Protein AF-A0A9E3ST13-F1 (afdb_monomer_lite)

Foldseek 3Di:
DWFWWFWPDFDQGTFIADEDPVCPPQDDAQFWFWFDDPPDITIIGGHDDDPDDPDPDHHYTPDGQASDRQFDNLQLLVLVVCCLVVVTHSRNSSCVQFDPCQPPDKKKKKFFDDLDDPDADPLLVVVSVCCVVPPIDIPVRVCVVPPPDPNVVSSVVCVVVVGMDITMHGDDDPDDFDKFKWKAFQDALVCLLVVLLVDAADFLLLLLLVLQLVDDPVFDQPVVSCVRSVHDVVSVVVCVVVVQKDWCVPVDDPPDGIGMHGPDDSVCSSVVSNVSRVSPLLSQLLVVNNVVNDIGGVVVSCVRRVDDPVSRVVCVVVSGMDMDMDGDDDPVCPPPDDDPDDDPDDDPVRVVVVVVVVVCVVVDPPPPDLDDDPDPDDDDDDDDDDDDDDDDDPPPDDPPDDDDPDDPPDPVSCSVSVVVVVVCVVPRRPNRVSD

Structure (mmCIF, N/CA/C/O backbone):
data_AF-A0A9E3ST13-F1
#
_entry.id   AF-A0A9E3ST13-F1
#
loop_
_atom_site.group_PDB
_atom_site.id
_atom_site.type_symbol
_atom_site.label_atom_id
_atom_site.label_alt_id
_atom_site.label_comp_id
_atom_site.label_asym_id
_atom_site.label_entity_id
_atom_site.label_seq_id
_atom_site.pdbx_PDB_ins_code
_atom_site.Cartn_x
_atom_site.Cartn_y
_atom_site.Cartn_z
_atom_site.occupancy
_atom_site.B_iso_or_equiv
_atom_site.auth_seq_id
_atom_site.auth_comp_id
_atom_site.auth_asym_id
_atom_site.auth_atom_id
_atom_site.pdbx_PDB_model_num
ATOM 1 N N . MET A 1 1 ? -21.226 0.743 36.903 1.00 88.69 1 MET A N 1
ATOM 2 C CA . MET A 1 1 ? -20.351 -0.283 36.299 1.00 88.69 1 MET A CA 1
ATOM 3 C C . MET A 1 1 ? -19.136 0.422 35.723 1.00 88.69 1 MET A C 1
ATOM 5 O O . MET A 1 1 ? -19.294 1.507 35.165 1.00 88.69 1 MET A O 1
ATOM 9 N N . TYR A 1 2 ? -17.947 -0.142 35.901 1.00 94.31 2 TYR A N 1
ATOM 10 C CA . TYR A 1 2 ? -16.696 0.456 35.441 1.00 94.31 2 TYR A CA 1
ATOM 11 C C . TYR A 1 2 ? -16.001 -0.461 34.438 1.00 94.31 2 TYR A C 1
ATOM 13 O O . TYR A 1 2 ? -16.272 -1.657 34.390 1.00 94.31 2 TYR A O 1
ATOM 21 N N . ALA A 1 3 ? -15.103 0.115 33.648 1.00 96.38 3 ALA A N 1
ATOM 22 C CA . ALA A 1 3 ? -14.198 -0.607 32.771 1.00 96.38 3 ALA A CA 1
ATOM 23 C C . ALA A 1 3 ? -12.756 -0.298 33.174 1.00 96.38 3 ALA A C 1
ATOM 25 O O . ALA A 1 3 ? -12.367 0.873 33.245 1.00 96.38 3 ALA A O 1
ATOM 26 N N . GLU A 1 4 ? -11.968 -1.342 33.414 1.00 96.94 4 GLU A N 1
ATOM 27 C CA . GLU A 1 4 ? -10.513 -1.243 33.457 1.00 96.94 4 GLU A CA 1
ATOM 28 C C . GLU A 1 4 ? -9.996 -1.317 32.016 1.00 96.94 4 GLU A C 1
ATOM 30 O O . GLU A 1 4 ? -10.342 -2.231 31.263 1.00 96.94 4 GLU A O 1
ATOM 35 N N . ILE A 1 5 ? -9.197 -0.332 31.602 1.00 97.50 5 ILE A N 1
ATOM 36 C CA . ILE A 1 5 ? -8.797 -0.155 30.203 1.00 97.50 5 ILE A CA 1
ATOM 37 C C . ILE A 1 5 ? -7.279 -0.027 30.089 1.00 97.50 5 ILE A C 1
ATOM 39 O O . ILE A 1 5 ? -6.653 0.826 30.726 1.00 97.50 5 ILE A O 1
ATOM 43 N N . ALA A 1 6 ? -6.691 -0.839 29.208 1.00 97.19 6 ALA A N 1
ATOM 44 C CA . ALA A 1 6 ? -5.308 -0.703 28.764 1.00 97.19 6 ALA A CA 1
ATOM 45 C C . ALA A 1 6 ? -5.241 0.181 27.509 1.00 97.19 6 ALA A C 1
ATOM 47 O O . ALA A 1 6 ? -5.847 -0.129 26.484 1.00 97.19 6 ALA A O 1
ATOM 48 N N . LEU A 1 7 ? -4.495 1.284 27.578 1.00 94.81 7 LEU A N 1
ATOM 49 C CA . LEU A 1 7 ? -4.362 2.252 26.482 1.00 94.81 7 LEU A CA 1
ATOM 50 C C . LEU A 1 7 ? -3.139 1.956 25.615 1.00 94.81 7 LEU A C 1
ATOM 52 O O . LEU A 1 7 ? -2.087 1.601 26.144 1.00 94.81 7 LEU A O 1
ATOM 56 N N . ASN A 1 8 ? -3.224 2.211 24.306 1.00 89.94 8 ASN A N 1
ATOM 57 C CA . ASN A 1 8 ? -2.059 2.140 23.412 1.00 89.94 8 ASN A CA 1
ATOM 58 C C . ASN A 1 8 ? -1.155 3.380 23.519 1.00 89.94 8 ASN A C 1
ATOM 60 O O . ASN A 1 8 ? -0.940 4.122 22.562 1.00 89.94 8 ASN A O 1
ATOM 64 N N . VAL A 1 9 ? -0.657 3.638 24.721 1.00 88.94 9 VAL A N 1
ATOM 65 C CA . VAL A 1 9 ? 0.307 4.697 25.025 1.00 88.94 9 VAL A CA 1
ATOM 66 C C . VAL A 1 9 ? 1.411 4.095 25.901 1.00 88.94 9 VAL A C 1
ATOM 68 O O . VAL A 1 9 ? 1.165 3.080 26.555 1.00 88.94 9 VAL A O 1
ATOM 71 N N . PRO A 1 10 ? 2.628 4.668 25.938 1.00 84.62 10 PRO A N 1
ATOM 72 C CA . PRO A 1 10 ? 3.767 4.078 26.648 1.00 84.62 10 PRO A CA 1
ATOM 73 C C . PRO A 1 10 ? 3.660 4.265 28.175 1.00 84.62 10 PRO A C 1
ATOM 75 O O . PRO A 1 10 ? 4.483 4.927 28.804 1.00 84.62 10 PRO A O 1
ATOM 78 N N . VAL A 1 11 ? 2.617 3.699 28.783 1.00 87.94 11 VAL A N 1
ATOM 79 C CA . VAL A 1 11 ? 2.353 3.685 30.226 1.00 87.94 11 VAL A CA 1
ATOM 80 C C . VAL A 1 11 ? 2.110 2.247 30.674 1.00 87.94 11 VAL A C 1
ATOM 82 O O . VAL A 1 11 ? 1.408 1.490 30.012 1.00 87.94 11 VAL A O 1
ATOM 85 N N . ARG A 1 12 ? 2.714 1.846 31.796 1.00 81.38 12 ARG A N 1
ATOM 86 C CA . ARG A 1 12 ? 2.618 0.460 32.287 1.00 81.38 12 ARG A CA 1
ATOM 87 C C . ARG A 1 12 ? 1.272 0.126 32.929 1.00 81.38 12 ARG A C 1
ATOM 89 O O . ARG A 1 12 ? 0.879 -1.033 32.913 1.00 81.38 12 ARG A O 1
ATOM 96 N N . GLY A 1 13 ? 0.611 1.127 33.503 1.00 86.75 13 GLY A N 1
ATOM 97 C CA . GLY A 1 13 ? -0.653 0.957 34.210 1.00 86.75 13 GLY A CA 1
ATOM 98 C C . GLY A 1 13 ? -1.874 0.929 33.295 1.00 86.75 13 GLY A C 1
ATOM 99 O O . GLY A 1 13 ? -1.811 1.231 32.102 1.00 86.75 13 GLY A O 1
ATOM 100 N N . THR A 1 14 ? -2.992 0.595 33.915 1.00 93.81 14 THR A N 1
ATOM 101 C CA . THR A 1 14 ? -4.339 0.564 33.350 1.00 93.81 14 THR A CA 1
ATOM 102 C C . THR A 1 14 ? -5.165 1.669 34.006 1.00 93.81 14 THR A C 1
ATOM 104 O O . THR A 1 14 ? -4.726 2.304 34.969 1.00 93.81 14 THR A O 1
ATOM 107 N N . PHE A 1 15 ? -6.333 1.975 33.448 1.00 95.12 15 PHE A N 1
ATOM 108 C CA . PHE A 1 15 ? -7.135 3.115 33.892 1.00 95.12 15 PHE A CA 1
ATOM 109 C C . PHE A 1 15 ? -8.602 2.732 34.024 1.00 95.12 15 PHE A C 1
ATOM 111 O O . PHE A 1 15 ? -9.138 2.035 33.166 1.00 95.12 15 PHE A O 1
ATOM 118 N N . HIS A 1 16 ? -9.253 3.237 35.072 1.00 95.81 16 HIS A N 1
ATOM 119 C CA . HIS A 1 16 ? -10.675 3.018 35.311 1.00 95.81 16 HIS A CA 1
ATOM 120 C C . HIS A 1 16 ? -11.509 4.134 34.681 1.00 95.81 16 HIS A C 1
ATOM 122 O O . HIS A 1 16 ? -11.264 5.326 34.898 1.00 95.81 16 HIS A O 1
ATOM 128 N N . TYR A 1 17 ? -12.528 3.730 33.935 1.00 96.56 17 TYR A N 1
ATOM 129 C CA . TYR A 1 17 ? -13.528 4.600 33.326 1.00 96.56 17 TYR A CA 1
ATOM 130 C C . TYR A 1 17 ? -14.921 4.127 33.737 1.00 96.56 17 TYR A C 1
ATOM 132 O O . TYR A 1 17 ? -15.124 2.935 33.963 1.00 96.56 17 TYR A O 1
ATOM 140 N N . HIS A 1 18 ? -15.889 5.035 33.849 1.00 96.06 18 HIS A N 1
ATOM 141 C CA . HIS A 1 18 ? -17.285 4.621 34.003 1.00 96.06 18 HIS A CA 1
ATOM 142 C C . HIS A 1 18 ? -17.910 4.368 32.632 1.00 96.06 18 HIS A C 1
ATOM 144 O O . HIS A 1 18 ? -17.610 5.067 31.661 1.00 96.06 18 HIS A O 1
ATOM 150 N N . ILE A 1 19 ? -18.783 3.367 32.567 1.00 96.12 19 ILE A N 1
ATOM 151 C CA . ILE A 1 19 ? -19.576 3.069 31.375 1.00 96.12 19 ILE A CA 1
ATOM 152 C C . ILE A 1 19 ? -20.861 3.898 31.481 1.00 96.12 19 ILE A C 1
ATOM 154 O O . ILE A 1 19 ? -21.599 3.694 32.448 1.00 96.12 19 ILE A O 1
ATOM 158 N N . PRO A 1 20 ? -21.114 4.855 30.571 1.00 94.44 20 PRO A N 1
ATOM 159 C CA . PRO A 1 20 ? -22.357 5.615 30.592 1.00 94.44 20 PRO A CA 1
ATOM 160 C C . PRO A 1 20 ? -23.549 4.743 30.158 1.00 94.44 20 PRO A C 1
ATOM 162 O O . PRO A 1 20 ? -23.368 3.702 29.524 1.00 94.44 20 PRO A O 1
ATOM 165 N N . ASP A 1 21 ? -24.766 5.158 30.519 1.00 90.00 21 ASP A N 1
ATOM 166 C CA . ASP A 1 21 ? -25.984 4.343 30.369 1.00 90.00 21 ASP A CA 1
ATOM 167 C C . ASP A 1 21 ? -26.288 3.947 28.914 1.00 90.00 21 ASP A C 1
ATOM 169 O O . ASP A 1 21 ? -26.834 2.876 28.664 1.00 90.00 21 ASP A O 1
ATOM 173 N N . ASP A 1 22 ? -25.902 4.777 27.944 1.00 85.06 22 ASP A N 1
ATOM 174 C CA . ASP A 1 22 ? -26.070 4.517 26.511 1.00 85.06 22 ASP A CA 1
ATOM 175 C C . ASP A 1 22 ? -25.138 3.420 25.973 1.00 85.06 22 ASP A C 1
ATOM 177 O O . ASP A 1 22 ? -25.428 2.829 24.932 1.00 85.06 22 ASP A O 1
ATOM 181 N N . LEU A 1 23 ? -24.050 3.121 26.688 1.00 89.19 23 LEU A N 1
ATOM 182 C CA . LEU A 1 23 ? -23.122 2.024 26.396 1.00 89.19 23 LEU A CA 1
ATOM 183 C C . LEU A 1 23 ? -23.297 0.834 27.351 1.00 89.19 23 LEU A C 1
ATOM 185 O O . LEU A 1 23 ? -22.589 -0.171 27.229 1.00 89.19 23 LEU A O 1
ATOM 189 N N . ALA A 1 24 ? -24.224 0.916 28.308 1.00 86.81 24 ALA A N 1
ATOM 190 C CA . ALA A 1 24 ? -24.482 -0.170 29.240 1.00 86.81 24 ALA A CA 1
ATOM 191 C C . ALA A 1 24 ? -24.937 -1.433 28.485 1.00 86.81 24 ALA A C 1
ATOM 193 O O . ALA A 1 24 ? -25.820 -1.388 27.631 1.00 86.81 24 ALA A O 1
ATOM 194 N N . GLY A 1 25 ? -24.303 -2.570 28.785 1.00 86.12 25 GLY A N 1
ATOM 195 C CA . GLY A 1 25 ? -24.576 -3.850 28.119 1.00 86.12 25 GLY A CA 1
ATOM 196 C C . GLY A 1 25 ? -23.947 -4.021 26.729 1.00 86.12 25 GLY A C 1
ATOM 197 O O . GLY A 1 25 ? -24.085 -5.092 26.156 1.00 86.12 25 GLY A O 1
ATOM 198 N N . GLN A 1 26 ? -23.242 -3.013 26.199 1.00 88.38 26 GLN A N 1
ATOM 199 C CA . GLN A 1 26 ? -22.500 -3.106 24.927 1.00 88.38 26 GLN A CA 1
ATOM 200 C C . GLN A 1 26 ? -20.989 -3.282 25.124 1.00 88.38 26 GLN A C 1
ATOM 202 O O . GLN A 1 26 ? -20.253 -3.497 24.167 1.00 88.38 26 GLN A O 1
ATOM 207 N N . VAL A 1 27 ? -20.504 -3.122 26.356 1.00 94.19 27 VAL A N 1
ATOM 208 C CA . V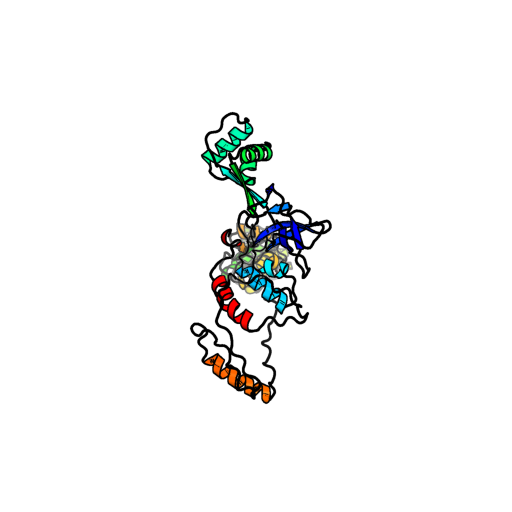AL A 1 27 ? -19.081 -3.206 26.687 1.00 94.19 27 VAL A CA 1
ATOM 209 C C . VAL A 1 27 ? -18.801 -4.549 27.347 1.00 94.19 27 VAL A C 1
ATOM 211 O O . VAL A 1 27 ? -19.301 -4.824 28.434 1.00 94.19 27 VAL A O 1
ATOM 214 N N . GLU A 1 28 ? -17.940 -5.343 26.721 1.00 95.25 28 GLU A N 1
ATOM 215 C CA . GLU A 1 28 ? -17.417 -6.597 27.274 1.00 95.25 28 GLU A CA 1
ATOM 216 C C . GLU A 1 28 ? -15.885 -6.566 27.341 1.00 95.25 28 GLU A C 1
ATOM 218 O O . GLU A 1 28 ? -15.232 -5.747 26.682 1.00 95.25 28 GLU A O 1
ATOM 223 N N . ILE A 1 29 ? -15.295 -7.494 28.095 1.00 96.69 29 ILE A N 1
ATOM 224 C CA . ILE A 1 29 ? -13.842 -7.704 28.102 1.00 96.69 29 ILE A CA 1
ATOM 225 C C . ILE A 1 29 ? -13.364 -7.989 26.670 1.00 96.69 29 ILE A C 1
ATOM 227 O O . ILE A 1 29 ? -13.968 -8.769 25.941 1.00 96.69 29 ILE A O 1
ATOM 231 N N . GLY A 1 30 ? -12.279 -7.330 26.270 1.00 95.94 30 GLY A N 1
ATOM 232 C CA . GLY A 1 30 ? -11.694 -7.417 24.936 1.00 95.94 30 GLY A CA 1
ATOM 233 C C . GLY A 1 30 ? -12.213 -6.390 23.930 1.00 95.94 30 GLY A C 1
ATOM 234 O O . GLY A 1 30 ? -11.662 -6.292 22.833 1.00 95.94 30 GLY A O 1
ATOM 235 N N . HIS A 1 31 ? -13.221 -5.582 24.274 1.00 95.50 31 HIS A N 1
ATOM 236 C CA . HIS A 1 31 ? -13.705 -4.526 23.383 1.00 95.50 31 HIS A CA 1
ATOM 237 C C . HIS A 1 31 ? -12.679 -3.417 23.172 1.00 95.50 31 HIS A C 1
ATOM 239 O O . HIS A 1 31 ? -12.046 -2.933 24.116 1.00 95.50 31 HIS A O 1
ATOM 245 N N . LEU A 1 32 ? -12.586 -2.961 21.921 1.00 94.12 32 LEU A N 1
ATOM 246 C CA . LEU A 1 32 ? -11.871 -1.745 21.564 1.00 94.12 32 LEU A CA 1
ATOM 247 C C . LEU A 1 32 ? -12.772 -0.537 21.808 1.00 94.12 32 LEU A C 1
ATOM 249 O O . LEU A 1 32 ? -13.841 -0.411 21.209 1.00 94.12 32 LEU A O 1
ATOM 253 N N . VAL A 1 33 ? -12.315 0.387 22.642 1.00 94.94 33 VAL A N 1
ATOM 254 C CA . VAL A 1 33 ? -13.061 1.590 23.003 1.00 94.94 33 VAL A CA 1
ATOM 255 C C . VAL A 1 33 ? -12.241 2.855 22.774 1.00 94.94 33 VAL A C 1
ATOM 257 O O . VAL A 1 33 ? -11.012 2.830 22.666 1.00 94.94 33 VAL A O 1
ATOM 260 N N . GLN A 1 34 ? -12.931 3.991 22.712 1.00 94.19 34 GLN A N 1
ATOM 261 C CA . GLN A 1 34 ? -12.327 5.316 22.761 1.00 94.19 34 GLN A CA 1
ATOM 262 C C . GLN A 1 34 ? -12.592 5.977 24.105 1.00 94.19 34 GLN A C 1
ATOM 264 O O . GLN A 1 34 ? -13.718 5.990 24.604 1.00 94.19 34 GLN A O 1
ATOM 269 N N . VAL A 1 35 ? -11.549 6.589 24.654 1.00 95.94 35 VAL A N 1
ATOM 270 C CA . VAL A 1 35 ? -11.591 7.295 25.931 1.00 95.94 35 VAL A CA 1
ATOM 271 C C . VAL A 1 35 ? -10.752 8.564 25.890 1.00 95.94 35 VAL A C 1
ATOM 273 O O . VAL A 1 35 ? -9.767 8.660 25.156 1.00 95.94 35 VAL A O 1
ATOM 276 N N . ALA A 1 36 ? -11.091 9.526 26.744 1.00 95.00 36 ALA A N 1
ATOM 277 C CA . ALA A 1 36 ? -10.251 10.696 26.949 1.00 95.00 36 ALA A CA 1
ATOM 278 C C . ALA A 1 36 ? -9.064 10.350 27.862 1.00 95.00 36 ALA A C 1
ATOM 280 O O . ALA A 1 36 ? -9.239 9.910 29.002 1.00 95.00 36 ALA A O 1
ATOM 281 N N . PHE A 1 37 ? -7.847 10.636 27.406 1.00 94.00 37 PHE A N 1
ATOM 282 C CA . PHE A 1 37 ? -6.626 10.510 28.195 1.00 94.00 37 PHE A CA 1
ATOM 283 C C . PHE A 1 37 ? -5.826 11.811 28.125 1.00 94.00 37 PHE A C 1
ATOM 285 O O . PHE A 1 37 ? -5.348 12.229 27.069 1.00 94.00 37 PHE A O 1
ATOM 292 N N . ARG A 1 38 ? -5.693 12.480 29.278 1.00 89.81 38 ARG A N 1
ATOM 293 C CA . ARG A 1 38 ? -5.221 13.874 29.368 1.00 89.81 38 ARG A CA 1
ATOM 294 C C . ARG A 1 38 ? -6.041 14.788 28.442 1.00 89.81 38 ARG A C 1
ATOM 296 O O . ARG A 1 38 ? -7.252 14.876 28.639 1.00 89.81 38 ARG A O 1
ATOM 303 N N . THR A 1 39 ? -5.391 15.454 27.487 1.00 86.75 39 THR A N 1
ATOM 304 C CA . THR A 1 39 ? -5.978 16.378 26.503 1.00 86.75 39 THR A CA 1
ATOM 305 C C . THR A 1 39 ? -6.344 15.705 25.179 1.00 86.75 39 THR A C 1
ATOM 307 O O . THR A 1 39 ? -6.947 16.347 24.325 1.00 86.75 39 THR A O 1
ATOM 310 N N . ALA A 1 40 ? -5.982 14.433 24.991 1.00 88.94 40 ALA A N 1
ATOM 311 C CA . ALA A 1 40 ? -6.186 13.705 23.746 1.00 88.94 40 ALA A CA 1
ATOM 312 C C . ALA A 1 40 ? -7.234 12.601 23.907 1.00 88.94 40 ALA A C 1
ATOM 314 O O . ALA A 1 40 ? -7.496 12.110 25.006 1.00 88.94 40 ALA A O 1
ATOM 315 N N . GLN A 1 41 ? -7.801 12.180 22.782 1.00 92.31 41 GLN A N 1
ATOM 316 C CA . GLN A 1 41 ? -8.585 10.956 22.709 1.00 92.31 41 GLN A CA 1
ATOM 317 C C . GLN A 1 41 ? -7.670 9.784 22.382 1.00 92.31 41 GLN A C 1
ATOM 319 O O . GLN A 1 41 ? -6.825 9.897 21.498 1.00 92.31 41 GLN A O 1
ATOM 324 N N . GLN A 1 42 ? -7.832 8.680 23.100 1.00 92.94 42 GLN A N 1
ATOM 325 C CA . GLN A 1 42 ? -7.021 7.480 22.947 1.00 92.94 42 GLN A CA 1
ATOM 326 C C . GLN A 1 42 ? -7.899 6.259 22.724 1.00 92.94 42 GLN A C 1
ATOM 328 O O . GLN A 1 42 ? -9.050 6.206 23.162 1.00 92.94 42 GLN A O 1
ATOM 333 N N . HIS A 1 43 ? -7.329 5.278 22.034 1.00 93.19 43 HIS A N 1
ATOM 334 C CA . HIS A 1 43 ? -7.914 3.953 21.927 1.00 93.19 43 HIS A CA 1
ATOM 335 C C . HIS A 1 43 ? -7.389 3.071 23.055 1.00 93.19 43 HIS A C 1
ATOM 337 O O . HIS A 1 43 ? -6.212 3.145 23.426 1.00 93.19 43 HIS A O 1
ATOM 343 N N . GLY A 1 44 ? -8.269 2.232 23.581 1.00 95.06 44 GLY A N 1
ATOM 344 C CA . GLY A 1 44 ? -7.934 1.279 24.622 1.00 95.06 44 GLY A CA 1
ATOM 345 C C . GLY A 1 44 ? -8.751 0.010 24.504 1.00 95.06 44 GLY A C 1
ATOM 346 O O . GLY A 1 44 ? -9.787 -0.008 23.846 1.00 95.06 44 GLY A O 1
ATOM 347 N N . ILE A 1 45 ? -8.260 -1.043 25.138 1.00 97.12 45 ILE A N 1
ATOM 348 C CA . ILE A 1 45 ? -8.933 -2.335 25.212 1.00 97.12 45 ILE A CA 1
ATOM 349 C C . ILE A 1 45 ? -9.428 -2.527 26.638 1.00 97.12 45 ILE A C 1
ATOM 351 O O . ILE A 1 45 ? -8.671 -2.314 27.590 1.00 97.12 45 ILE A O 1
ATOM 355 N N . VAL A 1 46 ? -10.691 -2.919 26.774 1.00 97.69 46 VAL A N 1
ATOM 356 C CA . VAL A 1 46 ? -11.285 -3.292 28.060 1.00 97.69 46 VAL A CA 1
ATOM 357 C C . VAL A 1 46 ? -10.672 -4.611 28.510 1.00 97.69 46 VAL A C 1
ATOM 359 O O . VAL A 1 46 ? -10.736 -5.601 27.789 1.00 97.69 46 VAL A O 1
ATOM 362 N N . ILE A 1 47 ? -10.056 -4.631 29.686 1.00 96.69 47 ILE A N 1
ATOM 363 C CA . ILE A 1 47 ? -9.371 -5.818 30.221 1.00 96.69 47 ILE A CA 1
ATOM 364 C C . ILE A 1 47 ? -10.062 -6.399 31.452 1.00 96.69 47 ILE A C 1
ATOM 366 O O . ILE A 1 47 ? -9.768 -7.540 31.802 1.00 96.69 47 ILE A O 1
ATOM 370 N N . ASP A 1 48 ? -10.939 -5.621 32.089 1.00 95.44 48 ASP A N 1
ATOM 371 C CA . ASP A 1 48 ? -11.789 -6.048 33.197 1.00 95.44 48 ASP A CA 1
ATOM 372 C C . ASP A 1 48 ? -13.013 -5.120 33.342 1.00 95.44 48 ASP A C 1
ATOM 374 O O . ASP A 1 48 ? -13.011 -3.984 32.850 1.00 95.44 48 ASP A O 1
ATOM 378 N N . LEU A 1 49 ? -14.058 -5.601 34.018 1.00 94.75 49 LEU A N 1
ATOM 379 C CA . LEU A 1 49 ? -15.330 -4.906 34.246 1.00 94.75 49 LEU A CA 1
ATOM 380 C C . LEU A 1 49 ? -15.720 -4.908 35.734 1.00 94.75 49 LEU A C 1
ATOM 382 O O . LEU A 1 49 ? -16.668 -5.592 36.136 1.00 94.75 49 LEU A O 1
ATOM 386 N N . PRO A 1 50 ? -15.010 -4.150 36.583 1.00 92.69 50 PRO A N 1
ATOM 387 C CA . PRO A 1 50 ? -15.285 -4.156 38.008 1.00 92.69 50 PRO A CA 1
ATOM 388 C C . PRO A 1 50 ? -16.604 -3.436 38.342 1.00 92.69 50 PRO A C 1
ATOM 390 O O . PRO A 1 50 ? -16.972 -2.403 37.764 1.00 92.69 50 PRO A O 1
ATOM 393 N N . THR A 1 51 ? -17.333 -3.979 39.321 1.00 86.19 51 THR A N 1
ATOM 394 C CA . THR A 1 51 ? -18.591 -3.388 39.810 1.00 86.19 51 THR A CA 1
ATOM 395 C C . THR A 1 51 ? -18.344 -2.086 40.576 1.00 86.19 51 THR A C 1
ATOM 397 O O . THR A 1 51 ? -19.146 -1.155 40.487 1.00 86.19 51 THR A O 1
ATOM 400 N N . GLU A 1 52 ? -17.209 -2.002 41.270 1.00 86.06 52 GLU A N 1
ATOM 401 C CA . GLU A 1 52 ? -16.774 -0.865 42.083 1.00 86.06 52 GLU A CA 1
ATOM 402 C C . GLU A 1 52 ? -15.405 -0.360 41.611 1.00 86.06 52 GLU A C 1
ATOM 404 O O . GLU A 1 52 ? -14.659 -1.069 40.941 1.00 86.06 52 GLU A O 1
ATOM 409 N N . SER A 1 53 ? -15.078 0.892 41.924 1.00 83.56 53 SER A N 1
ATOM 410 C CA . SER A 1 53 ? -13.802 1.506 41.559 1.00 83.56 53 SER A CA 1
ATOM 411 C C . SER A 1 53 ? -13.295 2.332 42.728 1.00 83.56 53 SER A C 1
ATOM 413 O O . SER A 1 53 ? -13.982 3.248 43.175 1.00 83.56 53 SER A O 1
ATOM 415 N N . ASP A 1 54 ? -12.058 2.069 43.147 1.00 82.62 54 ASP A N 1
ATOM 416 C CA . A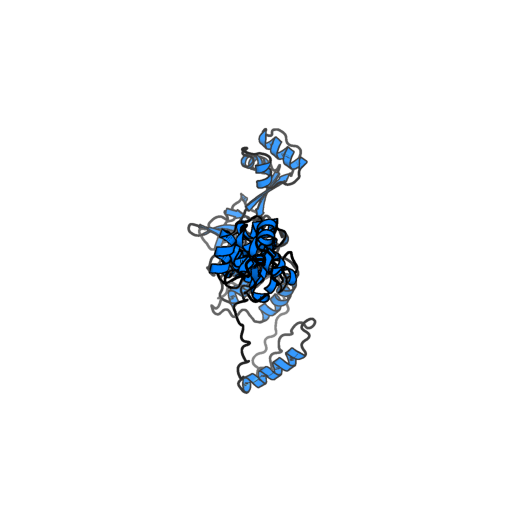SP A 1 54 ? -11.368 2.834 44.194 1.00 82.62 54 ASP A CA 1
ATOM 417 C C . ASP A 1 54 ? -10.970 4.252 43.716 1.00 82.62 54 ASP A C 1
ATOM 419 O O . ASP A 1 54 ? -10.470 5.069 44.490 1.00 82.62 54 ASP A O 1
ATOM 423 N N . ILE A 1 55 ? -11.196 4.576 42.432 1.00 85.88 55 ILE A N 1
ATOM 424 C CA . ILE A 1 55 ? -10.947 5.903 41.853 1.00 85.88 55 ILE A CA 1
ATOM 425 C C . ILE A 1 55 ? -12.154 6.834 42.078 1.00 85.88 55 ILE A C 1
ATOM 427 O O . ILE A 1 55 ? -13.210 6.589 41.488 1.00 85.88 55 ILE A O 1
ATOM 431 N N . PRO A 1 56 ? -12.001 7.951 42.827 1.00 79.88 56 PRO A N 1
ATOM 432 C CA . PRO A 1 56 ? -13.117 8.834 43.191 1.00 79.88 56 PRO A CA 1
ATOM 433 C C . PRO A 1 56 ? -13.771 9.547 42.005 1.00 79.88 56 PRO A C 1
ATOM 435 O O . PRO A 1 56 ? -14.966 9.827 42.023 1.00 79.88 56 PRO A O 1
ATOM 438 N N . GLN A 1 57 ? -12.981 9.883 40.981 1.00 88.38 57 GLN A N 1
ATOM 439 C CA . GLN A 1 57 ? -13.449 10.606 39.804 1.00 88.38 57 GLN A CA 1
ATOM 440 C C . GLN A 1 57 ? -12.930 9.929 38.538 1.00 88.38 57 GLN A C 1
ATOM 442 O O . GLN A 1 57 ? -11.744 9.997 38.212 1.00 88.38 57 GLN A O 1
ATOM 447 N N . THR A 1 58 ? -13.838 9.292 37.807 1.00 93.38 58 THR A N 1
ATOM 448 C CA . THR A 1 58 ? -13.546 8.620 36.539 1.00 93.38 58 THR A CA 1
ATOM 449 C C . THR A 1 58 ? -14.049 9.450 35.362 1.00 93.38 58 THR A C 1
ATOM 451 O O . THR A 1 58 ? -14.985 10.244 35.479 1.00 93.38 58 THR A O 1
ATOM 454 N N . LYS A 1 59 ? -13.421 9.273 34.199 1.00 95.31 59 LYS A N 1
ATOM 455 C CA . LYS A 1 59 ? -13.932 9.798 32.926 1.00 95.31 59 LYS A CA 1
ATOM 456 C C . LYS A 1 59 ? -14.862 8.760 32.274 1.00 95.31 59 LYS A C 1
ATOM 458 O O . LYS A 1 59 ? -14.725 7.577 32.588 1.00 95.31 59 LYS A O 1
ATOM 463 N N . PRO A 1 60 ? -15.775 9.172 31.378 1.00 96.69 60 PRO A N 1
ATOM 464 C CA . PRO A 1 60 ? -16.627 8.235 30.654 1.00 96.69 60 PRO A CA 1
ATOM 465 C C . PRO A 1 60 ? -15.848 7.469 29.581 1.00 96.69 60 PRO A C 1
ATOM 467 O O . PRO A 1 60 ? -14.910 8.005 28.976 1.00 96.69 60 PRO A O 1
ATOM 470 N N . VAL A 1 61 ? -16.297 6.248 29.291 1.00 97.06 61 VAL A N 1
ATOM 471 C CA . VAL A 1 61 ? -16.065 5.625 27.982 1.00 97.06 61 VAL A CA 1
ATOM 472 C C . VAL A 1 61 ? -16.845 6.414 26.933 1.00 97.06 61 VAL A C 1
ATOM 474 O O . VAL A 1 61 ? -18.025 6.681 27.121 1.00 97.06 61 VAL A O 1
ATOM 477 N N . LEU A 1 62 ? -16.187 6.835 25.850 1.00 93.88 62 LEU A N 1
ATOM 478 C CA . LEU A 1 62 ? -16.805 7.726 24.860 1.00 93.88 62 LEU A CA 1
ATOM 479 C C . LEU A 1 62 ? -17.476 6.978 23.716 1.00 93.88 62 LEU A C 1
ATOM 481 O O . LEU A 1 62 ? -18.436 7.479 23.144 1.00 93.88 62 LEU A O 1
ATOM 485 N N . ALA A 1 63 ? -16.924 5.829 23.330 1.00 91.56 63 ALA A N 1
ATOM 486 C CA . ALA A 1 63 ? -17.486 4.992 22.280 1.00 91.56 63 ALA A CA 1
ATOM 487 C C . ALA A 1 63 ? -16.904 3.579 22.340 1.00 91.56 63 ALA A C 1
ATOM 489 O O . ALA A 1 63 ? -15.704 3.415 22.569 1.00 91.56 63 ALA A O 1
ATOM 490 N N . VAL A 1 64 ? -17.734 2.589 22.023 1.00 92.69 64 VAL A N 1
ATOM 491 C CA . VAL A 1 64 ? -17.296 1.256 21.593 1.00 92.69 64 VAL A CA 1
ATOM 492 C C . VAL A 1 64 ? -17.057 1.298 20.083 1.00 92.69 64 VAL A C 1
ATOM 494 O O . VAL A 1 64 ? -17.864 1.871 19.345 1.00 92.69 64 VAL A O 1
ATOM 497 N N . LEU A 1 65 ? -15.905 0.800 19.628 1.00 89.81 65 LEU A N 1
ATOM 498 C CA . LEU A 1 65 ? -15.446 1.001 18.246 1.00 89.81 65 LEU A CA 1
ATOM 499 C C . LEU A 1 65 ? -15.812 -0.131 17.295 1.00 89.81 65 LEU A C 1
ATOM 501 O O . LEU A 1 65 ? -15.785 0.084 16.086 1.00 89.81 65 LEU A O 1
ATOM 505 N N . ASP A 1 66 ? -16.142 -1.289 17.849 1.00 87.94 66 ASP A N 1
ATOM 506 C CA . ASP A 1 66 ? -16.540 -2.492 17.134 1.00 87.94 66 ASP A CA 1
ATOM 507 C C . ASP A 1 66 ? -17.646 -3.192 17.935 1.00 87.94 66 ASP A C 1
ATOM 509 O O . ASP A 1 66 ? -17.566 -3.169 19.165 1.00 87.94 66 ASP A O 1
ATOM 513 N N . PRO A 1 67 ? -18.670 -3.801 17.308 1.00 86.44 67 PRO A N 1
ATOM 514 C CA . PRO A 1 67 ? -19.732 -4.483 18.047 1.00 86.44 67 PRO A CA 1
ATOM 515 C C . PRO A 1 67 ? -19.259 -5.764 18.744 1.00 86.44 67 PRO A C 1
ATOM 517 O O . PRO A 1 67 ? -20.026 -6.340 19.510 1.00 86.44 67 PRO A O 1
ATOM 520 N N . ARG A 1 68 ? -18.054 -6.257 18.431 1.00 89.94 68 ARG A N 1
ATOM 521 C CA . ARG A 1 68 ? -17.481 -7.468 19.018 1.00 89.94 68 ARG A CA 1
ATOM 522 C C . ARG A 1 68 ? -16.175 -7.144 19.753 1.00 89.94 68 ARG A C 1
ATOM 524 O O . ARG A 1 68 ? -15.462 -6.210 19.367 1.00 89.94 68 ARG A O 1
ATOM 531 N N . PRO A 1 69 ? -15.791 -7.943 20.767 1.00 92.75 69 PRO A N 1
ATOM 532 C CA . PRO A 1 69 ? -14.445 -7.893 21.322 1.00 92.75 69 PRO A CA 1
ATOM 533 C C . PRO A 1 69 ? -13.401 -8.084 20.218 1.00 92.75 69 PRO A C 1
ATOM 535 O O . PRO A 1 69 ? -13.517 -9.006 19.416 1.00 92.75 69 PRO A O 1
ATOM 538 N N . VAL A 1 70 ? -12.375 -7.230 20.180 1.00 91.62 70 VAL A N 1
ATOM 539 C CA . VAL A 1 70 ? -11.293 -7.317 19.179 1.00 91.62 70 VAL A CA 1
ATOM 540 C C . VAL A 1 70 ? -10.175 -8.257 19.616 1.00 91.62 70 VAL A C 1
ATOM 542 O O . VAL A 1 70 ? -9.393 -8.716 18.787 1.00 91.62 70 VAL A O 1
ATOM 545 N N . VAL A 1 71 ? -10.100 -8.533 20.919 1.00 92.81 71 VAL A N 1
ATOM 546 C CA . VAL A 1 71 ? -9.191 -9.514 21.505 1.00 92.81 71 VAL A CA 1
ATOM 547 C C . VAL A 1 71 ? -9.937 -10.430 22.464 1.00 92.81 71 VAL A C 1
ATOM 549 O O . VAL A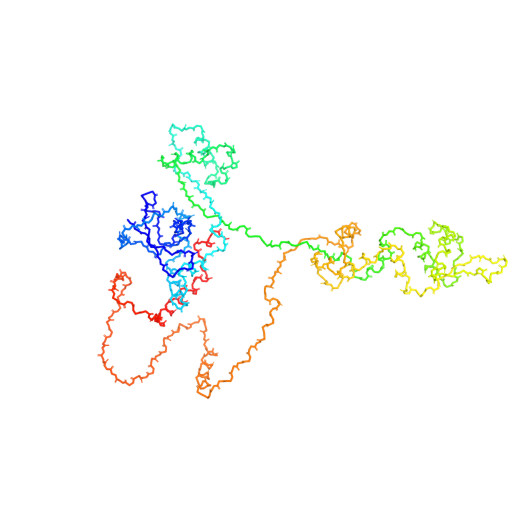 1 71 ? -10.916 -10.024 23.085 1.00 92.81 71 VAL A O 1
ATOM 552 N N . THR A 1 72 ? -9.461 -11.660 22.611 1.00 91.44 72 THR A N 1
ATOM 553 C CA . THR A 1 72 ? -10.047 -12.640 23.528 1.00 91.44 72 THR A CA 1
ATOM 554 C C . THR A 1 72 ? -9.430 -12.554 24.934 1.00 91.44 72 THR A C 1
ATOM 556 O O . THR A 1 72 ? -8.330 -12.011 25.105 1.00 91.44 72 THR A O 1
ATOM 559 N N . PRO A 1 73 ? -10.078 -13.120 25.968 1.00 90.06 73 PRO A N 1
ATOM 560 C CA . PRO A 1 73 ? -9.490 -13.237 27.306 1.00 90.06 73 PRO A CA 1
ATOM 561 C C . PRO A 1 73 ? -8.123 -13.946 27.322 1.00 90.06 73 PRO A C 1
ATOM 563 O O . PRO A 1 73 ? -7.221 -13.555 28.064 1.00 90.06 73 PRO A O 1
ATOM 566 N N . GLU A 1 74 ? -7.932 -14.944 26.460 1.00 86.00 74 GLU A N 1
ATOM 567 C CA . GLU A 1 74 ? -6.676 -15.682 26.279 1.00 86.00 74 GLU A CA 1
ATOM 568 C C . GLU A 1 74 ? -5.552 -14.766 25.784 1.00 86.00 74 GLU A C 1
ATOM 570 O O . GLU A 1 74 ? -4.442 -14.775 26.323 1.00 86.00 74 GLU A O 1
ATOM 575 N N . GLN A 1 75 ? -5.853 -13.925 24.791 1.00 90.31 75 GLN A N 1
ATOM 576 C CA . GLN A 1 75 ? -4.929 -12.915 24.271 1.00 90.31 75 GLN A CA 1
ATOM 577 C C . GLN A 1 75 ? -4.559 -11.896 25.342 1.00 90.31 75 GLN A C 1
ATOM 579 O O . GLN A 1 75 ? -3.389 -11.532 25.469 1.00 90.31 75 GLN A O 1
ATOM 584 N N . ILE A 1 76 ? -5.528 -11.482 26.163 1.00 93.00 76 ILE A N 1
ATOM 585 C CA . ILE A 1 76 ? -5.283 -10.583 27.294 1.00 93.00 76 ILE A CA 1
ATOM 586 C C . ILE A 1 76 ? -4.349 -11.240 28.316 1.00 93.00 76 ILE A C 1
ATOM 588 O O . ILE A 1 76 ? -3.404 -10.595 28.776 1.00 93.00 76 ILE A O 1
ATOM 592 N N . ALA A 1 77 ? -4.550 -12.519 28.644 1.00 89.12 77 ALA A N 1
ATOM 593 C CA . ALA A 1 77 ? -3.682 -13.251 29.564 1.00 89.12 77 ALA A CA 1
ATOM 594 C C . ALA A 1 77 ? -2.237 -13.346 29.043 1.00 89.12 77 ALA A C 1
ATOM 596 O O . ALA A 1 77 ? -1.288 -13.072 29.785 1.00 89.12 77 ALA A O 1
ATOM 597 N N . ILE A 1 78 ? -2.057 -13.655 27.753 1.00 88.00 78 ILE A N 1
ATOM 598 C CA . ILE A 1 78 ? -0.732 -13.680 27.117 1.00 88.00 78 ILE A CA 1
ATOM 599 C C . ILE A 1 78 ? -0.113 -12.278 27.106 1.00 88.00 78 ILE A C 1
ATOM 601 O O . ILE A 1 78 ? 1.053 -12.126 27.465 1.00 88.00 78 ILE A O 1
ATOM 605 N N . ALA A 1 79 ? -0.874 -11.237 26.761 1.00 91.81 79 ALA A N 1
ATOM 606 C CA . ALA A 1 79 ? -0.388 -9.859 26.771 1.00 91.81 79 ALA A CA 1
ATOM 607 C C . ALA A 1 79 ? 0.063 -9.411 28.171 1.00 91.81 79 ALA A C 1
ATOM 609 O O . ALA A 1 79 ? 1.102 -8.761 28.297 1.00 91.81 79 ALA A O 1
ATOM 610 N N . ARG A 1 80 ? -0.669 -9.796 29.230 1.00 92.19 80 ARG A N 1
ATOM 611 C CA . ARG A 1 80 ? -0.269 -9.561 30.628 1.00 92.19 80 ARG A CA 1
ATOM 612 C C . ARG A 1 80 ? 1.044 -10.268 30.956 1.00 92.19 80 ARG A C 1
ATOM 614 O O . ARG A 1 80 ? 1.925 -9.632 31.530 1.00 92.19 80 ARG A O 1
ATOM 621 N N . TRP A 1 81 ? 1.222 -11.520 30.533 1.00 89.00 81 TRP A N 1
ATOM 622 C CA . TRP A 1 81 ? 2.491 -12.232 30.711 1.00 89.00 81 TRP A CA 1
ATOM 623 C C . TRP A 1 81 ? 3.653 -11.560 29.961 1.00 89.00 81 TRP A C 1
ATOM 625 O O . TRP A 1 81 ? 4.693 -11.308 30.567 1.00 89.00 81 TRP A O 1
ATOM 635 N N . ILE A 1 82 ? 3.473 -11.188 28.683 1.00 87.75 82 ILE A N 1
ATOM 636 C CA . ILE A 1 82 ? 4.495 -10.473 27.891 1.00 87.75 82 ILE A CA 1
ATOM 637 C C . ILE A 1 82 ? 4.879 -9.162 28.586 1.00 87.75 82 ILE A C 1
ATOM 639 O O . ILE A 1 82 ? 6.067 -8.866 28.730 1.00 87.75 82 ILE A O 1
ATOM 643 N N . SER A 1 83 ? 3.879 -8.393 29.023 1.00 90.06 83 SER A N 1
ATOM 644 C CA . SER A 1 83 ? 4.049 -7.111 29.707 1.00 90.06 83 SER A CA 1
ATOM 645 C C . SER A 1 83 ? 4.839 -7.257 31.006 1.00 90.06 83 SER A C 1
ATOM 647 O O . SER A 1 83 ? 5.795 -6.510 31.212 1.00 90.06 83 SER A O 1
ATOM 649 N N . GLN A 1 84 ? 4.497 -8.238 31.846 1.00 87.00 84 GLN A N 1
ATOM 650 C CA . GLN A 1 84 ? 5.188 -8.506 33.110 1.00 87.00 84 GLN A CA 1
ATOM 651 C C . GLN A 1 84 ? 6.624 -8.984 32.884 1.00 87.00 84 GLN A C 1
ATOM 653 O O . GLN A 1 84 ? 7.549 -8.442 33.483 1.00 87.00 84 GLN A O 1
ATOM 658 N N . HIS A 1 85 ? 6.821 -9.953 31.987 1.00 84.06 85 HIS A N 1
ATOM 659 C CA . HIS A 1 85 ? 8.123 -10.573 31.753 1.00 84.06 85 HIS A CA 1
ATOM 660 C C . HIS A 1 85 ? 9.124 -9.620 31.086 1.00 84.06 85 HIS A C 1
ATOM 662 O O . HIS A 1 85 ? 10.305 -9.624 31.416 1.00 84.06 85 HIS A O 1
ATOM 668 N N . ASN A 1 86 ? 8.65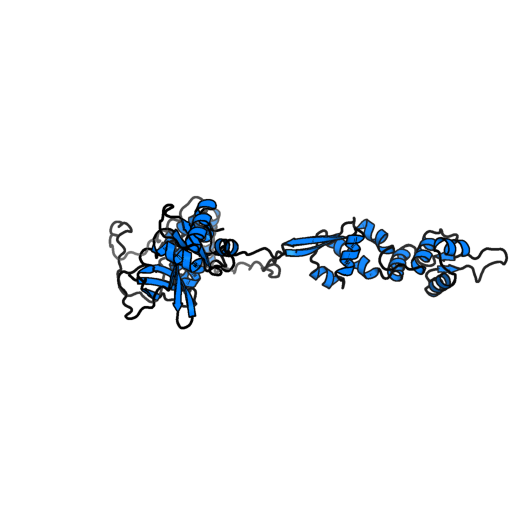0 -8.771 30.170 1.00 84.75 86 ASN A N 1
ATOM 669 C CA . ASN A 1 86 ? 9.496 -7.842 29.412 1.00 84.75 86 ASN A CA 1
ATOM 670 C C . ASN A 1 86 ? 9.416 -6.399 29.928 1.00 84.75 86 ASN A C 1
ATOM 672 O O . ASN A 1 86 ? 9.964 -5.487 29.310 1.00 84.75 86 ASN A O 1
ATOM 676 N N . LEU A 1 87 ? 8.703 -6.167 31.036 1.00 86.81 87 LEU A N 1
ATOM 677 C CA . LEU A 1 87 ? 8.480 -4.847 31.632 1.00 86.81 87 LEU A CA 1
ATOM 678 C C . LEU A 1 87 ? 7.925 -3.804 30.633 1.00 86.81 87 LEU A C 1
ATOM 680 O O . LEU A 1 87 ? 8.225 -2.605 30.727 1.00 86.81 87 LEU A O 1
ATOM 684 N N . MET A 1 88 ? 7.112 -4.257 29.675 1.00 87.06 88 MET A N 1
ATOM 685 C CA . MET A 1 88 ? 6.488 -3.433 28.635 1.00 87.06 88 MET A CA 1
ATOM 686 C C . MET A 1 88 ? 5.094 -2.953 29.053 1.00 87.06 88 MET A C 1
ATOM 688 O O . MET A 1 88 ? 4.455 -3.542 29.921 1.00 87.06 88 MET A O 1
ATOM 692 N N . ALA A 1 89 ? 4.597 -1.883 28.427 1.00 92.94 89 ALA A N 1
ATOM 693 C CA . ALA A 1 89 ? 3.223 -1.423 28.623 1.00 92.94 89 ALA A CA 1
ATOM 694 C C . ALA A 1 89 ? 2.211 -2.485 28.157 1.00 92.94 89 ALA A C 1
ATOM 696 O O . ALA A 1 89 ? 2.322 -2.993 27.038 1.00 92.94 89 ALA A O 1
ATOM 697 N N . LEU A 1 90 ? 1.208 -2.797 28.989 1.00 94.69 90 LEU A N 1
ATOM 698 C CA . LEU A 1 90 ? 0.195 -3.810 28.666 1.00 94.69 90 LEU A CA 1
ATOM 699 C C . LEU A 1 90 ? -0.555 -3.474 27.373 1.00 94.69 90 LEU A C 1
ATOM 701 O O . LEU A 1 90 ? -0.714 -4.337 26.514 1.00 94.69 90 LEU A O 1
ATOM 705 N N . GLY A 1 91 ? -0.953 -2.212 27.196 1.00 93.69 91 GLY A N 1
ATOM 706 C CA . GLY A 1 91 ? -1.643 -1.775 25.983 1.00 93.69 91 GLY A CA 1
ATOM 707 C C . GLY A 1 91 ? -0.811 -1.957 24.711 1.00 93.69 91 GLY A C 1
ATOM 708 O O . GLY A 1 91 ? -1.355 -2.370 23.692 1.00 93.69 91 GLY A O 1
ATOM 709 N N . SER A 1 92 ? 0.511 -1.754 24.776 1.00 92.31 92 SER A N 1
ATOM 710 C CA . SER A 1 92 ? 1.406 -2.035 23.644 1.00 92.31 92 SER A CA 1
ATOM 711 C C . SER A 1 92 ? 1.483 -3.527 23.327 1.00 92.31 92 SER A C 1
ATOM 713 O O . SER A 1 92 ? 1.523 -3.888 22.158 1.00 92.31 92 SER A O 1
ATOM 715 N N . CYS A 1 93 ? 1.462 -4.391 24.346 1.00 93.44 93 CYS A N 1
ATOM 716 C CA . CYS A 1 93 ? 1.449 -5.844 24.154 1.00 93.44 93 CYS A CA 1
ATOM 717 C C . CYS A 1 93 ? 0.130 -6.316 23.530 1.00 93.44 93 CYS A C 1
ATOM 719 O O . CYS A 1 93 ? 0.145 -7.147 22.631 1.00 93.44 93 CYS A O 1
ATOM 721 N N . LEU A 1 94 ? -1.003 -5.757 23.968 1.00 94.19 94 LEU A N 1
ATOM 722 C CA . LEU A 1 94 ? -2.318 -6.056 23.394 1.00 94.19 94 LEU A CA 1
ATOM 723 C C . LEU A 1 94 ? -2.416 -5.631 21.924 1.00 94.19 94 LEU A C 1
ATOM 725 O O . LEU A 1 94 ? -3.005 -6.341 21.117 1.00 94.19 94 LEU A O 1
ATOM 729 N N . TRP A 1 95 ? -1.800 -4.505 21.554 1.00 92.25 95 TRP A N 1
ATOM 730 C CA . TRP A 1 95 ? -1.809 -4.027 20.170 1.00 92.25 95 TRP A CA 1
ATOM 731 C C . TRP A 1 95 ? -1.068 -4.937 19.188 1.00 92.25 95 TRP A C 1
ATOM 733 O O . TRP A 1 95 ? -1.327 -4.851 17.992 1.00 92.25 95 TRP A O 1
ATOM 743 N N . LEU A 1 96 ? -0.179 -5.813 19.669 1.00 89.88 96 LEU A N 1
ATOM 744 C CA . LEU A 1 96 ? 0.502 -6.803 18.826 1.00 89.88 96 LEU A CA 1
ATOM 745 C C . LEU A 1 96 ? -0.451 -7.878 18.288 1.00 89.88 96 LEU A C 1
ATOM 747 O O . LEU A 1 96 ? -0.116 -8.532 17.307 1.00 89.88 96 LEU A O 1
ATOM 751 N N . PHE A 1 97 ? -1.617 -8.053 18.913 1.00 89.75 97 PHE A N 1
ATOM 752 C CA . PHE A 1 97 ? -2.654 -8.986 18.469 1.00 89.75 97 PHE A CA 1
ATOM 753 C C . PHE A 1 97 ? -3.621 -8.370 17.451 1.00 89.75 97 PHE A C 1
ATOM 755 O O . PHE A 1 97 ? -4.513 -9.060 16.976 1.00 89.75 97 PHE A O 1
ATOM 762 N N . LEU A 1 98 ? -3.490 -7.077 17.135 1.00 87.38 98 LEU A N 1
ATOM 763 C CA . LEU A 1 98 ? -4.405 -6.383 16.233 1.00 87.38 98 LEU A CA 1
ATOM 764 C C . LEU A 1 98 ? -3.763 -6.145 14.858 1.00 87.38 98 LEU A C 1
ATOM 766 O O . LEU A 1 98 ? -2.613 -5.698 14.796 1.00 87.38 98 LEU A O 1
ATOM 770 N N . PRO A 1 99 ? -4.514 -6.319 13.753 1.00 80.56 99 PRO A N 1
ATOM 771 C CA . PRO A 1 99 ? -4.045 -5.951 12.423 1.00 80.56 99 PRO A CA 1
ATOM 772 C C . PRO A 1 99 ? -3.618 -4.477 12.335 1.00 80.56 99 PRO A C 1
ATOM 774 O O . PRO A 1 99 ? -4.288 -3.582 12.877 1.00 80.56 99 PRO A O 1
ATOM 777 N N . PRO A 1 100 ? -2.525 -4.167 11.615 1.00 76.31 100 PRO A N 1
ATOM 778 C CA . PRO A 1 100 ? -2.051 -2.798 11.482 1.00 76.31 100 PRO A CA 1
ATOM 779 C C . PRO A 1 100 ? -3.085 -1.934 10.753 1.00 76.31 100 PRO A C 1
ATOM 781 O O . PRO A 1 100 ? -3.506 -2.248 9.647 1.00 76.31 100 PRO A O 1
ATOM 784 N N . GLY A 1 101 ? -3.460 -0.798 11.347 1.00 75.94 101 GLY A N 1
ATOM 785 C CA . GLY A 1 101 ? -4.402 0.156 10.748 1.00 75.94 101 GLY A CA 1
ATOM 786 C C . GLY A 1 101 ? -5.877 -0.068 11.098 1.00 75.94 101 GLY A C 1
ATOM 787 O O . GLY A 1 101 ? -6.705 0.741 10.679 1.00 75.94 101 GLY A O 1
ATOM 788 N N . LEU A 1 102 ? -6.197 -1.079 11.916 1.00 78.94 102 LEU A N 1
ATOM 789 C CA . LEU A 1 102 ? -7.555 -1.365 12.399 1.00 78.94 102 LEU A CA 1
ATOM 790 C C . LEU A 1 102 ? -8.241 -0.131 13.022 1.00 78.94 102 LEU A C 1
ATOM 792 O O . LEU A 1 102 ? -9.421 0.125 12.816 1.00 78.94 102 LEU A O 1
ATOM 796 N N . THR A 1 103 ? -7.481 0.698 13.740 1.00 72.94 103 THR A N 1
ATOM 797 C CA . THR A 1 103 ? -8.002 1.874 14.453 1.00 72.94 103 THR A CA 1
ATOM 798 C C . THR A 1 103 ? -8.141 3.140 13.595 1.00 72.94 103 THR A C 1
ATOM 800 O O . THR A 1 103 ? -8.519 4.193 14.114 1.00 72.94 103 THR A O 1
ATOM 803 N N . GLY A 1 104 ? -7.814 3.072 12.298 1.00 66.88 104 GLY A N 1
ATOM 804 C CA . GLY A 1 104 ? -7.676 4.243 11.428 1.00 66.88 104 GLY A CA 1
ATOM 805 C C . GLY A 1 104 ? -8.971 4.766 10.798 1.00 66.88 104 GLY A C 1
ATOM 806 O O . GLY A 1 104 ? -9.052 5.958 10.495 1.00 66.88 104 GLY A O 1
ATOM 807 N N . ARG A 1 105 ? -9.988 3.920 10.578 1.00 67.50 105 ARG A N 1
ATOM 808 C CA . ARG A 1 105 ? -11.277 4.339 9.997 1.00 67.50 105 ARG A CA 1
ATOM 809 C C . ARG A 1 105 ? -12.446 3.637 10.668 1.00 67.50 105 ARG A C 1
ATOM 811 O O . ARG A 1 105 ? -12.501 2.413 10.712 1.00 67.50 105 ARG A O 1
ATOM 818 N N . ARG A 1 106 ? -13.392 4.450 11.128 1.00 75.44 106 ARG A N 1
ATOM 819 C CA . ARG A 1 106 ? -14.681 4.002 11.646 1.00 75.44 106 ARG A CA 1
ATOM 820 C C . ARG A 1 106 ? -15.742 4.272 10.602 1.00 75.44 106 ARG A C 1
ATOM 822 O O . ARG A 1 106 ? -15.759 5.355 10.014 1.00 75.44 106 ARG A O 1
ATOM 829 N N . ASP A 1 107 ? -16.615 3.304 10.410 1.00 83.69 107 ASP A N 1
ATOM 830 C CA . ASP A 1 107 ? -17.886 3.503 9.733 1.00 83.69 107 ASP A CA 1
ATOM 831 C C . ASP A 1 107 ? -19.003 3.084 10.696 1.00 83.69 107 ASP A C 1
ATOM 833 O O . ASP A 1 107 ? -18.758 2.637 11.817 1.00 83.69 107 ASP A O 1
ATOM 837 N N . VAL A 1 108 ? -20.241 3.270 10.276 1.00 89.50 108 VAL A N 1
ATOM 838 C CA . VAL A 1 108 ? -21.414 2.769 10.986 1.00 89.50 108 VAL A CA 1
ATOM 839 C C . VAL A 1 108 ? -22.073 1.732 10.100 1.00 89.50 108 VAL A C 1
ATOM 841 O O . VAL A 1 108 ? -22.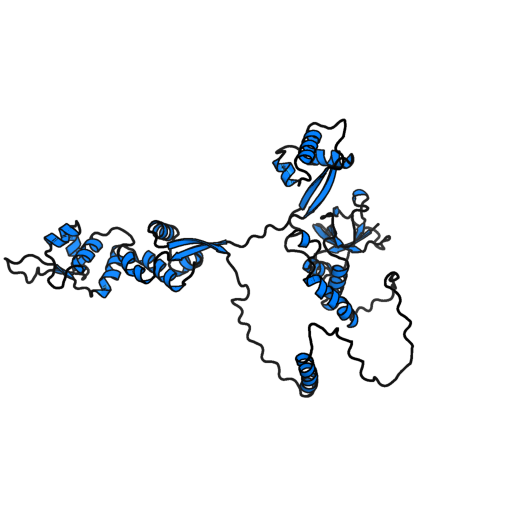191 1.960 8.902 1.00 89.50 108 VAL A O 1
ATOM 844 N N . GLN A 1 109 ? -22.522 0.623 10.668 1.00 91.56 109 GLN A N 1
ATOM 845 C CA . GLN A 1 109 ? -23.426 -0.303 10.006 1.00 91.56 109 GLN A CA 1
ATOM 846 C C . GLN A 1 109 ? -24.840 -0.077 10.528 1.00 91.56 109 GLN A C 1
ATOM 848 O O . GLN A 1 109 ? -25.063 0.026 11.736 1.00 91.56 109 GLN A O 1
ATOM 853 N N . VAL A 1 110 ? -25.786 0.030 9.603 1.00 93.69 110 VAL A N 1
ATOM 854 C CA . VAL A 1 110 ? -27.205 0.184 9.901 1.00 93.69 110 VAL A CA 1
ATOM 855 C C . VAL A 1 110 ? -27.924 -1.059 9.407 1.00 93.69 110 VAL A C 1
ATOM 857 O O . VAL A 1 110 ? -27.856 -1.391 8.222 1.00 93.69 110 VAL A O 1
ATOM 860 N N . THR A 1 111 ? -28.612 -1.731 10.321 1.00 93.56 111 THR A N 1
ATOM 861 C CA . THR A 1 111 ? -29.364 -2.960 10.065 1.00 93.56 111 THR A CA 1
ATOM 862 C C . THR A 1 111 ? -30.828 -2.727 10.398 1.00 93.56 111 THR A C 1
ATOM 864 O O . THR A 1 111 ? -31.147 -2.125 11.419 1.00 93.56 111 THR A O 1
ATOM 867 N N . LEU A 1 112 ? -31.725 -3.192 9.536 1.00 93.19 112 LEU A N 1
ATOM 868 C CA . LEU A 1 112 ? -33.161 -3.101 9.766 1.00 93.19 112 LEU A CA 1
ATOM 869 C C . LEU A 1 112 ? -33.597 -4.103 10.846 1.00 93.19 112 LEU A C 1
ATOM 871 O O . LEU A 1 112 ? -33.192 -5.262 10.783 1.00 93.19 112 LEU A O 1
ATOM 875 N N . LEU A 1 113 ? -34.398 -3.662 11.822 1.00 90.44 113 LEU A N 1
ATOM 876 C CA . LEU A 1 113 ? -34.964 -4.522 12.872 1.00 90.44 113 LEU A CA 1
ATOM 877 C C . LEU A 1 113 ? -36.447 -4.826 12.637 1.00 90.44 113 LEU A C 1
ATOM 879 O O . LEU A 1 113 ? -36.868 -5.963 12.822 1.00 90.44 113 LEU A O 1
ATOM 883 N N . THR A 1 114 ? -37.230 -3.821 12.239 1.00 84.50 114 THR A N 1
ATOM 884 C CA . THR A 1 114 ? -38.667 -3.960 11.951 1.00 84.50 114 THR A CA 1
ATOM 885 C C . THR A 1 114 ? -39.036 -3.249 10.655 1.00 84.50 114 THR A C 1
ATOM 887 O O . THR A 1 114 ? -38.460 -2.214 10.317 1.00 84.50 114 THR A O 1
ATOM 890 N N . GLU A 1 115 ? -39.983 -3.829 9.920 1.00 75.06 115 GLU A N 1
ATOM 891 C CA . GLU A 1 115 ? -40.377 -3.390 8.578 1.00 75.06 115 GLU A CA 1
ATOM 892 C C . GLU A 1 115 ? -41.628 -2.498 8.574 1.00 75.06 115 GLU A C 1
ATOM 894 O O . GLU A 1 115 ? -41.743 -1.649 7.691 1.00 75.06 115 GLU A O 1
ATOM 899 N N . ASP A 1 116 ? -42.510 -2.635 9.572 1.00 68.81 116 ASP A N 1
ATOM 900 C CA . ASP A 1 116 ? -43.791 -1.924 9.645 1.00 68.81 116 ASP A CA 1
ATOM 901 C C . ASP A 1 116 ? -43.745 -0.800 10.680 1.00 68.81 116 ASP A C 1
ATOM 903 O O . ASP A 1 116 ? -43.720 -1.038 11.892 1.00 68.81 116 ASP A O 1
ATOM 907 N N . VAL A 1 117 ? -43.722 0.441 10.190 1.00 73.69 117 VAL A N 1
ATOM 908 C CA . VAL A 1 117 ? -43.694 1.639 11.030 1.00 73.69 117 VAL A CA 1
ATOM 909 C C . VAL A 1 117 ? -44.539 2.743 10.407 1.00 73.69 117 VAL A C 1
ATOM 911 O O . VAL A 1 117 ? -44.298 3.164 9.275 1.00 73.69 117 VAL A O 1
ATOM 914 N N . ASP A 1 118 ? -45.478 3.263 11.191 1.00 75.94 118 ASP A N 1
ATOM 915 C CA . ASP A 1 118 ? -46.267 4.440 10.842 1.00 75.94 118 ASP A CA 1
ATOM 916 C C . ASP A 1 118 ? -45.573 5.740 11.295 1.00 75.94 118 ASP A C 1
ATOM 918 O O . ASP A 1 118 ? -44.847 5.770 12.287 1.00 75.94 118 ASP A O 1
ATOM 922 N N . HIS A 1 119 ? -45.841 6.844 10.589 1.00 80.50 119 HIS A N 1
ATOM 923 C CA . HIS A 1 119 ? -45.374 8.205 10.917 1.00 80.50 119 HIS A CA 1
ATOM 924 C C . HIS A 1 119 ? -43.862 8.472 10.787 1.00 80.50 119 HIS A C 1
ATOM 926 O O . HIS A 1 119 ? -43.262 9.129 11.637 1.00 80.50 119 HIS A O 1
ATOM 932 N N . LEU A 1 120 ? -43.262 8.049 9.674 1.00 85.06 120 LEU A N 1
ATOM 933 C CA . LEU A 1 120 ? -41.882 8.395 9.325 1.00 85.06 120 LEU A CA 1
ATOM 934 C C . LEU A 1 120 ? -41.781 9.716 8.556 1.00 85.06 120 LEU A C 1
ATOM 936 O O . LEU A 1 120 ? -42.652 10.077 7.761 1.00 85.06 120 LEU A O 1
ATOM 940 N N . THR A 1 121 ? -40.669 10.422 8.739 1.00 91.50 121 THR A N 1
ATOM 941 C CA . THR A 1 121 ? -40.294 11.534 7.861 1.00 91.50 121 THR A CA 1
ATOM 942 C C . THR A 1 121 ? -39.946 11.032 6.455 1.00 91.50 121 THR A C 1
ATOM 944 O O . THR A 1 121 ? -39.677 9.849 6.224 1.00 91.50 121 THR A O 1
ATOM 947 N N . GLU A 1 122 ? -39.899 11.946 5.481 1.00 91.44 122 GLU A N 1
ATOM 948 C CA . GLU A 1 122 ? -39.546 11.598 4.098 1.00 91.44 122 GLU A CA 1
ATOM 949 C C . GLU A 1 122 ? -38.145 10.964 4.003 1.00 91.44 122 GLU A C 1
ATOM 951 O O . GLU A 1 122 ? -37.934 10.009 3.253 1.00 91.44 122 GLU A O 1
ATOM 956 N N . LEU A 1 123 ? -37.183 11.461 4.790 1.00 91.69 123 LEU A N 1
ATOM 957 C CA . LEU A 1 123 ? -35.815 10.946 4.788 1.00 91.69 123 LEU A CA 1
ATOM 958 C C . LEU A 1 123 ? -35.706 9.584 5.480 1.00 91.69 123 LEU A C 1
ATOM 960 O O . LEU A 1 123 ? -35.019 8.703 4.969 1.00 91.69 123 LEU A O 1
ATOM 964 N N . GLU A 1 124 ? -36.403 9.388 6.599 1.00 93.44 124 GLU A N 1
ATOM 965 C CA . GLU A 1 124 ? -36.472 8.092 7.286 1.00 93.44 124 GLU A CA 1
ATOM 966 C C . GLU A 1 124 ? -37.102 7.023 6.391 1.00 93.44 124 GLU A C 1
ATOM 968 O O . GLU A 1 124 ? -36.563 5.925 6.280 1.00 93.44 124 GLU A O 1
ATOM 973 N N . THR A 1 125 ? -38.161 7.377 5.657 1.00 92.88 125 THR A N 1
ATOM 974 C CA . THR A 1 125 ? -38.797 6.496 4.664 1.00 92.88 125 THR A CA 1
ATOM 975 C C . THR A 1 125 ? -37.811 6.092 3.562 1.00 92.88 125 THR A C 1
ATOM 977 O O . THR A 1 125 ? -37.753 4.930 3.162 1.00 92.88 125 THR A O 1
ATOM 980 N N . GLN A 1 126 ? -36.981 7.027 3.082 1.00 93.44 126 GLN A N 1
ATOM 981 C CA . GLN A 1 126 ? -35.950 6.735 2.080 1.00 93.44 126 GLN A CA 1
ATOM 982 C C . GLN A 1 126 ? -34.841 5.825 2.622 1.00 93.44 126 GLN A C 1
ATOM 984 O O . GLN A 1 126 ? -34.392 4.927 1.909 1.00 93.44 126 GLN A O 1
ATOM 989 N N . VAL A 1 127 ? -34.399 6.037 3.866 1.00 93.56 127 VAL A N 1
ATOM 990 C CA . VAL A 1 127 ? -33.418 5.162 4.529 1.00 93.56 127 VAL A CA 1
ATOM 991 C C . VAL A 1 127 ? -33.995 3.757 4.709 1.00 93.56 127 VAL A C 1
ATOM 993 O O . VAL A 1 127 ? -33.334 2.785 4.342 1.00 93.56 127 VAL A O 1
ATOM 996 N N . LEU A 1 128 ? -35.236 3.645 5.189 1.00 93.00 128 LEU A N 1
ATOM 997 C CA . LEU A 1 128 ? -35.933 2.373 5.379 1.00 93.00 128 LEU A CA 1
ATOM 998 C C . LEU A 1 128 ? -36.047 1.596 4.061 1.00 93.00 128 LEU A C 1
ATOM 1000 O O . LEU A 1 128 ? -35.619 0.447 3.984 1.00 93.00 128 LEU A O 1
ATOM 1004 N N . ALA A 1 129 ? -36.515 2.250 2.995 1.00 92.31 129 ALA A N 1
ATOM 1005 C CA . ALA A 1 129 ? -36.643 1.641 1.673 1.00 92.31 129 ALA A CA 1
ATOM 1006 C C . ALA A 1 129 ? -35.290 1.170 1.103 1.00 92.31 129 ALA A C 1
ATOM 1008 O O . ALA A 1 129 ? -35.213 0.159 0.398 1.00 92.31 129 ALA A O 1
ATOM 1009 N N . LEU A 1 130 ? -34.199 1.890 1.395 1.00 94.69 130 LEU A N 1
ATOM 1010 C CA . LEU A 1 130 ? -32.853 1.465 1.008 1.00 94.69 130 LEU A CA 1
ATOM 1011 C C . LEU A 1 130 ? -32.413 0.205 1.756 1.00 94.69 130 LEU A C 1
ATOM 1013 O O . LEU A 1 130 ? -31.888 -0.701 1.106 1.00 94.69 130 LEU A O 1
ATOM 1017 N N . LEU A 1 131 ? -32.638 0.149 3.071 1.00 94.56 131 LEU A N 1
ATOM 1018 C CA . LEU A 1 131 ? -32.300 -1.006 3.906 1.00 94.56 131 LEU A CA 1
ATOM 1019 C C . LEU A 1 131 ? -33.144 -2.235 3.541 1.00 94.56 131 LEU A C 1
ATOM 1021 O O . LEU A 1 131 ? -32.591 -3.315 3.377 1.00 94.56 131 LEU A O 1
ATOM 1025 N N . GLN A 1 132 ? -34.449 -2.072 3.303 1.00 92.81 132 GLN A N 1
ATOM 1026 C CA . GLN A 1 132 ? -35.333 -3.156 2.850 1.00 92.81 132 GLN A CA 1
ATOM 1027 C C . GLN A 1 132 ? -34.872 -3.749 1.511 1.00 92.81 132 GLN A C 1
ATOM 1029 O O . GLN A 1 132 ? -34.853 -4.961 1.322 1.00 92.81 132 GLN A O 1
ATOM 1034 N N . ARG A 1 133 ? -34.454 -2.898 0.565 1.00 93.25 133 ARG A N 1
ATOM 1035 C CA . ARG A 1 133 ? -34.048 -3.353 -0.772 1.00 93.25 133 ARG A CA 1
ATOM 1036 C C . ARG A 1 133 ? -32.645 -3.960 -0.816 1.00 93.25 133 ARG A C 1
ATOM 1038 O O . ARG A 1 133 ? -32.383 -4.800 -1.672 1.00 93.25 133 ARG A O 1
ATOM 1045 N N . ARG A 1 134 ? -31.709 -3.456 -0.007 1.00 94.38 134 ARG A N 1
ATOM 1046 C CA . ARG A 1 134 ? -30.274 -3.790 -0.114 1.00 94.38 134 ARG A CA 1
ATOM 1047 C C . ARG A 1 134 ? -29.720 -4.556 1.088 1.00 94.38 134 ARG A C 1
ATOM 1049 O O . ARG A 1 134 ? -28.568 -4.974 1.026 1.00 94.38 134 ARG A O 1
ATOM 1056 N N . GLY A 1 135 ? -30.513 -4.748 2.138 1.00 93.44 135 GLY A N 1
ATOM 1057 C CA . GLY A 1 135 ? -30.055 -5.293 3.410 1.00 93.44 135 GLY A CA 1
ATOM 1058 C C . GLY A 1 135 ? -29.264 -4.267 4.236 1.00 93.44 135 GLY A C 1
ATOM 1059 O O . GLY A 1 135 ? -29.418 -3.059 4.029 1.00 93.44 135 GLY A O 1
ATOM 1060 N N . PRO A 1 136 ? -28.418 -4.728 5.177 1.00 94.25 136 PRO A N 1
ATOM 1061 C CA . PRO A 1 136 ? -27.580 -3.860 6.000 1.00 94.25 136 PRO A CA 1
ATOM 1062 C C . PRO A 1 136 ? -26.667 -2.967 5.157 1.00 94.25 136 PRO A C 1
ATOM 1064 O O . PRO A 1 136 ? -26.005 -3.439 4.231 1.00 94.25 136 PRO A O 1
ATOM 1067 N N . LEU A 1 137 ? -26.593 -1.680 5.498 1.00 95.19 137 LEU A N 1
ATOM 1068 C CA . LEU A 1 137 ? -25.785 -0.698 4.772 1.00 95.19 137 LEU A CA 1
ATOM 1069 C C . LEU A 1 137 ? -24.792 -0.005 5.696 1.00 95.19 137 LEU A C 1
ATOM 1071 O O . LEU A 1 137 ? -25.098 0.285 6.852 1.00 95.19 137 LEU A O 1
ATOM 1075 N N . THR A 1 138 ? -23.613 0.317 5.165 1.00 92.69 138 THR A N 1
ATOM 1076 C CA . THR A 1 138 ? -22.649 1.154 5.881 1.00 92.69 138 THR A CA 1
ATOM 1077 C C . THR A 1 138 ? -22.962 2.641 5.719 1.00 92.69 138 THR A C 1
ATOM 1079 O O . THR A 1 138 ? -23.600 3.067 4.750 1.00 92.69 138 THR A O 1
ATOM 1082 N N . GLY A 1 139 ? -22.467 3.470 6.635 1.00 91.88 139 GLY A N 1
ATOM 1083 C CA . GLY A 1 139 ? -22.598 4.919 6.575 1.00 91.88 139 GLY A CA 1
ATOM 1084 C C . GLY A 1 139 ? -22.009 5.497 5.291 1.00 91.88 139 GLY A C 1
ATOM 1085 O O . GLY A 1 139 ? -22.596 6.399 4.691 1.00 91.88 139 GLY A O 1
ATOM 1086 N N . HIS A 1 140 ? -20.899 4.941 4.796 1.00 90.12 140 HIS A N 1
ATOM 1087 C CA . HIS A 1 140 ? -20.367 5.302 3.482 1.00 90.12 140 HIS A CA 1
ATOM 1088 C C . HIS A 1 140 ? -21.351 5.002 2.337 1.00 90.12 140 HIS A C 1
ATOM 1090 O O . HIS A 1 140 ? -21.555 5.850 1.465 1.00 90.12 140 HIS A O 1
ATOM 1096 N N . GLN A 1 141 ? -21.994 3.831 2.345 1.00 93.38 141 GLN A N 1
ATOM 1097 C CA . GLN A 1 141 ? -22.978 3.449 1.327 1.00 93.38 141 GLN A CA 1
ATOM 1098 C C . GLN A 1 141 ? -24.243 4.315 1.393 1.00 93.38 141 GLN A C 1
ATOM 1100 O O . GLN A 1 141 ? -24.757 4.720 0.349 1.00 93.38 141 GLN A O 1
ATOM 1105 N N . LEU A 1 142 ? -24.711 4.655 2.599 1.00 94.75 142 LEU A N 1
ATOM 1106 C CA . LEU A 1 142 ? -25.823 5.588 2.804 1.00 94.75 142 LEU A CA 1
ATOM 1107 C C . LEU A 1 142 ? -25.482 6.985 2.278 1.00 94.75 142 LEU A C 1
ATOM 1109 O O . LEU A 1 142 ? -26.292 7.594 1.584 1.00 94.75 142 LEU A O 1
ATOM 1113 N N . ASN A 1 143 ? -24.255 7.457 2.508 1.00 94.25 143 ASN A N 1
ATOM 1114 C CA . ASN A 1 143 ? -23.799 8.753 2.011 1.00 94.25 143 ASN A CA 1
ATOM 1115 C C . ASN A 1 143 ? -23.727 8.819 0.474 1.00 94.25 143 ASN A C 1
ATOM 1117 O O . ASN A 1 143 ? -23.981 9.870 -0.107 1.00 94.25 143 ASN A O 1
ATOM 1121 N N . LEU A 1 144 ? -23.390 7.705 -0.187 1.00 94.25 144 LEU A N 1
ATOM 1122 C CA . LEU A 1 144 ? -23.406 7.595 -1.652 1.00 94.25 144 LEU A CA 1
ATOM 1123 C C . LEU A 1 144 ? -24.829 7.498 -2.217 1.00 94.25 144 LEU A C 1
ATOM 1125 O O . LEU A 1 144 ? -25.098 8.028 -3.291 1.00 94.25 144 LEU A O 1
ATOM 1129 N N . ALA A 1 145 ? -25.731 6.808 -1.517 1.00 93.38 145 ALA A N 1
ATOM 1130 C CA . ALA A 1 145 ? -27.113 6.627 -1.953 1.00 93.38 145 ALA A CA 1
ATOM 1131 C C . ALA A 1 145 ? -27.989 7.870 -1.713 1.00 93.38 145 ALA A C 1
ATOM 1133 O O . ALA A 1 145 ? -28.934 8.102 -2.465 1.00 93.38 145 ALA A O 1
ATOM 1134 N N . LEU A 1 146 ? -27.674 8.663 -0.685 1.00 94.00 146 LEU A N 1
ATOM 1135 C CA . LEU A 1 146 ? -28.406 9.864 -0.274 1.00 94.00 146 LEU A CA 1
ATOM 1136 C C . LEU A 1 146 ? -27.462 11.082 -0.198 1.00 94.00 146 LEU A C 1
ATOM 1138 O O . LEU A 1 146 ? -27.257 11.646 0.881 1.00 94.00 146 LEU A O 1
ATOM 1142 N N . PRO A 1 147 ? -26.860 11.505 -1.326 1.00 92.56 147 PRO A N 1
ATOM 1143 C CA . PRO A 1 147 ? -25.884 12.588 -1.328 1.00 92.56 147 PRO A CA 1
ATOM 1144 C C . PRO A 1 147 ? -26.520 13.907 -0.870 1.00 92.56 147 PRO A C 1
ATOM 1146 O O . PRO A 1 147 ? -27.584 14.299 -1.346 1.00 92.56 147 PRO A O 1
ATOM 1149 N N . GLY A 1 148 ? -25.858 14.598 0.062 1.00 90.31 148 GLY A N 1
ATOM 1150 C CA . GLY A 1 148 ? -26.291 15.906 0.573 1.00 90.31 148 GLY A CA 1
ATOM 1151 C C . GLY A 1 148 ? -27.467 15.877 1.558 1.00 90.31 148 GLY A C 1
ATOM 1152 O O . GLY A 1 148 ? -27.892 16.939 2.005 1.00 90.31 148 GLY A O 1
ATOM 1153 N N . LYS A 1 149 ? -27.985 14.697 1.920 1.00 92.94 149 LYS A N 1
ATOM 1154 C CA . LYS A 1 149 ? -29.053 14.539 2.919 1.00 92.94 149 LYS A CA 1
ATOM 1155 C C . LYS A 1 149 ? -28.464 14.159 4.276 1.00 92.94 149 LYS A C 1
ATOM 1157 O O . LYS A 1 149 ? -27.517 13.373 4.340 1.00 92.94 149 LYS A O 1
ATOM 1162 N N . ASP A 1 150 ? -29.047 14.666 5.361 1.00 93.44 150 ASP A N 1
ATOM 1163 C CA . ASP A 1 150 ? -28.631 14.314 6.725 1.00 93.44 150 ASP A CA 1
ATOM 1164 C C . ASP A 1 150 ? -29.219 12.966 7.169 1.00 93.44 150 ASP A C 1
ATOM 1166 O O . ASP A 1 150 ? -30.065 12.861 8.057 1.00 93.44 150 ASP A O 1
ATOM 1170 N N . TRP A 1 151 ? -28.776 11.900 6.502 1.00 94.44 151 TRP A N 1
ATOM 1171 C CA . TRP A 1 151 ? -29.206 10.541 6.816 1.00 94.44 151 TRP A CA 1
ATOM 1172 C C . TRP A 1 151 ? -28.807 10.118 8.238 1.00 94.44 151 TRP A C 1
ATOM 1174 O O . TRP A 1 151 ? -29.419 9.203 8.776 1.00 94.44 151 TRP A O 1
ATOM 1184 N N . ARG A 1 152 ? -27.806 10.763 8.862 1.00 93.12 152 ARG A N 1
ATOM 1185 C CA . ARG A 1 152 ? -27.353 10.418 10.218 1.00 93.12 152 ARG A CA 1
ATOM 1186 C C . ARG A 1 152 ? -28.429 10.722 11.248 1.00 93.12 152 ARG A C 1
ATOM 1188 O O . ARG A 1 152 ? -28.762 9.837 12.024 1.00 93.12 152 ARG A O 1
ATOM 1195 N N . SER A 1 153 ? -29.004 11.922 11.194 1.00 93.81 153 SER A N 1
ATOM 1196 C CA . SER A 1 153 ? -30.110 12.310 12.074 1.00 93.81 153 SER A CA 1
ATOM 1197 C C . SER A 1 153 ? -31.336 11.408 11.879 1.00 93.81 153 SER A C 1
ATOM 1199 O O . SER A 1 153 ? -31.928 10.951 12.855 1.00 93.81 153 SER A O 1
ATOM 1201 N N . ALA A 1 154 ? -31.657 11.052 10.628 1.00 93.44 154 ALA A N 1
ATOM 1202 C CA . ALA A 1 154 ? -32.735 10.106 10.326 1.00 93.44 154 ALA A CA 1
ATOM 1203 C C . ALA A 1 154 ? -32.466 8.705 10.908 1.00 93.44 154 ALA A C 1
ATOM 1205 O O . ALA A 1 154 ? -33.335 8.121 11.547 1.00 93.44 154 ALA A O 1
ATOM 1206 N N . VAL A 1 155 ? -31.252 8.169 10.746 1.00 93.62 155 VAL A N 1
ATOM 1207 C CA . VAL A 1 155 ? -30.860 6.887 11.355 1.00 93.62 155 VAL A CA 1
ATOM 1208 C C . VAL A 1 155 ? -30.903 6.961 12.882 1.00 93.62 155 VAL A C 1
ATOM 1210 O O . VAL A 1 155 ? -31.328 5.999 13.510 1.00 93.62 155 VAL A O 1
ATOM 1213 N N . ASP A 1 156 ? -30.506 8.081 13.488 1.00 91.94 156 ASP A N 1
ATOM 1214 C CA . ASP A 1 156 ? -30.566 8.265 14.942 1.00 91.94 156 ASP A CA 1
ATOM 1215 C C . ASP A 1 156 ? -32.015 8.297 15.457 1.00 91.94 156 ASP A C 1
ATOM 1217 O O . ASP A 1 156 ? -32.302 7.727 16.511 1.00 91.94 156 ASP A O 1
ATOM 1221 N N . GLY A 1 157 ? -32.939 8.920 14.715 1.00 91.25 157 GLY A N 1
ATOM 1222 C CA . GLY A 1 157 ? -34.380 8.880 14.989 1.00 91.25 157 GLY A CA 1
ATOM 1223 C C . GLY A 1 157 ? -34.941 7.459 14.909 1.00 91.25 157 GLY A C 1
ATOM 1224 O O . GLY A 1 157 ? -35.541 6.971 15.870 1.00 91.25 157 GLY A O 1
ATOM 1225 N N . LEU A 1 158 ? -34.644 6.755 13.814 1.00 92.06 158 LEU A N 1
ATOM 1226 C CA . LEU A 1 158 ? -35.042 5.359 13.613 1.00 92.06 158 LEU A CA 1
ATOM 1227 C C . LEU A 1 158 ? -34.452 4.419 14.675 1.00 92.06 158 LEU A C 1
ATOM 1229 O O . LEU A 1 158 ? -35.128 3.492 15.120 1.00 92.06 158 LEU A O 1
ATOM 1233 N N . ALA A 1 159 ? -33.211 4.650 15.107 1.00 90.38 159 ALA A N 1
ATOM 1234 C CA . ALA A 1 159 ? -32.564 3.848 16.141 1.00 90.38 159 ALA A CA 1
ATOM 1235 C C . ALA A 1 159 ? -33.216 4.063 17.513 1.00 90.38 159 ALA A C 1
ATOM 1237 O O . ALA A 1 159 ? -33.454 3.099 18.238 1.00 90.38 159 ALA A O 1
ATOM 1238 N N . LYS A 1 160 ? -33.582 5.309 17.853 1.00 89.25 160 LYS A N 1
ATOM 1239 C CA . LYS A 1 160 ? -34.335 5.623 19.083 1.00 89.25 160 LYS A CA 1
ATOM 1240 C C . LYS A 1 160 ? -35.716 4.974 19.111 1.00 89.25 160 LYS A C 1
ATOM 1242 O O . LYS A 1 160 ? -36.173 4.578 20.177 1.00 89.25 160 LYS A O 1
ATOM 1247 N N . ALA A 1 161 ? -36.361 4.855 17.955 1.00 88.75 161 ALA A N 1
ATOM 1248 C CA . ALA A 1 161 ? -37.633 4.156 17.805 1.00 88.75 161 ALA A CA 1
ATOM 1249 C C . ALA A 1 161 ? -37.485 2.620 17.720 1.00 88.75 161 ALA A C 1
ATOM 1251 O O . ALA A 1 161 ? -38.478 1.932 17.508 1.00 88.75 161 ALA A O 1
ATOM 1252 N N . ALA A 1 162 ? -36.266 2.081 17.876 1.00 88.31 162 ALA A N 1
ATOM 1253 C CA . ALA A 1 162 ? -35.942 0.656 17.752 1.00 88.31 162 ALA A CA 1
ATOM 1254 C C . ALA A 1 162 ? -36.291 0.037 16.379 1.00 88.31 162 ALA A C 1
ATOM 1256 O O . ALA A 1 162 ? -36.503 -1.169 16.266 1.00 88.31 162 ALA A O 1
ATOM 1257 N N . ILE A 1 163 ? -36.316 0.856 15.321 1.00 91.62 163 ILE A N 1
ATOM 1258 C CA . ILE A 1 163 ? -36.627 0.434 13.944 1.00 91.62 163 ILE A CA 1
ATOM 1259 C C . ILE A 1 163 ? -35.389 -0.104 13.236 1.00 91.62 163 ILE A C 1
ATOM 1261 O O . ILE A 1 163 ? -35.451 -1.065 12.468 1.00 91.62 163 ILE A O 1
ATOM 1265 N N . VAL A 1 164 ? -34.246 0.522 13.504 1.00 93.25 164 VAL A N 1
ATOM 1266 C CA . VAL A 1 164 ? -32.943 0.108 12.988 1.00 93.25 164 VAL A CA 1
ATOM 1267 C C . VAL A 1 164 ? -31.975 -0.092 14.142 1.00 93.25 164 VAL A C 1
ATOM 1269 O O . VAL A 1 164 ? -32.026 0.607 15.151 1.00 93.25 164 VAL A O 1
ATOM 1272 N N . HIS A 1 165 ? -31.049 -1.023 13.969 1.00 91.19 165 HIS A N 1
ATOM 1273 C CA . HIS A 1 165 ? -29.880 -1.153 14.815 1.00 91.19 165 HIS A CA 1
ATOM 1274 C C . HIS A 1 165 ? -28.710 -0.417 14.164 1.00 91.19 165 HIS A C 1
ATOM 1276 O O . HIS A 1 165 ? -28.388 -0.653 12.998 1.00 91.19 165 HIS A O 1
ATOM 1282 N N . LYS A 1 166 ? -28.079 0.481 14.921 1.00 90.62 166 LYS A N 1
ATOM 1283 C CA . LYS A 1 166 ? -26.912 1.257 14.500 1.00 90.62 166 LYS A CA 1
ATOM 1284 C C . LYS A 1 166 ? -25.700 0.785 15.299 1.00 90.62 166 LYS A C 1
ATOM 1286 O O . LYS A 1 166 ? -25.659 1.003 16.505 1.00 90.62 166 LYS A O 1
ATOM 1291 N N . ALA A 1 167 ? -24.710 0.204 14.629 1.00 86.94 167 ALA A N 1
ATOM 1292 C CA . ALA A 1 167 ? -23.472 -0.263 15.251 1.00 86.94 167 ALA A CA 1
ATOM 1293 C C . ALA A 1 167 ? -22.251 0.450 14.653 1.00 86.94 167 ALA A C 1
ATOM 1295 O O . ALA A 1 167 ? -22.186 0.671 13.443 1.00 86.94 167 ALA A O 1
ATOM 1296 N N . ASN A 1 168 ? -21.269 0.807 15.482 1.00 86.81 168 ASN A N 1
ATOM 1297 C CA . ASN A 1 168 ? -19.970 1.278 14.990 1.00 86.81 168 ASN A CA 1
ATOM 1298 C C . ASN A 1 168 ? -19.170 0.084 14.488 1.00 86.81 168 ASN A C 1
ATOM 1300 O O . ASN A 1 168 ? -19.038 -0.877 15.227 1.00 86.81 168 ASN A O 1
ATOM 1304 N N . ILE A 1 169 ? -18.607 0.159 13.287 1.00 85.69 169 ILE A N 1
ATOM 1305 C CA . ILE A 1 169 ? -17.759 -0.901 12.736 1.00 85.69 169 ILE A CA 1
ATOM 1306 C C . ILE A 1 169 ? -16.372 -0.365 12.391 1.00 85.69 169 ILE A C 1
ATOM 1308 O O . ILE A 1 169 ? -16.208 0.777 11.934 1.00 85.69 169 ILE A O 1
ATOM 1312 N N . LEU A 1 170 ? -15.361 -1.213 12.560 1.00 82.56 170 LEU A N 1
ATOM 1313 C CA . LEU A 1 170 ? -14.016 -0.940 12.075 1.00 82.56 170 LEU A CA 1
ATOM 1314 C C . LEU A 1 170 ? -13.944 -1.259 10.581 1.00 82.56 170 LEU A C 1
ATOM 1316 O O . LEU A 1 170 ? -14.455 -2.269 10.105 1.00 82.56 170 LEU A O 1
ATOM 1320 N N . THR A 1 171 ? -13.332 -0.366 9.805 1.00 73.38 171 THR A N 1
ATOM 1321 C CA . THR A 1 171 ? -13.095 -0.630 8.382 1.00 73.38 171 THR A CA 1
ATOM 1322 C C . THR A 1 171 ? -11.729 -1.271 8.205 1.00 73.38 171 THR A C 1
ATOM 1324 O O . THR A 1 171 ? -10.730 -0.724 8.673 1.00 73.38 171 THR A O 1
ATOM 1327 N N . ALA A 1 172 ? -11.674 -2.360 7.441 1.00 65.12 172 ALA A N 1
ATOM 1328 C CA . ALA A 1 172 ? -10.425 -2.991 7.042 1.00 65.12 172 ALA A CA 1
ATOM 1329 C C . ALA A 1 172 ? -9.424 -1.965 6.437 1.00 65.12 172 ALA A C 1
ATOM 1331 O O . ALA A 1 172 ? -9.773 -1.249 5.484 1.00 65.12 172 ALA A O 1
ATOM 1332 N N . PRO A 1 173 ? -8.181 -1.846 6.948 1.00 65.75 173 PRO A N 1
ATOM 1333 C CA . PRO A 1 173 ? -7.055 -1.200 6.294 1.00 65.75 173 PRO A CA 1
ATOM 1334 C C . PRO A 1 173 ? -6.962 -1.560 4.812 1.00 65.75 173 PRO A C 1
ATOM 1336 O O . PRO A 1 173 ? -6.845 -2.714 4.422 1.00 65.75 173 PRO A O 1
ATOM 1339 N N . ARG A 1 174 ? -6.957 -0.527 3.963 1.00 66.69 174 ARG A N 1
ATOM 1340 C CA . ARG A 1 174 ? -6.765 -0.645 2.509 1.00 66.69 174 ARG A CA 1
ATOM 1341 C C . ARG A 1 174 ? -5.283 -0.621 2.139 1.00 66.69 174 ARG A C 1
ATOM 1343 O O . ARG A 1 174 ? -4.896 0.108 1.224 1.00 66.69 174 ARG A O 1
ATOM 1350 N N . ALA A 1 175 ? -4.445 -1.335 2.887 1.00 66.75 175 ALA A N 1
ATOM 1351 C CA . ALA A 1 175 ? -3.051 -1.479 2.497 1.00 66.75 175 ALA A CA 1
ATOM 1352 C C . ALA A 1 175 ? -3.017 -2.187 1.136 1.00 66.75 175 ALA A C 1
ATOM 1354 O O . ALA A 1 175 ? -3.632 -3.233 0.954 1.00 66.75 175 ALA A O 1
ATOM 1355 N N . ARG A 1 176 ? -2.361 -1.569 0.155 1.00 65.00 176 ARG A N 1
ATOM 1356 C CA . ARG A 1 176 ? -2.118 -2.162 -1.160 1.00 65.00 176 ARG A CA 1
ATOM 1357 C C . ARG A 1 176 ? -0.613 -2.287 -1.343 1.00 65.00 176 ARG A C 1
ATOM 1359 O O . ARG A 1 176 ? 0.101 -1.394 -0.869 1.00 65.00 176 ARG A O 1
ATOM 1366 N N . PRO A 1 177 ? -0.129 -3.345 -2.013 1.00 70.50 177 PRO A N 1
ATOM 1367 C CA . PRO A 1 177 ? 1.276 -3.429 -2.364 1.00 70.50 177 PRO A CA 1
ATOM 1368 C C . PRO A 1 177 ? 1.668 -2.185 -3.160 1.00 70.50 177 PRO A C 1
ATOM 1370 O O . PRO A 1 177 ? 0.877 -1.621 -3.927 1.00 70.50 177 PRO A O 1
ATOM 1373 N N . LYS A 1 178 ? 2.891 -1.710 -2.935 1.00 79.56 178 LYS A N 1
ATOM 1374 C CA . LYS A 1 178 ? 3.411 -0.577 -3.688 1.00 79.56 178 LYS A CA 1
ATOM 1375 C C . LYS A 1 178 ? 3.756 -1.069 -5.090 1.00 79.56 178 LYS A C 1
ATOM 1377 O O . LYS A 1 178 ? 4.726 -1.800 -5.248 1.00 79.56 178 LYS A O 1
ATOM 1382 N N . LEU A 1 179 ? 2.994 -0.641 -6.088 1.00 85.81 179 LEU A N 1
ATOM 1383 C CA . LEU A 1 179 ? 3.323 -0.895 -7.488 1.00 85.81 179 LEU A CA 1
ATOM 1384 C C . LEU A 1 179 ? 4.406 0.081 -7.962 1.00 85.81 179 LEU A C 1
ATOM 1386 O O . LEU A 1 179 ? 4.381 1.269 -7.617 1.00 85.81 179 LEU A O 1
ATOM 1390 N N . VAL A 1 180 ? 5.361 -0.422 -8.737 1.00 89.31 180 VAL A N 1
ATOM 1391 C CA . VAL A 1 180 ? 6.376 0.367 -9.441 1.00 89.31 180 VAL A CA 1
ATOM 1392 C C . VAL A 1 180 ? 6.261 0.126 -10.934 1.00 89.31 180 VAL A C 1
ATOM 1394 O O . VAL A 1 180 ? 5.874 -0.951 -11.377 1.00 89.31 180 VAL A O 1
ATOM 1397 N N . LYS A 1 181 ? 6.582 1.154 -11.718 1.00 92.94 181 LYS A N 1
ATOM 1398 C CA . LYS A 1 181 ? 6.632 1.025 -13.172 1.00 92.94 181 LYS A CA 1
ATOM 1399 C C . LYS A 1 181 ? 7.902 0.290 -13.560 1.00 92.94 181 LYS A C 1
ATOM 1401 O O . LYS A 1 181 ? 8.971 0.605 -13.033 1.00 92.94 181 LYS A O 1
ATOM 1406 N N . THR A 1 182 ? 7.788 -0.612 -14.521 1.00 93.94 182 THR A N 1
ATOM 1407 C CA . THR A 1 182 ? 8.903 -1.414 -15.016 1.00 93.94 182 THR A CA 1
ATOM 1408 C C . THR A 1 182 ? 9.038 -1.327 -16.528 1.00 93.94 182 THR A C 1
ATOM 1410 O O . THR A 1 182 ? 8.065 -1.045 -17.228 1.00 93.94 182 THR A O 1
ATOM 1413 N N . ALA A 1 183 ? 10.238 -1.602 -17.029 1.00 94.31 183 ALA A N 1
ATOM 1414 C CA . ALA A 1 183 ? 10.516 -1.828 -18.440 1.00 94.31 183 ALA A CA 1
ATOM 1415 C C . ALA A 1 183 ? 11.208 -3.182 -18.621 1.00 94.31 183 ALA A C 1
ATOM 1417 O O . ALA A 1 183 ? 12.098 -3.521 -17.847 1.00 94.31 183 ALA A O 1
ATOM 1418 N N . ALA A 1 184 ? 10.820 -3.940 -19.641 1.00 93.56 184 ALA A N 1
ATOM 1419 C CA . ALA A 1 184 ? 11.461 -5.195 -20.025 1.00 93.56 184 ALA A CA 1
ATOM 1420 C C . ALA A 1 184 ? 11.841 -5.165 -21.506 1.00 93.56 184 ALA A C 1
ATOM 1422 O O . ALA A 1 184 ? 11.188 -4.492 -22.303 1.00 93.56 184 ALA A O 1
ATOM 1423 N N . LEU A 1 185 ? 12.879 -5.904 -21.889 1.00 95.25 185 LEU A N 1
ATOM 1424 C CA . LEU A 1 185 ? 13.242 -6.050 -23.295 1.00 95.25 185 LEU A CA 1
ATOM 1425 C C . LEU A 1 185 ? 12.172 -6.885 -24.024 1.00 95.25 185 LEU A C 1
ATOM 1427 O O . LEU A 1 185 ? 11.842 -7.983 -23.583 1.00 95.25 185 LEU A O 1
ATOM 1431 N N . ALA A 1 186 ? 11.631 -6.369 -25.131 1.00 94.00 186 ALA A N 1
ATOM 1432 C CA . ALA A 1 186 ? 10.621 -7.067 -25.938 1.00 94.00 186 ALA A CA 1
ATOM 1433 C C . ALA A 1 186 ? 11.242 -7.946 -27.038 1.00 94.00 186 ALA A C 1
ATOM 1435 O O . ALA A 1 186 ? 10.616 -8.882 -27.534 1.00 94.00 186 ALA A O 1
ATOM 1436 N N . ILE A 1 187 ? 12.474 -7.623 -27.433 1.00 93.44 187 ILE A N 1
ATOM 1437 C CA . ILE A 1 187 ? 13.238 -8.313 -28.475 1.00 93.44 187 ILE A CA 1
ATOM 1438 C C . ILE A 1 187 ? 14.267 -9.266 -27.871 1.00 93.44 187 ILE A C 1
ATOM 1440 O O . ILE A 1 187 ? 14.681 -9.127 -26.724 1.00 93.44 187 ILE A O 1
ATOM 1444 N N . HIS A 1 188 ? 14.741 -10.225 -28.662 1.00 93.94 188 HIS A N 1
ATOM 1445 C CA . HIS A 1 188 ? 15.841 -11.077 -28.219 1.00 93.94 188 HIS A CA 1
ATOM 1446 C C . HIS A 1 188 ? 17.161 -10.268 -28.159 1.00 93.94 188 HIS A C 1
ATOM 1448 O O . HIS A 1 188 ? 17.441 -9.532 -29.109 1.00 93.94 188 HIS A O 1
ATOM 1454 N N . PRO A 1 189 ? 18.028 -10.429 -27.132 1.00 92.19 189 PRO A N 1
ATOM 1455 C CA . PRO A 1 189 ? 19.271 -9.657 -26.984 1.00 92.19 189 PRO A CA 1
ATOM 1456 C C . PRO A 1 189 ? 20.182 -9.610 -28.221 1.00 92.19 189 PRO A C 1
ATOM 1458 O O . PRO A 1 189 ? 20.753 -8.570 -28.532 1.00 92.19 189 PRO A O 1
ATOM 1461 N N . HIS A 1 190 ? 20.270 -10.705 -28.985 1.00 92.25 190 HIS A N 1
ATOM 1462 C CA . HIS A 1 190 ? 21.035 -10.761 -30.244 1.00 92.25 190 HIS A CA 1
ATOM 1463 C C . HIS A 1 190 ? 20.553 -9.772 -31.329 1.00 92.25 190 HIS A C 1
ATOM 1465 O O . HIS A 1 190 ? 21.237 -9.577 -32.329 1.00 92.25 190 HIS A O 1
ATOM 1471 N N . GLN A 1 191 ? 19.345 -9.211 -31.206 1.00 92.88 191 GLN A N 1
ATOM 1472 C CA . GLN A 1 191 ? 18.766 -8.277 -32.179 1.00 92.88 191 GLN A CA 1
ATOM 1473 C C . GLN A 1 191 ? 19.128 -6.821 -31.871 1.00 92.88 191 GLN A C 1
ATOM 1475 O O . GLN A 1 191 ? 18.923 -5.956 -32.721 1.00 92.88 191 GLN A O 1
ATOM 1480 N N . ILE A 1 192 ? 19.672 -6.540 -30.680 1.00 93.00 192 ILE A N 1
ATOM 1481 C CA . ILE A 1 192 ? 19.869 -5.175 -30.183 1.00 93.00 192 ILE A CA 1
ATOM 1482 C C . ILE A 1 192 ? 20.756 -4.366 -31.121 1.00 93.00 192 ILE A C 1
ATOM 1484 O O . ILE A 1 192 ? 20.340 -3.292 -31.532 1.00 93.00 192 ILE A O 1
ATOM 1488 N N . ASP A 1 193 ? 21.928 -4.871 -31.506 1.00 89.75 193 ASP A N 1
ATOM 1489 C CA . ASP A 1 193 ? 22.866 -4.102 -32.339 1.00 89.75 193 ASP A CA 1
ATOM 1490 C C . ASP A 1 193 ? 22.331 -3.881 -33.763 1.00 89.75 193 ASP A C 1
ATOM 1492 O O . ASP A 1 193 ? 22.517 -2.818 -34.361 1.00 89.75 193 ASP A O 1
ATOM 1496 N N . HIS A 1 194 ? 21.568 -4.849 -34.280 1.00 89.69 194 HIS A N 1
ATOM 1497 C CA . HIS A 1 194 ? 20.919 -4.725 -35.582 1.00 89.69 194 HIS A CA 1
ATOM 1498 C C . HIS A 1 194 ? 19.815 -3.663 -35.590 1.00 89.69 194 HIS A C 1
ATOM 1500 O O . HIS A 1 194 ? 19.680 -2.914 -36.555 1.00 89.69 194 HIS A O 1
ATOM 1506 N N . VAL A 1 195 ? 19.028 -3.567 -34.520 1.00 92.44 195 VAL A N 1
ATOM 1507 C CA . VAL A 1 195 ? 17.994 -2.534 -34.413 1.00 92.44 195 VAL A CA 1
ATOM 1508 C C . VAL A 1 195 ? 18.618 -1.184 -34.047 1.00 92.44 195 VAL A C 1
ATOM 1510 O O . VAL A 1 195 ? 18.244 -0.159 -34.614 1.00 92.44 195 VAL A O 1
ATOM 1513 N N . ALA A 1 196 ? 19.624 -1.175 -33.167 1.00 91.12 196 ALA A N 1
ATOM 1514 C CA . ALA A 1 196 ? 20.256 0.028 -32.629 1.00 91.12 196 ALA A CA 1
ATOM 1515 C C . ALA A 1 196 ? 20.823 0.958 -33.704 1.00 91.12 196 ALA A C 1
ATOM 1517 O O . ALA A 1 196 ? 20.690 2.175 -33.573 1.00 91.12 196 ALA A O 1
ATOM 1518 N N . ARG A 1 197 ? 21.378 0.415 -34.797 1.00 91.25 197 ARG A N 1
ATOM 1519 C CA . ARG A 1 197 ? 21.907 1.214 -35.921 1.00 91.25 197 ARG A CA 1
ATOM 1520 C C . ARG A 1 197 ? 20.854 2.087 -36.625 1.00 91.25 197 ARG A C 1
ATOM 1522 O O . ARG A 1 197 ? 21.216 3.019 -37.344 1.00 91.25 197 ARG A O 1
ATOM 1529 N N . HIS A 1 198 ? 19.567 1.818 -36.401 1.00 91.75 198 HIS A N 1
ATOM 1530 C CA . HIS A 1 198 ? 18.438 2.582 -36.940 1.00 91.75 198 HIS A CA 1
ATOM 1531 C C . HIS A 1 198 ? 17.776 3.501 -35.897 1.00 91.75 198 HIS A C 1
ATOM 1533 O O . HIS A 1 198 ? 16.930 4.323 -36.253 1.00 91.75 198 HIS A O 1
ATOM 1539 N N . LEU A 1 199 ? 18.168 3.405 -34.621 1.00 91.12 199 LEU A N 1
ATOM 1540 C CA . LEU A 1 199 ? 17.577 4.182 -33.531 1.00 91.12 199 LEU A CA 1
ATOM 1541 C C . LEU A 1 199 ? 18.060 5.635 -33.524 1.00 91.12 199 LEU A C 1
ATOM 1543 O O . LEU A 1 199 ? 19.176 5.954 -33.926 1.00 91.12 199 LEU A O 1
ATOM 1547 N N . GLY A 1 200 ? 17.220 6.529 -32.996 1.00 89.50 200 GLY A N 1
ATOM 1548 C CA . GLY A 1 200 ? 17.531 7.951 -32.842 1.00 89.50 200 GLY A CA 1
ATOM 1549 C C . GLY A 1 200 ? 16.927 8.826 -33.944 1.00 89.50 200 GLY A C 1
ATOM 1550 O O . GLY A 1 200 ? 15.769 8.659 -34.332 1.00 89.50 200 GLY A O 1
ATOM 1551 N N . ARG A 1 201 ? 17.659 9.841 -34.402 1.00 91.75 201 ARG A N 1
ATOM 1552 C CA . ARG A 1 201 ? 17.200 10.769 -35.449 1.00 91.75 201 ARG A CA 1
ATOM 1553 C C . ARG A 1 201 ? 17.612 10.289 -36.841 1.00 91.75 201 ARG A C 1
ATOM 1555 O O . ARG A 1 201 ? 18.663 9.676 -37.013 1.00 91.75 201 ARG A O 1
ATOM 1562 N N . SER A 1 202 ? 16.835 10.661 -37.854 1.00 91.25 202 SER A N 1
ATOM 1563 C CA . SER A 1 202 ? 17.230 10.494 -39.256 1.00 91.25 202 SER A CA 1
ATOM 1564 C C . SER A 1 202 ? 18.547 11.227 -39.537 1.00 91.25 202 SER A C 1
ATOM 1566 O O . SER A 1 202 ? 18.688 12.399 -39.175 1.00 91.25 202 SER A O 1
ATOM 1568 N N . SER A 1 203 ? 19.496 10.569 -40.203 1.00 94.94 203 SER A N 1
ATOM 1569 C CA . SER A 1 203 ? 20.788 11.160 -40.551 1.00 94.94 203 SER A CA 1
ATOM 1570 C C . SER A 1 203 ? 21.228 10.696 -41.931 1.00 94.94 203 SER A C 1
ATOM 1572 O O . SER A 1 203 ? 21.591 9.540 -42.110 1.00 94.94 203 SER A O 1
ATOM 1574 N N . LYS A 1 204 ? 21.290 11.631 -42.887 1.00 94.44 204 LYS A N 1
ATOM 1575 C CA . LYS A 1 204 ? 21.772 11.345 -44.247 1.00 94.44 204 LYS A CA 1
ATOM 1576 C C . LYS A 1 204 ? 23.239 10.901 -44.285 1.00 94.44 204 LYS A C 1
ATOM 1578 O O . LYS A 1 204 ? 23.645 10.245 -45.236 1.00 94.44 204 LYS A O 1
ATOM 1583 N N . GLN A 1 205 ? 24.031 11.255 -43.267 1.00 94.56 205 GLN A N 1
ATOM 1584 C CA . GLN A 1 205 ? 25.387 10.724 -43.086 1.00 94.56 205 GLN A CA 1
ATOM 1585 C C . GLN A 1 205 ? 25.358 9.244 -42.700 1.00 94.56 205 GLN A C 1
ATOM 1587 O O . GLN A 1 205 ? 26.130 8.472 -43.254 1.00 94.56 205 GLN A O 1
ATOM 1592 N N . ALA A 1 206 ? 24.458 8.848 -41.793 1.00 94.38 206 ALA A N 1
ATOM 1593 C CA . ALA A 1 206 ? 24.303 7.450 -41.399 1.00 94.38 206 ALA A CA 1
ATOM 1594 C C . ALA A 1 206 ? 23.767 6.610 -42.564 1.00 94.38 206 ALA A C 1
ATOM 1596 O O . ALA A 1 206 ? 24.348 5.580 -42.875 1.00 94.38 206 ALA A O 1
ATOM 1597 N N . ASP A 1 207 ? 22.740 7.100 -43.268 1.00 94.50 207 ASP A N 1
ATOM 1598 C CA . ASP A 1 207 ? 22.167 6.408 -44.430 1.00 94.50 207 ASP A CA 1
ATOM 1599 C C . ASP A 1 207 ? 23.234 6.183 -45.525 1.00 94.50 207 ASP A C 1
ATOM 1601 O O . ASP A 1 207 ? 23.330 5.106 -46.106 1.00 94.50 207 ASP A O 1
ATOM 1605 N N . LEU A 1 208 ? 24.088 7.184 -45.785 1.00 95.06 208 LEU A N 1
ATOM 1606 C CA . LEU A 1 208 ? 25.189 7.056 -46.744 1.00 95.06 208 LEU A CA 1
ATOM 1607 C C . LEU A 1 208 ? 26.278 6.088 -46.265 1.00 95.06 208 LEU A C 1
ATOM 1609 O O . LEU A 1 208 ? 26.758 5.285 -47.064 1.00 95.06 208 LEU A O 1
ATOM 1613 N N . LEU A 1 209 ? 26.660 6.147 -44.987 1.00 94.06 209 LEU A N 1
ATOM 1614 C CA . LEU A 1 209 ? 27.643 5.229 -44.411 1.00 94.06 209 LEU A CA 1
ATOM 1615 C C . LEU A 1 209 ? 27.149 3.777 -44.463 1.00 94.06 209 LEU A C 1
ATOM 1617 O O . LEU A 1 209 ? 27.922 2.888 -44.799 1.00 94.06 209 LEU A O 1
ATOM 1621 N N . GLU A 1 210 ? 25.866 3.544 -44.198 1.00 92.31 210 GLU A N 1
ATOM 1622 C CA . GLU A 1 210 ? 25.229 2.228 -44.260 1.00 92.31 210 GLU A CA 1
ATOM 1623 C C . GLU A 1 210 ? 25.242 1.652 -45.685 1.00 92.31 210 GLU A C 1
ATOM 1625 O O . GLU A 1 210 ? 25.632 0.502 -45.891 1.00 92.31 210 GLU A O 1
ATOM 1630 N N . VAL A 1 211 ? 24.926 2.478 -46.691 1.00 93.56 211 VAL A N 1
ATOM 1631 C CA . VAL A 1 211 ? 25.017 2.099 -48.114 1.00 93.56 211 VAL A CA 1
ATOM 1632 C C . VAL A 1 211 ? 26.450 1.748 -48.518 1.00 93.56 211 VAL A C 1
ATOM 1634 O O . VAL A 1 211 ? 26.661 0.787 -49.260 1.00 93.56 211 VAL A O 1
ATOM 1637 N N . ILE A 1 212 ? 27.439 2.514 -48.050 1.00 92.94 212 ILE A N 1
ATOM 1638 C CA . ILE A 1 212 ? 28.855 2.265 -48.353 1.00 92.94 212 ILE A CA 1
ATOM 1639 C C . ILE A 1 212 ? 29.352 1.013 -47.623 1.00 92.94 212 ILE A C 1
ATOM 1641 O O . ILE A 1 212 ? 30.062 0.213 -48.219 1.00 92.94 212 ILE A O 1
ATOM 1645 N N . ALA A 1 213 ? 28.953 0.792 -46.370 1.00 90.88 213 ALA A N 1
ATOM 1646 C CA . ALA A 1 213 ? 29.336 -0.394 -45.606 1.00 90.88 213 ALA A CA 1
ATOM 1647 C C . ALA A 1 213 ? 28.741 -1.689 -46.184 1.00 90.88 213 ALA A C 1
ATOM 1649 O O . ALA A 1 213 ? 29.369 -2.749 -46.111 1.00 90.88 213 ALA A O 1
ATOM 1650 N N . ALA A 1 214 ? 27.554 -1.605 -46.792 1.00 89.19 214 ALA A N 1
ATOM 1651 C CA . ALA A 1 214 ? 26.956 -2.704 -47.544 1.00 89.19 214 ALA A CA 1
ATOM 1652 C C . ALA A 1 214 ? 27.691 -2.995 -48.867 1.00 89.19 214 ALA A C 1
ATOM 1654 O O . ALA A 1 214 ? 27.526 -4.078 -49.431 1.00 89.19 214 ALA A O 1
ATOM 1655 N N . ALA A 1 215 ? 28.505 -2.059 -49.370 1.00 85.62 215 ALA A N 1
ATOM 1656 C CA . ALA A 1 215 ? 29.360 -2.308 -50.520 1.00 85.62 215 ALA A CA 1
ATOM 1657 C C . ALA A 1 215 ? 30.560 -3.201 -50.135 1.00 85.62 215 ALA A C 1
ATOM 1659 O O . ALA A 1 215 ? 31.051 -3.206 -49.000 1.00 85.62 215 ALA A O 1
ATOM 1660 N N . GLY A 1 216 ? 31.007 -4.010 -51.096 1.00 77.00 216 GLY A N 1
ATOM 1661 C CA . GLY A 1 216 ? 32.211 -4.831 -50.964 1.00 77.00 216 GLY A CA 1
ATOM 1662 C C . GLY A 1 216 ? 33.497 -3.999 -51.008 1.00 77.00 216 GLY A C 1
ATOM 1663 O O . GLY A 1 216 ? 33.463 -2.771 -51.080 1.00 77.00 216 GLY A O 1
ATOM 1664 N N . GLU A 1 217 ? 34.639 -4.683 -50.994 1.00 77.50 217 GLU A N 1
ATOM 1665 C CA . GLU A 1 217 ? 35.971 -4.056 -50.996 1.00 77.50 217 GLU A CA 1
ATOM 1666 C C . GLU A 1 217 ? 36.276 -3.277 -52.288 1.00 77.50 217 GLU A C 1
ATOM 1668 O O . GLU A 1 217 ? 37.055 -2.331 -52.263 1.00 77.50 217 GLU A O 1
ATOM 1673 N N . ASP A 1 218 ? 35.579 -3.581 -53.388 1.00 80.75 218 ASP A N 1
ATOM 1674 C CA . ASP A 1 218 ? 35.766 -2.937 -54.700 1.00 80.75 218 ASP A CA 1
ATOM 1675 C C . ASP A 1 218 ? 35.282 -1.470 -54.771 1.00 80.75 218 ASP A C 1
ATOM 1677 O O . ASP A 1 218 ? 35.388 -0.809 -55.815 1.00 80.75 218 ASP A O 1
ATOM 1681 N N . GLY A 1 219 ? 34.696 -0.960 -53.683 1.00 83.69 219 GLY A N 1
ATOM 1682 C CA . GLY A 1 219 ? 34.137 0.385 -53.595 1.00 83.69 219 GLY A CA 1
ATOM 1683 C C . GLY A 1 219 ? 32.891 0.601 -54.467 1.00 83.69 219 GLY A C 1
ATOM 1684 O O . GLY A 1 219 ? 32.631 -0.081 -55.462 1.00 83.69 219 GLY A O 1
ATOM 1685 N N . LEU A 1 220 ? 32.083 1.592 -54.100 1.00 91.75 220 LEU A N 1
ATOM 1686 C CA . LEU A 1 220 ? 30.844 1.945 -54.793 1.00 91.75 220 LEU A CA 1
ATOM 1687 C C . LEU A 1 220 ? 31.037 3.239 -55.602 1.00 91.75 220 LEU A C 1
ATOM 1689 O O . LEU A 1 220 ? 31.611 4.191 -55.075 1.00 91.75 220 LEU A O 1
ATOM 1693 N N . PRO A 1 221 ? 30.535 3.346 -56.850 1.00 93.25 221 PRO A N 1
ATOM 1694 C CA . PRO A 1 221 ? 30.530 4.622 -57.563 1.00 93.25 221 PRO A CA 1
ATOM 1695 C C . PRO A 1 221 ? 29.786 5.701 -56.766 1.00 93.25 221 PRO A C 1
ATOM 1697 O O . PRO A 1 221 ? 28.655 5.476 -56.319 1.00 93.25 221 PRO A O 1
ATOM 1700 N N . VAL A 1 222 ? 30.391 6.880 -56.608 1.00 93.31 222 VAL A N 1
ATOM 1701 C CA . VAL A 1 222 ? 29.870 7.961 -55.754 1.00 93.31 222 VAL A CA 1
ATOM 1702 C C . VAL A 1 222 ? 28.470 8.392 -56.185 1.00 93.31 222 VAL A C 1
ATOM 1704 O O . VAL A 1 222 ? 27.582 8.540 -55.349 1.00 93.31 222 VAL A O 1
ATOM 1707 N N . GLU A 1 223 ? 28.214 8.521 -57.487 1.00 92.81 223 GLU A N 1
ATOM 1708 C CA . GLU A 1 223 ? 26.894 8.892 -58.010 1.00 92.81 223 GLU A CA 1
ATOM 1709 C C . GLU A 1 223 ? 25.814 7.859 -57.660 1.00 92.81 223 GLU A C 1
ATOM 1711 O O . GLU A 1 223 ? 24.638 8.207 -57.539 1.00 92.81 223 GLU A O 1
ATOM 1716 N N . ARG A 1 224 ? 26.194 6.586 -57.504 1.00 93.44 224 ARG A N 1
ATOM 1717 C CA . ARG A 1 224 ? 25.285 5.516 -57.085 1.00 93.44 224 ARG A CA 1
ATOM 1718 C C . ARG A 1 224 ? 25.048 5.567 -55.578 1.00 93.44 224 ARG A C 1
ATOM 1720 O O . ARG A 1 224 ? 23.891 5.521 -55.170 1.00 93.44 224 ARG A O 1
ATOM 1727 N N . ALA A 1 225 ? 26.104 5.720 -54.778 1.00 93.06 225 ALA A N 1
ATOM 1728 C CA . ALA A 1 225 ? 26.012 5.835 -53.321 1.00 93.06 225 ALA A CA 1
ATOM 1729 C C . ALA A 1 225 ? 25.096 6.999 -52.902 1.00 93.06 225 ALA A C 1
ATOM 1731 O O . ALA A 1 225 ? 24.156 6.819 -52.130 1.00 93.06 225 ALA A O 1
ATOM 1732 N N . LEU A 1 226 ? 25.312 8.178 -53.496 1.00 94.75 226 LEU A N 1
ATOM 1733 C CA . LEU A 1 226 ? 24.528 9.385 -53.227 1.00 94.75 226 LEU A CA 1
ATOM 1734 C C . LEU A 1 226 ? 23.062 9.251 -53.642 1.00 94.75 226 LEU A C 1
ATOM 1736 O O . LEU A 1 226 ? 22.185 9.788 -52.971 1.00 94.75 226 LEU A O 1
ATOM 1740 N N . ARG A 1 227 ? 22.790 8.530 -54.736 1.00 95.44 227 ARG A N 1
ATOM 1741 C CA . ARG A 1 227 ? 21.426 8.284 -55.212 1.00 95.44 227 ARG A CA 1
ATOM 1742 C C . ARG A 1 227 ? 20.660 7.351 -54.282 1.00 95.44 227 ARG A C 1
ATOM 1744 O O . ARG A 1 227 ? 19.506 7.632 -54.000 1.00 95.44 227 ARG A O 1
ATOM 1751 N N . ILE A 1 228 ? 21.295 6.276 -53.809 1.00 93.81 228 ILE A N 1
ATOM 1752 C CA . ILE A 1 228 ? 20.665 5.310 -52.894 1.00 93.81 228 ILE A CA 1
ATOM 1753 C C . ILE A 1 228 ? 20.408 5.955 -51.527 1.00 93.81 228 ILE A C 1
ATOM 1755 O O . ILE A 1 228 ? 19.319 5.818 -50.987 1.00 93.81 228 ILE A O 1
ATOM 1759 N N . ALA A 1 229 ? 21.379 6.698 -50.992 1.00 92.44 229 ALA A N 1
ATOM 1760 C CA . ALA A 1 229 ? 21.229 7.402 -49.717 1.00 92.44 229 ALA A CA 1
ATOM 1761 C C . ALA A 1 229 ? 20.407 8.705 -49.821 1.00 92.44 229 ALA A C 1
ATOM 1763 O O . ALA A 1 229 ? 20.196 9.392 -48.817 1.00 92.44 229 ALA A O 1
ATOM 1764 N N . GLU A 1 230 ? 19.974 9.073 -51.034 1.00 94.56 230 GLU A N 1
ATOM 1765 C CA . GLU A 1 230 ? 19.254 10.312 -51.349 1.00 94.56 230 GLU A CA 1
ATOM 1766 C C . GLU A 1 230 ? 19.916 11.548 -50.716 1.00 94.56 230 GLU A C 1
ATOM 1768 O O . GLU A 1 230 ? 19.319 12.281 -49.920 1.00 94.56 230 GLU A O 1
ATOM 1773 N N . THR A 1 231 ? 21.199 11.743 -51.013 1.00 95.25 231 THR A N 1
ATOM 1774 C CA . THR A 1 231 ? 22.022 12.788 -50.397 1.00 95.25 231 THR A CA 1
ATOM 1775 C C . THR A 1 231 ? 22.982 13.432 -51.395 1.00 95.25 231 THR A C 1
ATOM 1777 O O . THR A 1 231 ? 23.022 13.090 -52.576 1.00 95.25 231 THR A O 1
ATOM 1780 N N . THR A 1 232 ? 23.748 14.418 -50.933 1.00 94.69 232 THR A N 1
ATOM 1781 C CA . THR A 1 232 ? 24.648 15.230 -51.757 1.00 94.69 232 THR A CA 1
ATOM 1782 C C . THR A 1 232 ? 26.119 14.950 -51.446 1.00 94.69 232 THR A C 1
ATOM 1784 O O . THR A 1 232 ? 26.469 14.392 -50.405 1.00 94.69 232 THR A O 1
ATOM 1787 N N . ARG A 1 233 ? 27.012 15.394 -52.342 1.00 92.62 233 ARG A N 1
ATOM 1788 C CA . ARG A 1 233 ? 28.472 15.296 -52.159 1.00 92.62 233 ARG A CA 1
ATOM 1789 C C . ARG A 1 233 ? 28.983 15.996 -50.892 1.00 92.62 233 ARG A C 1
ATOM 1791 O O . ARG A 1 233 ? 30.031 15.615 -50.389 1.00 92.62 233 ARG A O 1
ATOM 1798 N N . ASP A 1 234 ? 28.261 16.982 -50.359 1.00 94.00 234 ASP A N 1
ATOM 1799 C CA . ASP A 1 234 ? 28.618 17.640 -49.092 1.00 94.00 234 ASP A CA 1
ATOM 1800 C C . ASP A 1 234 ? 28.581 16.659 -47.906 1.00 94.00 234 ASP A C 1
ATOM 1802 O O . ASP A 1 234 ? 29.460 16.660 -47.047 1.00 94.00 234 ASP A O 1
ATOM 1806 N N . THR A 1 235 ? 27.603 15.752 -47.901 1.00 93.56 235 THR A N 1
ATOM 1807 C CA . THR A 1 235 ? 27.481 14.694 -46.892 1.00 93.56 235 THR A CA 1
ATOM 1808 C C . THR A 1 235 ? 28.648 13.712 -46.971 1.00 93.56 235 THR A C 1
ATOM 1810 O O . THR A 1 235 ? 29.195 13.342 -45.934 1.00 93.56 235 THR A O 1
ATOM 1813 N N . LEU A 1 236 ? 29.063 13.343 -48.189 1.00 93.25 236 LEU A N 1
ATOM 1814 C CA . LEU A 1 236 ? 30.231 12.491 -48.423 1.00 93.25 236 LEU A CA 1
ATOM 1815 C C . LEU A 1 236 ? 31.514 13.148 -47.901 1.00 93.25 236 LEU A C 1
ATOM 1817 O O . LEU A 1 236 ? 32.237 12.523 -47.136 1.00 93.25 236 LEU A O 1
ATOM 1821 N N . LYS A 1 237 ? 31.743 14.429 -48.219 1.00 93.75 237 LYS A N 1
ATOM 1822 C CA . LYS A 1 237 ? 32.905 15.184 -47.716 1.00 93.75 237 LYS A CA 1
ATOM 1823 C C . LYS A 1 237 ? 32.972 15.217 -46.192 1.00 93.75 237 LYS A C 1
ATOM 1825 O O . LYS A 1 237 ? 34.052 15.164 -45.621 1.00 93.75 237 LYS A O 1
ATOM 1830 N N . LYS A 1 238 ? 31.823 15.304 -45.516 1.00 94.31 238 LYS A N 1
ATOM 1831 C CA . LYS A 1 238 ? 31.770 15.264 -44.047 1.00 94.31 238 LYS A CA 1
ATOM 1832 C C . LYS A 1 238 ? 32.127 13.884 -43.483 1.00 94.31 238 LYS A C 1
ATOM 1834 O O . LYS A 1 238 ? 32.752 13.833 -42.431 1.00 94.31 238 LYS A O 1
ATOM 1839 N N . LEU A 1 239 ? 31.738 12.794 -44.151 1.00 92.75 239 LEU A N 1
ATOM 1840 C CA . LEU A 1 239 ? 32.141 11.434 -43.762 1.00 92.75 239 LEU A CA 1
ATOM 1841 C C . LEU A 1 239 ? 33.634 11.187 -44.020 1.00 92.75 239 LEU A C 1
ATOM 1843 O O . LEU A 1 239 ? 34.299 10.563 -43.199 1.00 92.75 239 LEU A O 1
ATOM 1847 N N . GLU A 1 240 ? 34.157 11.710 -45.128 1.00 92.44 240 GLU A N 1
ATOM 1848 C CA . GLU A 1 240 ? 35.578 11.649 -45.483 1.00 92.44 240 GLU A CA 1
ATOM 1849 C C . GLU A 1 240 ? 36.433 12.454 -44.494 1.00 92.44 240 GLU A C 1
ATOM 1851 O O . GLU A 1 240 ? 37.391 11.932 -43.934 1.00 92.44 240 GLU A O 1
ATOM 1856 N N . ALA A 1 241 ? 36.018 13.680 -44.156 1.00 91.38 241 ALA A N 1
ATOM 1857 C CA . ALA A 1 241 ? 36.656 14.484 -43.111 1.00 91.38 241 ALA A CA 1
ATOM 1858 C C . ALA A 1 241 ? 36.574 13.836 -41.716 1.00 91.38 241 ALA A C 1
ATOM 1860 O O . ALA A 1 241 ? 37.443 14.061 -40.878 1.00 91.38 241 ALA A O 1
ATOM 1861 N N . GLY A 1 242 ? 35.532 13.038 -41.464 1.00 86.81 242 GLY A N 1
ATOM 1862 C CA . GLY A 1 242 ? 35.388 12.223 -40.257 1.00 86.81 242 GLY A CA 1
ATOM 1863 C C . GLY A 1 242 ? 36.229 10.941 -40.260 1.00 86.81 242 GLY A C 1
ATOM 1864 O O . GLY A 1 242 ? 36.237 10.237 -39.254 1.00 86.81 242 GLY A O 1
ATOM 1865 N N . GLY A 1 243 ? 36.922 10.627 -41.361 1.00 89.19 243 GLY A N 1
ATOM 1866 C CA . GLY A 1 243 ? 37.770 9.441 -41.503 1.00 89.19 243 GLY A CA 1
ATOM 1867 C C . GLY A 1 243 ? 37.007 8.126 -41.680 1.00 89.19 243 GLY A C 1
ATOM 1868 O O . GLY A 1 243 ? 37.600 7.056 -41.585 1.00 89.19 243 GLY A O 1
ATOM 1869 N N . SER A 1 244 ? 35.694 8.173 -41.922 1.00 89.69 244 SER A N 1
ATOM 1870 C CA . SER A 1 244 ? 34.873 6.963 -42.043 1.00 89.69 244 SER A CA 1
ATOM 1871 C C . SER A 1 244 ? 35.023 6.276 -43.405 1.00 89.69 244 SER A C 1
ATOM 1873 O O . SER A 1 244 ? 34.892 5.055 -43.511 1.00 89.69 244 SER A O 1
ATOM 1875 N N . VAL A 1 245 ? 35.274 7.063 -44.453 1.00 92.00 245 VAL A N 1
ATOM 1876 C CA . VAL A 1 245 ? 35.287 6.634 -45.860 1.00 92.00 245 VAL A CA 1
ATOM 1877 C C . VAL A 1 245 ? 36.386 7.365 -46.632 1.00 92.00 245 VAL A C 1
ATOM 1879 O O . VAL A 1 245 ? 36.734 8.486 -46.271 1.00 92.00 245 VAL A O 1
ATOM 1882 N N . ALA A 1 246 ? 36.899 6.746 -47.694 1.00 90.75 246 ALA A N 1
ATOM 1883 C CA . ALA A 1 246 ? 37.865 7.340 -48.623 1.00 90.75 246 ALA A CA 1
ATOM 1884 C C . ALA A 1 246 ? 37.303 7.315 -50.037 1.00 90.75 246 ALA A C 1
ATOM 1886 O O . ALA A 1 246 ? 36.490 6.452 -50.384 1.00 90.75 246 ALA A O 1
ATOM 1887 N N . THR A 1 247 ? 37.776 8.249 -50.854 1.00 90.56 247 THR A N 1
ATOM 1888 C CA . THR A 1 247 ? 37.525 8.263 -52.290 1.00 90.56 247 THR A CA 1
ATOM 1889 C C . THR A 1 247 ? 38.821 8.048 -53.069 1.00 90.56 247 THR A C 1
ATOM 1891 O O . THR A 1 247 ? 39.899 8.377 -52.585 1.00 90.56 247 THR A O 1
ATOM 1894 N N . ASN A 1 248 ? 38.738 7.547 -54.307 1.00 89.00 248 ASN A N 1
ATOM 1895 C CA . ASN A 1 248 ? 39.908 7.474 -55.200 1.00 89.00 248 ASN A CA 1
ATOM 1896 C C . ASN A 1 248 ? 40.280 8.835 -55.807 1.00 89.00 248 ASN A C 1
ATOM 1898 O O . ASN A 1 248 ? 40.987 8.873 -56.803 1.00 89.00 248 ASN A O 1
ATOM 1902 N N . GLN A 1 249 ? 39.786 9.954 -55.269 1.00 82.75 249 GLN A N 1
ATOM 1903 C CA . GLN A 1 249 ? 39.883 11.258 -55.922 1.00 82.75 249 GLN A CA 1
ATOM 1904 C C . GLN A 1 249 ? 41.325 11.667 -56.265 1.00 82.75 249 GLN A C 1
ATOM 1906 O O . GLN A 1 249 ? 41.533 12.245 -57.331 1.00 82.75 249 GLN A O 1
ATOM 1911 N N . ASP A 1 250 ? 42.290 11.341 -55.402 1.00 77.69 250 ASP A N 1
ATOM 1912 C CA . ASP A 1 250 ? 43.697 11.730 -55.560 1.00 77.69 250 ASP A CA 1
ATOM 1913 C C . ASP A 1 250 ? 44.508 10.782 -56.468 1.00 77.69 250 ASP A C 1
ATOM 1915 O O . ASP A 1 250 ? 45.569 11.161 -56.959 1.00 77.69 250 ASP A O 1
ATOM 1919 N N . GLU A 1 251 ? 43.997 9.577 -56.742 1.00 75.81 251 GLU A N 1
ATOM 1920 C CA . GLU A 1 251 ? 44.674 8.520 -57.519 1.00 75.81 251 GLU A CA 1
ATOM 1921 C C . GLU A 1 251 ? 43.879 8.103 -58.772 1.00 75.81 251 GLU A C 1
ATOM 1923 O O . GLU A 1 251 ? 44.173 7.095 -59.410 1.00 75.81 251 GLU A O 1
ATOM 1928 N N . ARG A 1 252 ? 42.837 8.863 -59.123 1.00 77.88 252 ARG A N 1
ATOM 1929 C CA . ARG A 1 252 ? 41.891 8.525 -60.190 1.00 77.88 252 ARG A CA 1
ATOM 1930 C C . ARG A 1 252 ? 42.421 8.901 -61.575 1.00 77.88 252 ARG A C 1
ATOM 1932 O O . ARG A 1 252 ? 42.645 10.079 -61.858 1.00 77.88 252 ARG A O 1
ATOM 1939 N N . ASP A 1 253 ? 42.466 7.917 -62.472 1.00 77.19 253 ASP A N 1
ATOM 1940 C CA . ASP A 1 253 ? 42.626 8.142 -63.911 1.00 77.19 253 ASP A CA 1
ATOM 1941 C C . ASP A 1 253 ? 41.403 8.859 -64.514 1.00 77.19 253 ASP A C 1
ATOM 1943 O O . ASP A 1 253 ? 40.264 8.684 -64.070 1.00 77.19 253 ASP A O 1
ATOM 1947 N N . VAL A 1 254 ? 41.625 9.663 -65.562 1.00 73.62 254 VAL A N 1
ATOM 1948 C CA . VAL A 1 254 ? 40.602 10.540 -66.178 1.00 73.62 254 VAL A CA 1
ATOM 1949 C C . VAL A 1 254 ? 39.346 9.771 -66.618 1.00 73.62 254 VAL A C 1
ATOM 1951 O O . VAL A 1 254 ? 38.237 10.304 -66.518 1.00 73.62 254 VAL A O 1
ATOM 1954 N N . ASP A 1 255 ? 39.513 8.515 -67.040 1.00 76.50 255 ASP A N 1
ATOM 1955 C CA . ASP A 1 255 ? 38.443 7.659 -67.563 1.00 76.50 255 ASP A CA 1
ATOM 1956 C C . ASP A 1 255 ? 37.779 6.762 -66.501 1.00 76.50 255 ASP A C 1
ATOM 1958 O O . ASP A 1 255 ? 36.713 6.188 -66.745 1.00 76.50 255 ASP A O 1
ATOM 1962 N N . GLU A 1 256 ? 38.352 6.648 -65.300 1.00 80.69 256 GLU A N 1
ATOM 1963 C CA . GLU A 1 256 ? 37.760 5.846 -64.229 1.00 80.69 256 GLU A CA 1
ATOM 1964 C C . GLU A 1 256 ? 36.634 6.609 -63.527 1.00 80.69 256 GLU A C 1
ATOM 1966 O O . GLU A 1 256 ? 36.683 7.831 -63.459 1.00 80.69 256 GLU A O 1
ATOM 1971 N N . PRO A 1 257 ? 35.590 5.963 -62.984 1.00 84.56 257 PRO A N 1
ATOM 1972 C CA . PRO A 1 257 ? 34.572 6.643 -62.183 1.00 84.56 257 PRO A CA 1
ATOM 1973 C C . PRO A 1 257 ? 35.080 6.977 -60.769 1.00 84.56 257 PRO A C 1
ATOM 1975 O O . PRO A 1 257 ? 35.909 6.263 -60.206 1.00 84.56 257 PRO A O 1
ATOM 1978 N N . LEU A 1 258 ? 34.530 8.034 -60.156 1.00 89.94 258 LEU A N 1
ATOM 1979 C CA . LEU A 1 258 ? 34.804 8.355 -58.752 1.00 89.94 258 LEU A CA 1
ATOM 1980 C C . LEU A 1 258 ? 34.151 7.295 -57.854 1.00 89.94 258 LEU A C 1
ATOM 1982 O O . LEU A 1 258 ? 32.933 7.100 -57.902 1.00 89.94 258 LEU 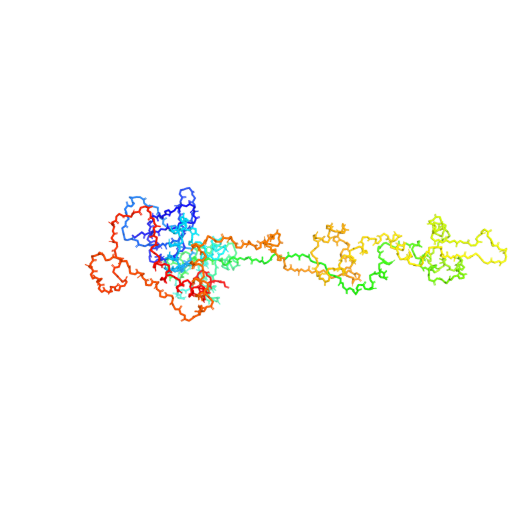A O 1
ATOM 1986 N N . ARG A 1 259 ? 34.949 6.618 -57.034 1.00 91.69 259 ARG A N 1
ATOM 1987 C CA . ARG A 1 259 ? 34.514 5.543 -56.136 1.00 91.69 259 ARG A CA 1
ATOM 1988 C C . ARG A 1 259 ? 34.742 5.924 -54.683 1.00 91.69 259 ARG A C 1
ATOM 1990 O O . ARG A 1 259 ? 35.637 6.705 -54.379 1.00 91.69 259 ARG A O 1
ATOM 1997 N N . VAL A 1 260 ? 33.915 5.360 -53.808 1.00 92.38 260 VAL A N 1
ATOM 1998 C CA . VAL A 1 260 ? 34.016 5.480 -52.353 1.00 92.38 260 VAL A CA 1
ATOM 1999 C C . VAL A 1 260 ? 34.030 4.094 -51.714 1.00 92.38 260 VAL A C 1
ATOM 2001 O O . VAL A 1 260 ? 33.250 3.225 -52.108 1.00 92.38 260 VAL A O 1
ATOM 2004 N N . TRP A 1 261 ? 34.887 3.889 -50.720 1.00 92.44 261 TRP A N 1
ATOM 2005 C CA . TRP A 1 261 ? 34.924 2.676 -49.902 1.00 92.44 261 TRP A CA 1
ATOM 2006 C C . TRP A 1 261 ? 35.014 3.018 -48.418 1.00 92.44 261 TRP A C 1
ATOM 2008 O O . TRP A 1 261 ? 35.294 4.151 -48.015 1.00 92.44 261 TRP A O 1
ATOM 2018 N N . LEU A 1 262 ? 34.734 2.012 -47.600 1.00 93.25 262 LEU A N 1
ATOM 2019 C CA . LEU A 1 262 ? 34.825 2.097 -46.155 1.00 93.25 262 LEU A CA 1
ATOM 2020 C C . LEU A 1 262 ? 36.300 2.029 -45.724 1.00 93.25 262 LEU A C 1
ATOM 2022 O O . LEU A 1 262 ? 37.007 1.108 -46.124 1.00 93.25 262 LEU A O 1
ATOM 2026 N N . ILE A 1 263 ? 36.752 2.987 -44.908 1.00 91.81 263 ILE A N 1
ATOM 2027 C CA . ILE A 1 263 ? 38.063 2.910 -44.227 1.00 91.81 263 ILE A CA 1
ATOM 2028 C C . ILE A 1 263 ? 37.897 2.285 -42.841 1.00 91.81 263 ILE A C 1
ATOM 2030 O O . ILE A 1 263 ? 38.771 1.563 -42.366 1.00 91.81 263 ILE A O 1
ATOM 2034 N N . LEU A 1 264 ? 36.773 2.581 -42.181 1.00 89.19 264 LEU A N 1
ATOM 2035 C CA . LEU A 1 264 ? 36.444 2.027 -40.873 1.00 89.19 264 LEU A CA 1
ATOM 2036 C C . LEU A 1 264 ? 36.447 0.487 -40.908 1.00 89.19 264 LEU A C 1
ATOM 2038 O O . LEU A 1 264 ? 35.888 -0.101 -41.838 1.00 89.19 264 LEU A O 1
ATOM 2042 N N . PRO A 1 265 ? 36.993 -0.182 -39.877 1.00 90.50 265 PRO A N 1
ATOM 2043 C CA . PRO A 1 265 ? 36.785 -1.611 -39.691 1.00 90.50 265 PRO A CA 1
ATOM 2044 C C . PRO A 1 265 ? 35.287 -1.934 -39.648 1.00 90.50 265 PRO A C 1
ATOM 2046 O O . PRO A 1 265 ? 34.496 -1.157 -39.100 1.00 90.50 265 PRO A O 1
ATOM 2049 N N . ARG A 1 266 ? 34.878 -3.069 -40.228 1.00 87.19 266 ARG A N 1
ATOM 2050 C CA . ARG A 1 266 ? 33.451 -3.421 -40.371 1.00 87.19 266 ARG A CA 1
ATOM 2051 C C . ARG A 1 266 ? 32.742 -3.515 -39.017 1.00 87.19 266 ARG A C 1
ATOM 2053 O O . ARG A 1 266 ? 31.579 -3.139 -38.916 1.00 87.19 266 ARG A O 1
ATOM 2060 N N . GLU A 1 267 ? 33.447 -3.944 -37.979 1.00 87.50 267 GLU A N 1
ATOM 2061 C CA . GLU A 1 267 ? 32.973 -4.015 -36.597 1.00 87.50 267 GLU A CA 1
ATOM 2062 C C . GLU A 1 267 ? 32.657 -2.644 -35.976 1.00 87.50 267 GLU A C 1
ATOM 2064 O O . GLU A 1 267 ? 31.809 -2.554 -35.094 1.00 87.50 267 GLU A O 1
ATOM 2069 N N . ALA A 1 268 ? 33.282 -1.566 -36.459 1.00 90.50 268 ALA A N 1
ATOM 2070 C CA . ALA A 1 268 ? 33.092 -0.212 -35.939 1.00 90.50 268 ALA A CA 1
ATOM 2071 C C . ALA A 1 268 ? 31.990 0.572 -36.680 1.00 90.50 268 ALA A C 1
ATOM 2073 O O . ALA A 1 268 ? 31.664 1.703 -36.304 1.00 90.50 268 ALA A O 1
ATOM 2074 N N . VAL A 1 269 ? 31.402 -0.005 -37.735 1.00 91.12 269 VAL A N 1
ATOM 2075 C CA . VAL A 1 269 ? 30.338 0.635 -38.524 1.00 91.12 269 VAL A CA 1
ATOM 2076 C C . VAL A 1 269 ? 29.095 0.875 -37.674 1.00 91.12 269 VAL A C 1
ATOM 2078 O O . VAL A 1 269 ? 28.577 1.990 -37.671 1.00 91.12 269 VAL A O 1
ATOM 2081 N N . ASP A 1 270 ? 28.640 -0.134 -36.927 1.00 91.06 270 ASP A N 1
ATOM 2082 C CA . ASP A 1 270 ? 27.407 -0.044 -36.137 1.00 91.06 270 ASP A CA 1
ATOM 2083 C C . ASP A 1 270 ? 27.503 1.060 -35.070 1.00 91.06 270 ASP A C 1
ATOM 2085 O O . ASP A 1 270 ? 26.592 1.881 -34.948 1.00 91.06 270 ASP A O 1
ATOM 2089 N N . GLU A 1 271 ? 28.637 1.173 -34.369 1.00 91.12 271 GLU A N 1
ATOM 2090 C CA . GLU A 1 271 ? 28.872 2.250 -33.395 1.00 91.12 271 GLU A CA 1
ATOM 2091 C C . GLU A 1 271 ? 28.835 3.643 -34.047 1.00 91.12 271 GLU A C 1
ATOM 2093 O O . GLU A 1 271 ? 28.242 4.577 -33.497 1.00 91.12 271 GLU A O 1
ATOM 2098 N N . ASN A 1 272 ? 29.401 3.786 -35.251 1.00 92.25 272 ASN A N 1
ATOM 2099 C CA . ASN A 1 272 ? 29.368 5.043 -36.000 1.00 92.25 272 ASN A CA 1
ATOM 2100 C C . ASN A 1 272 ? 27.951 5.398 -36.472 1.00 92.25 272 ASN A C 1
ATOM 2102 O O . ASN A 1 272 ? 27.546 6.559 -36.376 1.00 92.25 272 ASN A O 1
ATOM 2106 N N . LEU A 1 273 ? 27.173 4.417 -36.941 1.00 94.00 273 LEU A N 1
ATOM 2107 C CA . LEU A 1 273 ? 25.774 4.622 -37.328 1.00 94.00 273 LEU A CA 1
ATOM 2108 C C . LEU A 1 273 ? 24.943 5.114 -36.137 1.00 94.00 273 LEU A C 1
ATOM 2110 O O . LEU A 1 273 ? 24.240 6.125 -36.251 1.00 94.00 273 LEU A O 1
ATOM 2114 N N . ILE A 1 274 ? 25.090 4.468 -34.977 1.00 93.94 274 ILE A N 1
ATOM 2115 C CA . ILE A 1 274 ? 24.412 4.856 -33.734 1.00 93.94 274 ILE A CA 1
ATOM 2116 C C . ILE A 1 274 ? 24.784 6.297 -33.345 1.00 93.94 274 ILE A C 1
ATOM 2118 O O . ILE A 1 274 ? 23.898 7.109 -33.056 1.00 93.94 274 ILE A O 1
ATOM 2122 N N . ALA A 1 275 ? 26.070 6.654 -33.400 1.00 92.75 275 ALA A N 1
ATOM 2123 C CA . ALA A 1 275 ? 26.549 7.990 -33.042 1.00 92.75 275 ALA A CA 1
ATOM 2124 C C . ALA A 1 275 ? 26.038 9.092 -33.992 1.00 92.75 275 ALA A C 1
ATOM 2126 O O . ALA A 1 275 ? 25.605 10.170 -33.558 1.00 92.75 275 ALA A O 1
ATOM 2127 N N . LEU A 1 276 ? 26.029 8.827 -35.303 1.00 93.94 276 LEU A N 1
ATOM 2128 C CA . LEU A 1 276 ? 25.509 9.753 -36.316 1.00 93.94 276 LEU A CA 1
ATOM 2129 C C . LEU A 1 276 ? 24.005 10.012 -36.134 1.00 93.94 276 LEU A C 1
ATOM 2131 O O . LEU A 1 276 ? 23.537 11.144 -36.334 1.00 93.94 276 LEU A O 1
ATOM 2135 N N . ARG A 1 277 ? 23.253 8.989 -35.711 1.00 94.75 277 ARG A N 1
ATOM 2136 C CA . ARG A 1 277 ? 21.819 9.081 -35.398 1.00 94.75 277 ARG A CA 1
ATOM 2137 C C . ARG A 1 277 ? 21.520 9.546 -33.972 1.00 94.75 277 ARG A C 1
ATOM 2139 O O . ARG A 1 277 ? 20.353 9.747 -33.645 1.00 94.75 277 ARG A O 1
ATOM 2146 N N . LYS A 1 278 ? 22.523 9.804 -33.129 1.00 93.31 278 LYS A N 1
ATOM 2147 C CA . LYS A 1 278 ? 22.316 10.166 -31.713 1.00 93.31 278 LYS A CA 1
ATOM 2148 C C . LYS A 1 278 ? 21.486 9.124 -30.943 1.00 93.31 278 LYS A C 1
ATOM 2150 O O . LYS A 1 278 ? 20.616 9.477 -30.144 1.00 93.31 278 LYS A O 1
ATOM 2155 N N . GLY A 1 279 ? 21.704 7.847 -31.260 1.00 92.31 279 GLY A N 1
ATOM 2156 C CA . GLY A 1 279 ? 20.992 6.696 -30.703 1.00 92.31 279 GLY A CA 1
ATOM 2157 C C . GLY A 1 279 ? 21.671 6.057 -29.488 1.00 92.31 279 GLY A C 1
ATOM 2158 O O . GLY A 1 279 ? 21.164 5.062 -28.977 1.00 92.31 279 GLY A O 1
ATOM 2159 N N . GLU A 1 280 ? 22.789 6.602 -29.001 1.00 93.06 280 GLU A N 1
ATOM 2160 C CA . GLU A 1 280 ? 23.640 5.987 -27.972 1.00 93.06 280 GLU A CA 1
ATOM 2161 C C . GLU A 1 280 ? 22.855 5.709 -26.683 1.00 93.06 280 GLU A C 1
ATOM 2163 O O . GLU A 1 280 ? 22.972 4.636 -26.093 1.00 93.06 280 GLU A O 1
ATOM 2168 N N . ARG A 1 281 ? 21.989 6.651 -26.277 1.00 93.75 281 ARG A N 1
ATOM 2169 C CA . ARG A 1 281 ? 21.143 6.496 -25.084 1.00 93.75 281 ARG A CA 1
ATOM 2170 C C . ARG A 1 281 ? 20.122 5.370 -25.246 1.00 93.75 281 ARG A C 1
ATOM 2172 O O . ARG A 1 281 ? 19.959 4.571 -24.333 1.00 93.75 281 ARG A O 1
ATOM 2179 N N . LEU A 1 282 ? 19.465 5.283 -26.404 1.00 94.38 282 LEU A N 1
ATOM 2180 C CA . LEU A 1 282 ? 18.481 4.232 -26.691 1.00 94.38 282 LEU A CA 1
ATOM 2181 C C . LEU A 1 282 ? 19.147 2.851 -26.744 1.00 94.38 282 LEU A C 1
ATOM 2183 O O . LEU A 1 282 ? 18.636 1.897 -26.164 1.00 94.38 282 LEU A O 1
ATOM 2187 N N . HIS A 1 283 ? 20.327 2.758 -27.361 1.00 94.94 283 HIS A N 1
ATOM 2188 C CA . HIS A 1 283 ? 21.127 1.531 -27.378 1.00 94.94 283 HIS A CA 1
ATOM 2189 C C . HIS A 1 283 ? 21.572 1.103 -25.976 1.00 94.94 283 HIS A C 1
ATOM 2191 O O . HIS A 1 283 ? 21.494 -0.078 -25.641 1.00 94.94 283 HIS A O 1
ATOM 2197 N N . HIS A 1 284 ? 22.001 2.052 -25.138 1.00 94.25 284 HIS A N 1
ATOM 2198 C CA . HIS A 1 284 ? 22.396 1.779 -23.754 1.00 94.25 284 HIS A CA 1
ATOM 2199 C C . HIS A 1 284 ? 21.224 1.257 -22.913 1.00 94.25 284 HIS A C 1
ATOM 2201 O O . HIS A 1 284 ? 21.394 0.274 -22.195 1.00 94.25 284 HIS A O 1
ATOM 2207 N N . ILE A 1 285 ? 20.019 1.822 -23.070 1.00 94.25 285 ILE A N 1
ATOM 2208 C CA . ILE A 1 285 ? 18.797 1.305 -22.425 1.00 94.25 285 ILE A CA 1
ATOM 2209 C C . ILE A 1 285 ? 18.578 -0.171 -22.777 1.00 94.25 285 ILE A C 1
ATOM 2211 O O . ILE A 1 285 ? 18.423 -0.995 -21.876 1.00 94.25 285 ILE A O 1
ATOM 2215 N N . LEU A 1 286 ? 18.606 -0.521 -24.068 1.00 94.69 286 LEU A N 1
ATOM 2216 C CA . LEU A 1 286 ? 18.390 -1.902 -24.513 1.00 94.69 286 LEU A CA 1
ATOM 2217 C C . LEU A 1 286 ? 19.455 -2.855 -23.955 1.00 94.69 286 LEU A C 1
ATOM 2219 O O . LEU A 1 286 ? 19.121 -3.948 -23.503 1.00 94.69 286 LEU A O 1
ATOM 2223 N N . ARG A 1 287 ? 20.728 -2.434 -23.926 1.00 93.56 287 ARG A N 1
ATOM 2224 C CA . ARG A 1 287 ? 21.824 -3.237 -23.359 1.00 93.56 287 ARG A CA 1
ATOM 2225 C C . ARG A 1 287 ? 21.691 -3.452 -21.855 1.00 93.56 287 ARG A C 1
ATOM 2227 O O . ARG A 1 287 ? 22.018 -4.535 -21.377 1.00 93.56 287 ARG A O 1
ATOM 2234 N N . VAL A 1 288 ? 21.224 -2.450 -21.116 1.00 93.50 288 VAL A N 1
ATOM 2235 C CA . VAL A 1 288 ? 20.961 -2.581 -19.679 1.00 93.50 288 VAL A CA 1
ATOM 2236 C C . VAL A 1 288 ? 19.812 -3.559 -19.431 1.00 93.50 288 VAL A C 1
ATOM 2238 O O . VAL A 1 288 ? 19.977 -4.489 -18.648 1.00 93.50 288 VAL A O 1
ATOM 2241 N N . LEU A 1 289 ? 18.697 -3.427 -20.157 1.00 93.00 289 LEU A N 1
ATOM 2242 C CA . LEU A 1 289 ? 17.559 -4.348 -20.035 1.00 93.00 289 LEU A CA 1
ATOM 2243 C C . LEU A 1 289 ? 17.916 -5.791 -20.425 1.00 93.00 289 LEU A C 1
ATOM 2245 O O . LEU A 1 289 ? 17.424 -6.733 -19.815 1.00 93.00 289 LEU A O 1
ATOM 2249 N N . ALA A 1 290 ? 18.809 -5.979 -21.399 1.00 93.06 290 ALA A N 1
ATOM 2250 C CA . ALA A 1 290 ? 19.266 -7.303 -21.816 1.00 93.06 290 ALA A CA 1
ATOM 2251 C C . ALA A 1 290 ? 20.073 -8.056 -20.747 1.00 93.06 290 ALA A C 1
ATOM 2253 O O . ALA A 1 290 ? 20.129 -9.282 -20.785 1.00 93.06 290 ALA A O 1
ATOM 2254 N N . ARG A 1 291 ? 20.732 -7.340 -19.826 1.00 90.38 291 ARG A N 1
ATOM 2255 C CA . ARG A 1 291 ? 21.560 -7.951 -18.773 1.00 90.38 291 ARG A CA 1
ATOM 2256 C C . ARG A 1 291 ? 20.734 -8.514 -17.626 1.00 90.38 291 ARG A C 1
ATOM 2258 O O . ARG A 1 291 ? 21.118 -9.526 -17.056 1.00 90.38 291 ARG A O 1
ATOM 2265 N N . GLU A 1 292 ? 19.635 -7.850 -17.296 1.00 80.31 292 GLU A N 1
ATOM 2266 C CA . GLU A 1 292 ? 18.884 -8.107 -16.064 1.00 80.31 292 GLU A CA 1
ATOM 2267 C C . GLU A 1 292 ? 17.824 -9.209 -16.229 1.00 80.31 292 GLU A C 1
ATOM 2269 O O . GLU A 1 292 ? 17.273 -9.666 -15.238 1.00 80.31 292 GLU A O 1
ATOM 2274 N N . ASN A 1 293 ? 17.574 -9.682 -17.462 1.00 71.00 293 ASN A N 1
ATOM 2275 C CA . ASN A 1 293 ? 16.689 -10.804 -17.841 1.00 71.00 293 ASN A CA 1
ATOM 2276 C C . ASN A 1 293 ? 15.217 -10.721 -17.354 1.00 71.00 293 ASN A C 1
ATOM 2278 O O . ASN A 1 293 ? 14.387 -11.525 -17.773 1.00 71.00 293 ASN A O 1
ATOM 2282 N N . GLU A 1 294 ? 14.874 -9.733 -16.528 1.00 81.38 294 GLU A N 1
ATOM 2283 C CA . GLU A 1 294 ? 13.555 -9.468 -15.958 1.00 81.38 294 GLU A CA 1
ATOM 2284 C C . GLU A 1 294 ? 13.131 -8.003 -16.159 1.00 81.38 294 GLU A C 1
ATOM 2286 O O . GLU A 1 294 ? 13.900 -7.144 -16.600 1.00 81.38 294 GLU A O 1
ATOM 2291 N N . ALA A 1 295 ? 11.865 -7.715 -15.842 1.00 86.94 295 ALA A N 1
ATOM 2292 C CA . ALA A 1 295 ? 11.321 -6.366 -15.897 1.00 86.94 295 ALA A CA 1
ATOM 2293 C C . ALA A 1 295 ? 11.927 -5.493 -14.792 1.00 86.94 295 ALA A C 1
ATOM 2295 O O . ALA A 1 295 ? 11.839 -5.806 -13.606 1.00 86.94 295 ALA A O 1
ATOM 2296 N N . LEU A 1 296 ? 12.500 -4.359 -15.183 1.00 89.19 296 LEU A N 1
ATOM 2297 C CA . LEU A 1 296 ? 13.317 -3.538 -14.308 1.00 89.19 296 LEU A CA 1
ATOM 2298 C C . LEU A 1 296 ? 12.634 -2.214 -13.939 1.00 89.19 296 LEU A C 1
ATOM 2300 O O . LEU A 1 296 ? 12.031 -1.564 -14.792 1.00 89.19 296 LEU A O 1
ATOM 2304 N N . ASP A 1 297 ? 12.748 -1.798 -12.671 1.00 90.38 297 ASP A N 1
ATOM 2305 C CA . ASP A 1 297 ? 12.181 -0.543 -12.153 1.00 90.38 297 ASP A CA 1
ATOM 2306 C C . ASP A 1 297 ? 12.719 0.674 -12.921 1.00 90.38 297 ASP A C 1
ATOM 2308 O O . ASP A 1 297 ? 13.933 0.889 -13.021 1.00 90.38 297 ASP A O 1
ATOM 2312 N N . LEU A 1 298 ? 11.810 1.518 -13.422 1.00 91.62 298 LEU A N 1
ATOM 2313 C CA . LEU A 1 298 ? 12.183 2.697 -14.208 1.00 91.62 298 LEU A CA 1
ATOM 2314 C C . LEU A 1 298 ? 13.134 3.641 -13.464 1.00 91.62 298 LEU A C 1
ATOM 2316 O O . LEU A 1 298 ? 13.989 4.259 -14.086 1.00 91.62 298 LEU A O 1
ATOM 2320 N N . SER A 1 299 ? 13.011 3.754 -12.143 1.00 87.69 299 SER A N 1
ATOM 2321 C CA . SER A 1 299 ? 13.859 4.606 -11.305 1.00 87.69 299 SER A CA 1
ATOM 2322 C C . SER A 1 299 ? 15.319 4.158 -11.347 1.00 87.69 299 SER A C 1
ATOM 2324 O O . SER A 1 299 ? 16.216 4.996 -11.439 1.00 87.69 299 SER A O 1
ATOM 2326 N N . TRP A 1 300 ? 15.564 2.845 -11.308 1.00 88.06 300 TRP A N 1
ATOM 2327 C CA . TRP A 1 300 ? 16.911 2.292 -11.451 1.00 88.06 300 TRP A CA 1
ATOM 2328 C C . TRP A 1 300 ? 17.404 2.435 -12.889 1.00 88.06 300 TRP A C 1
ATOM 2330 O O . TRP A 1 300 ? 18.547 2.834 -13.106 1.00 88.06 300 TRP A O 1
ATOM 2340 N N . LEU A 1 301 ? 16.529 2.206 -13.875 1.00 91.06 301 LEU A N 1
ATOM 2341 C CA . LEU A 1 301 ? 16.877 2.381 -15.285 1.00 91.06 301 LEU A CA 1
ATOM 2342 C C . LEU A 1 301 ? 17.329 3.816 -15.570 1.00 91.06 301 LEU A C 1
ATOM 2344 O O . LEU A 1 301 ? 18.368 4.019 -16.196 1.00 91.06 301 LEU A O 1
ATOM 2348 N N . TYR A 1 302 ? 16.606 4.814 -15.056 1.00 92.31 302 TYR A N 1
ATOM 2349 C CA . TYR A 1 302 ? 16.979 6.224 -15.169 1.00 92.31 302 TYR A CA 1
ATOM 2350 C C . TYR A 1 302 ? 18.321 6.515 -14.498 1.00 92.31 302 TYR A C 1
ATOM 2352 O O . TYR A 1 302 ? 19.154 7.196 -15.091 1.00 92.31 302 TYR A O 1
ATOM 2360 N N . ALA A 1 303 ? 18.569 5.952 -13.312 1.00 87.88 303 ALA A N 1
ATOM 2361 C CA . ALA A 1 303 ? 19.838 6.129 -12.609 1.00 87.88 303 ALA A CA 1
ATOM 2362 C C . ALA A 1 303 ? 21.042 5.551 -13.379 1.00 87.88 303 ALA A C 1
ATOM 2364 O O . ALA A 1 303 ? 22.133 6.108 -13.295 1.00 87.88 303 ALA A O 1
ATOM 2365 N N . GLN A 1 304 ? 20.851 4.465 -14.138 1.00 87.56 304 GLN A N 1
ATOM 2366 C CA . GLN A 1 304 ? 21.922 3.794 -14.889 1.00 87.56 304 GLN A CA 1
ATOM 2367 C C . GLN A 1 304 ? 22.124 4.312 -16.318 1.00 87.56 304 GLN A C 1
ATOM 2369 O O . GLN A 1 304 ? 23.186 4.103 -16.910 1.00 87.56 304 GLN A O 1
ATOM 2374 N N . THR A 1 305 ? 21.103 4.933 -16.915 1.00 88.12 305 THR A N 1
ATOM 2375 C CA . THR A 1 305 ? 21.095 5.239 -18.358 1.00 88.12 305 THR A CA 1
ATOM 2376 C C . THR A 1 305 ? 20.851 6.707 -18.700 1.00 88.12 305 THR A C 1
ATOM 2378 O O . THR A 1 305 ? 20.910 7.061 -19.877 1.00 88.12 305 THR A O 1
ATOM 2381 N N . ASP A 1 306 ? 20.559 7.556 -17.704 1.00 87.12 306 ASP A N 1
ATOM 2382 C CA . ASP A 1 306 ? 20.067 8.936 -17.887 1.00 87.12 306 ASP A CA 1
ATOM 2383 C C . ASP A 1 306 ? 18.845 9.012 -18.832 1.00 87.12 306 ASP A C 1
ATOM 2385 O O . ASP A 1 306 ? 18.580 10.014 -19.506 1.00 87.12 306 ASP A O 1
ATOM 2389 N N . ALA A 1 307 ? 18.100 7.904 -18.932 1.00 89.62 307 ALA A N 1
ATOM 2390 C CA . ALA A 1 307 ? 16.925 7.795 -19.778 1.00 89.62 307 ALA A CA 1
ATOM 2391 C C . ALA A 1 307 ? 15.776 8.659 -19.263 1.00 89.62 307 ALA A C 1
ATOM 2393 O O . ALA A 1 307 ? 15.644 8.950 -18.073 1.00 89.62 307 ALA A O 1
ATOM 2394 N N . LYS A 1 308 ? 14.893 9.039 -20.185 1.00 91.81 308 LYS A N 1
ATOM 2395 C CA . LYS A 1 308 ? 13.646 9.740 -19.887 1.00 91.81 308 LYS A CA 1
ATOM 2396 C C . LYS A 1 308 ? 12.461 8.885 -20.308 1.00 91.81 308 LYS A C 1
ATOM 2398 O O . LYS A 1 308 ? 12.562 8.050 -21.202 1.00 91.81 308 LYS A O 1
ATOM 2403 N N . LEU A 1 309 ? 11.289 9.166 -19.741 1.00 91.19 309 LEU A N 1
ATOM 2404 C CA . LEU A 1 309 ? 10.050 8.475 -20.117 1.00 91.19 309 LEU A CA 1
ATOM 2405 C C . LEU A 1 309 ? 9.761 8.552 -21.630 1.00 91.19 309 LEU A C 1
ATOM 2407 O O . LEU A 1 309 ? 9.210 7.614 -22.191 1.00 91.19 309 LEU A O 1
ATOM 2411 N N . ALA A 1 310 ? 10.143 9.648 -22.295 1.00 92.38 310 ALA A N 1
ATOM 2412 C CA . ALA A 1 310 ? 9.988 9.796 -23.743 1.00 92.38 310 ALA A CA 1
ATOM 2413 C C . ALA A 1 310 ? 10.830 8.785 -24.543 1.00 92.38 310 ALA A C 1
ATOM 2415 O O . ALA A 1 310 ? 10.377 8.313 -25.580 1.00 92.38 310 ALA A O 1
ATOM 2416 N N . ASP A 1 311 ? 12.021 8.432 -24.050 1.00 93.75 311 ASP A N 1
ATOM 2417 C CA . ASP A 1 311 ? 12.881 7.424 -24.676 1.00 93.75 311 ASP A CA 1
ATOM 2418 C C . ASP A 1 311 ? 12.243 6.035 -24.571 1.00 93.75 311 ASP A C 1
ATOM 2420 O O . ASP A 1 311 ? 12.178 5.302 -25.552 1.00 93.75 311 ASP A O 1
ATOM 2424 N N . LEU A 1 312 ? 11.707 5.704 -23.393 1.00 94.38 312 LEU A N 1
ATOM 2425 C CA . LEU A 1 312 ? 11.049 4.423 -23.139 1.00 94.38 312 LEU A CA 1
ATOM 2426 C C . LEU A 1 312 ? 9.753 4.260 -23.928 1.00 94.38 312 LEU A C 1
ATOM 2428 O O . LEU A 1 312 ? 9.538 3.207 -24.513 1.00 94.38 312 LEU A O 1
ATOM 2432 N N . LYS A 1 313 ? 8.927 5.310 -23.996 1.00 94.06 313 LYS A N 1
ATOM 2433 C CA . LYS A 1 313 ? 7.724 5.308 -24.837 1.00 94.06 313 LYS A CA 1
ATOM 2434 C C . LYS A 1 313 ? 8.063 5.105 -26.303 1.00 94.06 313 LYS A C 1
ATOM 2436 O O . LYS A 1 313 ? 7.412 4.325 -26.974 1.00 94.06 313 LYS A O 1
ATOM 2441 N N . ARG A 1 314 ? 9.117 5.763 -26.786 1.00 93.56 314 ARG A N 1
ATOM 2442 C CA . ARG A 1 314 ? 9.571 5.569 -28.159 1.00 93.56 314 ARG A CA 1
ATOM 2443 C C . ARG A 1 314 ? 10.009 4.123 -28.416 1.00 93.56 314 ARG A C 1
ATOM 2445 O O . ARG A 1 314 ? 9.664 3.568 -29.449 1.00 93.56 314 ARG A O 1
ATOM 2452 N N . LEU A 1 315 ? 10.767 3.521 -27.499 1.00 95.25 315 LEU A N 1
ATOM 2453 C CA . LEU A 1 315 ? 11.177 2.118 -27.623 1.00 95.25 315 LEU A CA 1
ATOM 2454 C C . LEU A 1 315 ? 9.986 1.152 -27.538 1.00 95.25 315 LEU A C 1
ATOM 2456 O O . LEU A 1 315 ? 10.017 0.110 -28.181 1.00 95.25 315 LEU A O 1
ATOM 2460 N N . GLU A 1 316 ? 8.949 1.494 -26.776 1.00 95.88 316 GLU A N 1
ATOM 2461 C CA . GLU A 1 316 ? 7.683 0.755 -26.733 1.00 95.88 316 GLU A CA 1
ATOM 2462 C C . GLU A 1 316 ? 6.897 0.884 -28.046 1.00 95.88 316 GLU A C 1
ATOM 2464 O O . GLU A 1 316 ? 6.472 -0.130 -28.596 1.00 95.88 316 GLU A O 1
ATOM 2469 N N . ASP A 1 317 ? 6.784 2.095 -28.603 1.00 94.56 317 ASP A N 1
ATOM 2470 C CA . ASP A 1 317 ? 6.133 2.355 -29.895 1.00 94.56 317 ASP A CA 1
ATOM 2471 C C . ASP A 1 317 ? 6.832 1.608 -31.050 1.00 94.56 317 ASP A C 1
ATOM 2473 O O . ASP A 1 317 ? 6.179 1.135 -31.981 1.00 94.56 317 ASP A O 1
ATOM 2477 N N . GLU A 1 318 ? 8.162 1.475 -30.986 1.00 92.69 318 GLU A N 1
ATOM 2478 C CA . GLU A 1 318 ? 8.971 0.691 -31.931 1.00 92.69 318 GLU A CA 1
ATOM 2479 C C . GLU A 1 318 ? 8.973 -0.826 -31.612 1.00 92.69 318 GLU A C 1
ATOM 2481 O O . GLU A 1 318 ? 9.578 -1.610 -32.343 1.00 92.69 318 GLU A O 1
ATOM 2486 N N . GLY A 1 319 ? 8.286 -1.265 -30.548 1.00 93.50 319 GLY A N 1
ATOM 2487 C CA . GLY A 1 319 ? 8.131 -2.678 -30.178 1.00 93.50 319 GLY A CA 1
ATOM 2488 C C . GLY A 1 319 ? 9.384 -3.333 -29.586 1.00 93.50 319 GLY A C 1
ATOM 2489 O O . GLY A 1 319 ? 9.522 -4.553 -29.630 1.00 93.50 319 GLY A O 1
ATOM 2490 N N . LEU A 1 320 ? 10.315 -2.540 -29.053 1.00 95.75 320 LEU A N 1
ATOM 2491 C CA . LEU A 1 320 ? 11.620 -2.989 -28.548 1.00 95.75 320 LEU A CA 1
ATOM 2492 C C . LEU A 1 320 ? 11.641 -3.191 -27.033 1.00 95.75 320 LEU A C 1
ATOM 2494 O O . LEU A 1 320 ? 12.461 -3.952 -26.514 1.00 95.75 320 LEU A O 1
ATOM 2498 N N . VAL A 1 321 ? 10.738 -2.517 -26.325 1.00 95.06 321 VAL A N 1
ATOM 2499 C CA . VAL A 1 321 ? 10.592 -2.559 -24.867 1.00 95.06 321 VAL A CA 1
ATOM 2500 C C . VAL A 1 321 ? 9.114 -2.702 -24.512 1.00 95.06 321 VAL A C 1
ATOM 2502 O O . VAL A 1 321 ? 8.261 -2.125 -25.175 1.00 95.06 321 VAL A O 1
ATOM 2505 N N . LEU A 1 322 ? 8.809 -3.449 -23.453 1.00 93.44 322 LEU A N 1
ATOM 2506 C CA . LEU A 1 322 ? 7.476 -3.528 -22.854 1.00 93.44 322 LEU A CA 1
ATOM 2507 C C . LEU A 1 322 ? 7.455 -2.719 -21.558 1.00 93.44 322 LEU A C 1
ATOM 2509 O O . LEU A 1 322 ? 8.293 -2.958 -20.683 1.00 93.44 322 LEU A O 1
ATOM 2513 N N . LEU A 1 323 ? 6.503 -1.793 -21.410 1.00 94.19 323 LEU A N 1
ATOM 2514 C CA . LEU A 1 323 ? 6.262 -1.114 -20.138 1.00 94.19 323 LEU A CA 1
ATOM 2515 C C . LEU A 1 323 ? 5.168 -1.829 -19.345 1.00 94.19 323 LEU A C 1
ATOM 2517 O O . LEU A 1 323 ? 4.167 -2.290 -19.889 1.00 94.19 323 LEU A O 1
ATOM 2521 N N . GLY A 1 324 ? 5.361 -1.914 -18.034 1.00 91.12 324 GLY A N 1
ATOM 2522 C CA . GLY A 1 324 ? 4.432 -2.590 -17.137 1.00 91.12 324 GLY A CA 1
ATOM 2523 C C . GLY A 1 324 ? 4.449 -2.018 -15.729 1.00 91.12 324 GLY A C 1
ATOM 2524 O O . GLY A 1 324 ? 5.093 -1.003 -15.448 1.00 91.12 324 GLY A O 1
ATOM 2525 N N . GLU A 1 325 ? 3.725 -2.691 -14.842 1.00 90.56 325 GLU A N 1
ATOM 2526 C CA . GLU A 1 325 ? 3.753 -2.442 -13.406 1.00 90.56 325 GLU A CA 1
ATOM 2527 C C . GLU A 1 325 ? 4.033 -3.758 -12.679 1.00 90.56 325 GLU A C 1
ATOM 2529 O O . GLU A 1 325 ? 3.482 -4.799 -13.041 1.00 90.56 325 GLU A O 1
ATOM 2534 N N . SER A 1 326 ? 4.880 -3.712 -11.654 1.00 83.19 326 SER A N 1
ATOM 2535 C CA . SER A 1 326 ? 5.158 -4.849 -10.777 1.00 83.19 326 SER A CA 1
ATOM 2536 C C . SER A 1 326 ? 5.065 -4.443 -9.309 1.00 83.19 326 SER A C 1
ATOM 2538 O O . SER A 1 326 ? 5.185 -3.267 -8.951 1.00 83.19 326 SER A O 1
ATOM 2540 N N . GLU A 1 327 ? 4.815 -5.417 -8.436 1.00 82.31 327 GLU A N 1
ATOM 2541 C CA . GLU A 1 327 ? 4.858 -5.193 -6.995 1.00 82.31 327 GLU A CA 1
ATOM 2542 C C . GLU A 1 327 ? 6.305 -4.977 -6.542 1.00 82.31 327 GLU A C 1
ATOM 2544 O O . GLU A 1 327 ? 7.180 -5.815 -6.745 1.00 82.31 327 GLU A O 1
ATOM 2549 N N . SER A 1 328 ? 6.566 -3.842 -5.896 1.00 75.06 328 SER A N 1
ATOM 2550 C CA . SER A 1 328 ? 7.865 -3.559 -5.298 1.00 75.06 328 SER A CA 1
ATOM 2551 C C . SER A 1 328 ? 7.954 -4.240 -3.942 1.00 75.06 328 SER A C 1
ATOM 2553 O O . SER A 1 328 ? 7.443 -3.739 -2.934 1.00 75.06 328 SER A O 1
ATOM 2555 N N . TRP A 1 329 ? 8.647 -5.373 -3.918 1.00 64.69 329 TRP A N 1
ATOM 2556 C CA . TRP A 1 329 ? 9.067 -5.999 -2.677 1.00 64.69 329 TRP A CA 1
ATOM 2557 C C . TRP A 1 329 ? 10.327 -5.296 -2.168 1.00 64.69 329 TRP A C 1
ATOM 2559 O O . TRP A 1 329 ? 11.374 -5.307 -2.812 1.00 64.69 329 TRP A O 1
ATOM 2569 N N . ARG A 1 330 ? 10.233 -4.634 -1.012 1.00 60.59 330 ARG A N 1
ATOM 2570 C CA . ARG A 1 330 ? 11.412 -4.135 -0.298 1.00 60.59 330 ARG A CA 1
ATOM 2571 C C . ARG A 1 330 ? 11.752 -5.136 0.785 1.00 60.59 330 ARG A C 1
ATOM 2573 O O . ARG A 1 330 ? 11.188 -5.065 1.877 1.00 60.59 330 ARG A O 1
ATOM 2580 N N . ASP A 1 331 ? 12.684 -6.033 0.493 1.00 62.41 331 ASP A N 1
ATOM 2581 C CA . ASP A 1 331 ? 13.307 -6.798 1.560 1.00 62.41 331 ASP A CA 1
ATOM 2582 C C . ASP A 1 331 ? 14.064 -5.817 2.467 1.00 62.41 331 ASP A C 1
ATOM 2584 O O . ASP A 1 331 ? 15.096 -5.241 2.117 1.00 62.41 331 ASP A O 1
ATOM 2588 N N . SER A 1 332 ? 13.492 -5.588 3.645 1.00 56.97 332 SER A N 1
ATOM 2589 C CA . SER A 1 332 ? 14.015 -4.657 4.647 1.00 56.97 332 SER A CA 1
ATOM 2590 C C . SER A 1 332 ? 15.335 -5.147 5.252 1.00 56.97 332 SER A C 1
ATOM 2592 O O . SER A 1 332 ? 16.008 -4.396 5.958 1.00 56.97 332 SER A O 1
ATOM 2594 N N . LEU A 1 333 ? 15.693 -6.405 4.986 1.00 62.16 333 LEU A N 1
ATOM 2595 C CA . LEU A 1 333 ? 16.879 -7.085 5.471 1.00 62.16 333 LEU A CA 1
ATOM 2596 C C . LEU A 1 333 ? 17.906 -7.359 4.363 1.00 62.16 333 LEU A C 1
ATOM 2598 O O . LEU A 1 333 ? 19.009 -7.773 4.694 1.00 62.16 333 LEU A O 1
ATOM 2602 N N . ALA A 1 334 ? 17.620 -7.055 3.091 1.00 62.59 334 ALA A N 1
ATOM 2603 C CA . ALA A 1 334 ? 18.538 -7.328 1.976 1.00 62.59 334 ALA A CA 1
ATOM 2604 C C . ALA A 1 334 ? 19.903 -6.625 2.092 1.00 62.59 334 ALA A C 1
ATOM 2606 O O . ALA A 1 334 ? 20.886 -7.092 1.530 1.00 62.59 334 ALA A O 1
ATOM 2607 N N . GLN A 1 335 ? 19.986 -5.508 2.825 1.00 58.16 335 GLN A N 1
ATOM 2608 C CA . GLN A 1 335 ? 21.255 -4.815 3.105 1.00 58.16 335 GLN A CA 1
ATOM 2609 C C . GLN A 1 335 ? 21.897 -5.215 4.441 1.00 58.16 335 GLN A C 1
ATOM 2611 O O . GLN A 1 335 ? 22.908 -4.639 4.840 1.00 58.16 335 GLN A O 1
ATOM 2616 N N . ARG A 1 336 ? 21.303 -6.162 5.173 1.00 63.00 336 ARG A N 1
ATOM 2617 C CA . ARG A 1 336 ? 21.869 -6.699 6.408 1.00 63.00 336 ARG A CA 1
ATOM 2618 C C . ARG A 1 336 ? 22.502 -8.048 6.114 1.00 63.00 336 ARG A C 1
ATOM 2620 O O . ARG A 1 336 ? 21.815 -9.057 6.003 1.00 63.00 336 ARG A O 1
ATOM 2627 N N . GLU A 1 337 ? 23.826 -8.070 6.057 1.00 55.94 337 GLU A N 1
ATOM 2628 C CA . GLU A 1 337 ? 24.566 -9.322 6.160 1.00 55.94 337 GLU A CA 1
ATOM 2629 C C . GLU A 1 337 ? 24.475 -9.828 7.601 1.00 55.94 337 GLU A C 1
ATOM 2631 O O . GLU A 1 337 ? 25.060 -9.266 8.530 1.00 55.94 337 GLU A O 1
ATOM 2636 N N . PHE A 1 338 ? 23.708 -10.895 7.803 1.00 64.56 338 PHE A N 1
ATOM 2637 C CA . PHE A 1 338 ? 23.731 -11.634 9.055 1.00 64.56 338 PHE A CA 1
ATOM 2638 C C . PHE A 1 338 ? 24.927 -12.569 9.015 1.00 64.56 338 PHE A C 1
ATOM 2640 O O . PHE A 1 338 ? 24.839 -13.678 8.494 1.00 64.56 338 PHE A O 1
ATOM 2647 N N . VAL A 1 339 ? 26.057 -12.122 9.557 1.00 67.62 339 VAL A N 1
ATOM 2648 C CA . VAL A 1 339 ? 27.164 -13.033 9.847 1.00 67.62 339 VAL A CA 1
ATOM 2649 C C . VAL A 1 339 ? 26.642 -14.027 10.887 1.00 67.62 339 VAL A C 1
ATOM 2651 O O . VAL A 1 339 ? 26.261 -13.587 11.977 1.00 67.62 339 VAL A O 1
ATOM 2654 N N . PRO A 1 340 ? 26.579 -15.341 10.590 1.00 59.16 340 PRO A N 1
ATOM 2655 C CA . PRO A 1 340 ? 26.255 -16.330 11.603 1.00 59.16 340 PRO A CA 1
ATOM 2656 C C . PRO A 1 340 ? 27.259 -16.151 12.736 1.00 59.16 340 PRO A C 1
ATOM 2658 O O . PRO A 1 340 ? 28.466 -16.296 12.532 1.00 59.16 340 PRO A O 1
ATOM 2661 N N . SER A 1 341 ? 26.786 -15.756 13.915 1.00 67.31 341 SER A N 1
ATOM 2662 C CA . SER A 1 341 ? 27.663 -15.636 15.070 1.00 67.31 341 SER A CA 1
ATOM 2663 C C . SER A 1 341 ? 28.257 -17.013 15.343 1.00 67.31 341 SER A C 1
ATOM 2665 O O . SER A 1 341 ? 27.508 -17.976 15.518 1.00 67.31 341 SER A O 1
ATOM 2667 N N . LEU A 1 342 ? 29.588 -17.112 15.378 1.00 70.25 342 LEU A N 1
ATOM 2668 C CA . LEU A 1 342 ? 30.250 -18.307 15.889 1.00 70.25 342 LEU A CA 1
ATOM 2669 C C . LEU A 1 342 ? 29.738 -18.543 17.310 1.00 70.25 342 LEU A C 1
ATOM 2671 O O . LEU A 1 342 ? 29.699 -17.605 18.112 1.00 70.25 342 LEU A O 1
ATOM 2675 N N . ALA A 1 343 ? 29.310 -19.773 17.600 1.00 75.38 343 ALA A N 1
ATOM 2676 C CA . ALA A 1 343 ? 28.878 -20.131 18.942 1.00 75.38 343 ALA A CA 1
ATOM 2677 C C . ALA A 1 343 ? 29.998 -19.750 19.927 1.00 75.38 343 ALA A C 1
ATOM 2679 O O . ALA A 1 343 ? 31.160 -20.092 19.676 1.00 75.38 343 ALA A O 1
ATOM 2680 N N . PRO A 1 344 ? 29.697 -18.996 20.999 1.00 78.69 344 PRO A N 1
ATOM 2681 C CA . PRO A 1 344 ? 30.719 -18.619 21.960 1.00 78.69 344 PRO A CA 1
ATOM 2682 C C . PRO A 1 344 ? 31.333 -19.890 22.563 1.00 78.69 344 PRO A C 1
ATOM 2684 O O . PRO A 1 344 ? 30.601 -20.853 22.806 1.00 78.69 344 PRO A O 1
ATOM 2687 N N . PRO A 1 345 ? 32.654 -19.922 22.812 1.00 83.88 345 PRO A N 1
ATOM 2688 C CA . PRO A 1 345 ? 33.261 -21.045 23.507 1.00 83.88 345 PRO A CA 1
ATOM 2689 C C . PRO A 1 345 ? 32.639 -21.148 24.902 1.00 83.88 345 PRO A C 1
ATOM 2691 O O . PRO A 1 345 ? 32.714 -20.209 25.697 1.00 83.88 345 PRO A O 1
ATOM 2694 N N . LEU A 1 346 ? 31.990 -22.277 25.170 1.00 87.62 346 LEU A N 1
ATOM 2695 C CA . LEU A 1 346 ? 31.387 -22.563 26.463 1.00 87.62 346 LEU A CA 1
ATOM 2696 C C . LEU A 1 346 ? 32.488 -22.856 27.489 1.00 87.62 346 LEU A C 1
ATOM 2698 O O . LEU A 1 346 ? 33.512 -23.462 27.164 1.00 87.62 346 LEU A O 1
ATOM 2702 N N . THR A 1 347 ? 32.285 -22.448 28.743 1.00 90.19 347 THR A N 1
ATOM 2703 C CA . THR A 1 347 ? 33.135 -22.936 29.839 1.00 90.19 347 THR A CA 1
ATOM 2704 C C . THR A 1 347 ? 32.959 -24.452 30.004 1.00 90.19 347 THR A C 1
ATOM 2706 O O . THR A 1 347 ? 31.942 -24.997 29.567 1.00 90.19 347 THR A O 1
ATOM 2709 N N . PRO A 1 348 ? 33.893 -25.166 30.657 1.00 88.69 348 PRO A N 1
ATOM 2710 C CA . PRO A 1 348 ? 33.755 -26.606 30.885 1.00 88.69 348 PRO A CA 1
ATOM 2711 C C . PRO A 1 348 ? 32.426 -26.994 31.555 1.00 88.69 348 PRO A C 1
ATOM 2713 O O . PRO A 1 348 ? 31.800 -27.982 31.179 1.00 88.69 348 PRO A O 1
ATOM 2716 N N . GLU A 1 349 ? 31.948 -26.185 32.501 1.00 84.50 349 GLU A N 1
ATOM 2717 C CA . GLU A 1 349 ? 30.667 -26.393 33.184 1.00 84.50 349 GLU A CA 1
ATOM 2718 C C . GLU A 1 349 ? 29.479 -26.153 32.246 1.00 84.50 349 GLU A C 1
ATOM 2720 O O . GLU A 1 349 ? 28.501 -26.899 32.274 1.00 84.50 349 GLU A O 1
ATOM 2725 N N . GLN A 1 350 ? 29.565 -25.131 31.391 1.00 81.44 350 GLN A N 1
ATOM 2726 C CA . GLN A 1 350 ? 28.542 -24.837 30.390 1.00 81.44 350 GLN A CA 1
ATOM 2727 C C . GLN A 1 350 ? 28.482 -25.919 29.308 1.00 81.44 350 GLN A C 1
ATOM 2729 O O . GLN A 1 350 ? 27.385 -26.271 28.883 1.00 81.44 350 GLN A O 1
ATOM 2734 N N . GLN A 1 351 ? 29.625 -26.479 28.902 1.00 89.81 351 GLN A N 1
ATOM 2735 C CA . GLN A 1 351 ? 29.691 -27.561 27.922 1.00 89.81 351 GLN A CA 1
ATOM 2736 C C . GLN A 1 351 ? 29.021 -28.831 28.455 1.00 89.81 351 GLN A C 1
ATOM 2738 O O . GLN A 1 351 ? 28.220 -29.430 27.750 1.00 89.81 351 GLN A O 1
ATOM 2743 N N . LEU A 1 352 ? 29.244 -29.184 29.727 1.00 87.31 352 LEU A N 1
ATOM 2744 C CA . LEU A 1 352 ? 28.568 -30.324 30.361 1.00 87.31 352 LEU A CA 1
ATOM 2745 C C . LEU A 1 352 ? 27.041 -30.168 30.367 1.00 87.31 352 LEU A C 1
ATOM 2747 O O . LEU A 1 352 ? 26.314 -31.127 30.110 1.00 87.31 352 LEU A O 1
ATOM 2751 N N . VAL A 1 353 ? 26.543 -28.961 30.655 1.00 86.19 353 VAL A N 1
ATOM 2752 C CA . VAL A 1 353 ? 25.103 -28.667 30.595 1.00 86.19 353 VAL A CA 1
ATOM 2753 C C . VAL A 1 353 ? 24.605 -28.713 29.150 1.00 86.19 353 VAL A C 1
ATOM 2755 O O . VAL A 1 353 ? 23.540 -29.273 28.884 1.00 86.19 353 VAL A O 1
ATOM 2758 N N . TRP A 1 354 ? 25.372 -28.152 28.216 1.00 85.75 354 TRP A N 1
ATOM 2759 C CA . TRP A 1 354 ? 25.024 -28.118 26.801 1.00 85.75 354 TRP A CA 1
ATOM 2760 C C . TRP A 1 354 ? 24.951 -29.512 26.181 1.00 85.75 354 TRP A C 1
ATOM 2762 O O . TRP A 1 354 ? 23.967 -29.798 25.511 1.00 85.75 354 TRP A O 1
ATOM 2772 N N . ASP A 1 355 ? 25.898 -30.406 26.464 1.00 87.00 355 ASP A N 1
ATOM 2773 C CA . ASP A 1 355 ? 25.915 -31.772 25.924 1.00 87.00 355 ASP A CA 1
ATOM 2774 C C . ASP A 1 355 ? 24.648 -32.552 26.319 1.00 87.00 355 ASP A C 1
ATOM 2776 O O . ASP A 1 355 ? 24.061 -33.280 25.512 1.00 87.00 355 ASP A O 1
ATOM 2780 N N . VAL A 1 356 ? 24.168 -32.350 27.554 1.00 86.75 356 VAL A N 1
ATOM 2781 C CA . VAL A 1 356 ? 22.910 -32.936 28.044 1.00 86.75 356 VAL A CA 1
ATOM 2782 C C . VAL A 1 356 ? 21.701 -32.356 27.305 1.00 86.75 356 VAL A C 1
ATOM 2784 O O . VAL A 1 356 ? 20.785 -33.098 26.937 1.00 86.75 356 VAL A O 1
ATOM 2787 N N . LEU A 1 357 ? 21.679 -31.038 27.087 1.00 80.69 357 LEU A N 1
ATOM 2788 C CA . LEU A 1 357 ? 20.597 -30.362 26.369 1.00 80.69 357 LEU A CA 1
ATOM 2789 C C . LEU A 1 357 ? 20.582 -30.741 24.887 1.00 80.69 357 LEU A C 1
ATOM 2791 O O . LEU A 1 357 ? 19.520 -31.051 24.358 1.00 80.69 357 LEU A O 1
ATOM 2795 N N . GLU A 1 358 ? 21.737 -30.768 24.228 1.00 85.12 358 GLU A N 1
ATOM 2796 C CA . GLU A 1 358 ? 21.888 -31.093 22.812 1.00 85.12 358 GLU A CA 1
ATOM 2797 C C . GLU A 1 358 ? 21.444 -32.529 22.518 1.00 85.12 358 GLU A C 1
ATOM 2799 O O . GLU A 1 358 ? 20.694 -32.762 21.568 1.00 85.12 358 GLU A O 1
ATOM 2804 N N . ALA A 1 359 ? 21.844 -33.489 23.358 1.00 81.25 359 ALA A N 1
ATOM 2805 C CA . ALA A 1 359 ? 21.412 -34.877 23.230 1.00 81.25 359 ALA A CA 1
ATOM 2806 C C . ALA A 1 359 ? 19.886 -35.014 23.341 1.00 81.25 359 ALA A C 1
ATOM 2808 O O . ALA A 1 359 ? 19.278 -35.766 22.581 1.00 81.25 359 ALA A O 1
ATOM 2809 N N . ARG A 1 360 ? 19.253 -34.253 24.245 1.00 77.50 360 ARG A N 1
ATOM 2810 C CA . ARG A 1 360 ? 17.790 -34.228 24.364 1.00 77.50 360 ARG A CA 1
ATOM 2811 C C . ARG A 1 360 ? 17.132 -33.540 23.177 1.00 77.50 360 ARG A C 1
ATOM 2813 O O . ARG A 1 360 ? 16.199 -34.101 22.625 1.00 77.50 360 ARG A O 1
ATOM 2820 N N . LEU A 1 361 ? 17.628 -32.377 22.757 1.00 75.19 361 LEU A N 1
ATOM 2821 C CA . LEU A 1 361 ? 17.092 -31.614 21.625 1.00 75.19 361 LEU A CA 1
ATOM 2822 C C . LEU A 1 361 ? 17.103 -32.422 20.321 1.00 75.19 361 LEU A C 1
ATOM 2824 O O . LEU A 1 361 ? 16.156 -32.324 19.550 1.00 75.19 361 LEU A O 1
ATOM 2828 N N . LYS A 1 362 ? 18.133 -33.246 20.088 1.00 77.06 362 LYS A N 1
ATOM 2829 C CA . LYS A 1 362 ? 18.240 -34.102 18.890 1.00 77.06 362 LYS A CA 1
ATOM 2830 C C . LYS A 1 362 ? 17.210 -35.230 18.835 1.00 77.06 362 LYS A C 1
ATOM 2832 O O . LYS A 1 362 ? 16.894 -35.699 17.747 1.00 77.06 362 LYS A O 1
ATOM 2837 N N . VAL A 1 363 ? 16.734 -35.686 19.989 1.00 74.38 363 VAL A N 1
ATOM 2838 C CA . VAL A 1 363 ? 15.784 -36.806 20.111 1.00 74.38 363 VAL A CA 1
ATOM 2839 C C . VAL A 1 363 ? 14.369 -36.299 20.423 1.00 74.38 363 VAL A C 1
ATOM 2841 O O . VAL A 1 363 ? 13.420 -37.074 20.435 1.00 74.38 363 VAL A O 1
ATOM 2844 N N . TRP A 1 364 ? 14.211 -34.994 20.659 1.00 59.66 364 TRP A N 1
ATOM 2845 C CA . TRP A 1 364 ? 12.948 -34.400 21.072 1.00 59.66 364 TRP A CA 1
ATOM 2846 C C . TRP A 1 364 ? 11.954 -34.344 19.909 1.00 59.66 364 TRP A C 1
ATOM 2848 O O . TRP A 1 364 ? 12.124 -33.557 18.975 1.00 59.66 364 TRP A O 1
ATOM 2858 N N . ASP A 1 365 ? 10.882 -35.135 19.996 1.00 58.84 365 ASP A N 1
ATOM 2859 C CA . ASP A 1 365 ? 9.745 -35.027 19.084 1.00 58.84 365 ASP A CA 1
ATOM 2860 C C . ASP A 1 365 ? 8.952 -33.755 19.417 1.00 58.84 365 ASP A C 1
ATOM 2862 O O . ASP A 1 365 ? 8.142 -33.693 20.348 1.00 58.84 365 ASP A O 1
ATOM 2866 N N . TRP A 1 366 ? 9.238 -32.697 18.656 1.00 58.94 366 TRP A N 1
ATOM 2867 C CA . TRP A 1 366 ? 8.657 -31.368 18.842 1.00 58.94 366 TRP A CA 1
ATOM 2868 C C . TRP A 1 366 ? 7.138 -31.339 18.620 1.00 58.94 366 TRP A C 1
ATOM 2870 O O . TRP A 1 366 ? 6.474 -30.373 19.016 1.00 58.94 366 TRP A O 1
ATOM 2880 N N . GLU A 1 367 ? 6.583 -32.377 17.988 1.00 44.94 367 GLU A N 1
ATOM 2881 C CA . GLU A 1 367 ? 5.173 -32.445 17.634 1.00 44.94 367 GLU A CA 1
ATOM 2882 C C . GLU A 1 367 ? 4.321 -33.202 18.661 1.00 44.94 367 GLU A C 1
ATOM 2884 O O . GLU A 1 367 ? 3.192 -32.757 18.887 1.00 44.94 367 GLU A O 1
ATOM 2889 N N . ASN A 1 368 ? 4.848 -34.231 19.348 1.00 46.41 368 ASN A N 1
ATOM 2890 C CA . ASN A 1 368 ? 4.016 -35.180 20.114 1.00 46.41 368 ASN A CA 1
ATOM 2891 C C . ASN A 1 368 ? 4.221 -35.261 21.637 1.00 46.41 368 ASN A C 1
ATOM 2893 O O . ASN A 1 368 ? 3.345 -35.806 22.309 1.00 46.41 368 ASN A O 1
ATOM 2897 N N . GLU A 1 369 ? 5.288 -34.714 22.229 1.00 43.50 369 GLU A N 1
ATOM 2898 C CA . GLU A 1 369 ? 5.452 -34.747 23.694 1.00 43.50 369 GLU A CA 1
ATOM 2899 C C . GLU A 1 369 ? 5.193 -33.378 24.339 1.00 43.50 369 GLU A C 1
ATOM 2901 O O . GLU A 1 369 ? 5.906 -32.392 24.119 1.00 43.50 369 GLU A O 1
ATOM 2906 N N . ALA A 1 370 ? 4.154 -33.308 25.180 1.00 40.44 370 ALA A N 1
ATOM 2907 C CA . ALA A 1 370 ? 3.972 -32.181 26.085 1.00 40.44 370 ALA A CA 1
ATOM 2908 C C . ALA A 1 370 ? 5.162 -32.144 27.065 1.00 40.44 370 ALA A C 1
ATOM 2910 O O . ALA A 1 370 ? 5.463 -33.164 27.686 1.00 40.44 370 ALA A O 1
ATOM 2911 N N . PRO A 1 371 ? 5.850 -31.001 27.242 1.00 45.03 371 PRO A N 1
ATOM 2912 C CA . PRO A 1 371 ? 7.001 -30.944 28.128 1.00 45.03 371 PRO A CA 1
ATOM 2913 C C . PRO A 1 371 ? 6.532 -31.105 29.577 1.00 45.03 371 PRO A C 1
ATOM 2915 O O . PRO A 1 371 ? 5.957 -30.184 30.160 1.00 45.03 371 PRO A O 1
ATOM 2918 N N . HIS A 1 372 ? 6.790 -32.273 30.165 1.00 41.09 372 HIS A N 1
ATOM 2919 C CA . HIS A 1 372 ? 6.718 -32.441 31.610 1.00 41.09 372 HIS A CA 1
ATOM 2920 C C . HIS A 1 372 ? 7.723 -31.491 32.276 1.00 41.09 372 HIS A C 1
ATOM 2922 O O . HIS A 1 372 ? 8.823 -31.292 31.743 1.00 41.09 372 HIS A O 1
ATOM 2928 N N . PRO A 1 373 ? 7.375 -30.877 33.422 1.00 38.00 373 PRO A N 1
ATOM 2929 C CA . PRO A 1 373 ? 8.342 -30.089 34.168 1.00 38.00 373 PRO A CA 1
ATOM 2930 C C . PRO A 1 373 ? 9.553 -30.979 34.483 1.00 38.00 373 PRO A C 1
ATOM 2932 O O . PRO A 1 373 ? 9.367 -32.168 34.764 1.00 38.00 373 PRO A O 1
ATOM 2935 N N . PRO A 1 374 ? 10.792 -30.457 34.422 1.00 40.41 374 PRO A N 1
ATOM 2936 C CA . PRO A 1 374 ? 11.922 -31.201 34.947 1.00 40.41 374 PRO A CA 1
ATOM 2937 C C . PRO A 1 374 ? 11.598 -31.538 36.402 1.00 40.41 374 PRO A C 1
ATOM 2939 O O . PRO A 1 374 ? 11.336 -30.639 37.202 1.00 40.41 374 PRO A O 1
ATOM 2942 N N . THR A 1 375 ? 11.564 -32.829 36.731 1.00 34.09 375 THR A N 1
ATOM 2943 C CA . THR A 1 375 ? 11.464 -33.279 38.115 1.00 34.09 375 THR A CA 1
ATOM 2944 C C . THR A 1 375 ? 12.576 -32.569 38.880 1.00 34.09 375 THR A C 1
ATOM 2946 O O . THR A 1 375 ? 13.730 -32.646 38.439 1.00 34.09 375 THR A O 1
ATOM 2949 N N . PRO A 1 376 ? 12.282 -31.841 39.969 1.00 34.22 376 PRO A N 1
ATOM 2950 C CA . PRO A 1 376 ? 13.350 -31.263 40.761 1.00 34.22 376 PRO A CA 1
ATOM 2951 C C . PRO A 1 376 ? 14.252 -32.417 41.209 1.00 34.22 376 PRO A C 1
ATOM 2953 O O . PRO A 1 376 ? 13.789 -33.370 41.839 1.00 34.22 376 PRO A O 1
ATOM 2956 N N . SER A 1 377 ? 15.536 -32.359 40.841 1.00 32.62 377 SER A N 1
ATOM 2957 C CA . SER A 1 377 ? 16.571 -33.207 41.439 1.00 32.62 377 SER A CA 1
ATOM 2958 C C . SER A 1 377 ? 16.419 -33.165 42.962 1.00 32.62 377 SER A C 1
ATOM 2960 O O . SER A 1 377 ? 16.013 -32.121 43.486 1.00 32.62 377 SER A O 1
ATOM 2962 N N . PRO A 1 378 ? 16.724 -34.257 43.687 1.00 35.31 378 PRO A N 1
ATOM 2963 C CA . PRO A 1 378 ? 16.397 -34.367 45.102 1.00 35.31 378 PRO A CA 1
ATOM 2964 C C . PRO A 1 378 ? 17.074 -33.231 45.870 1.00 35.31 378 PRO A C 1
ATOM 2966 O O . PRO A 1 378 ? 18.280 -33.246 46.110 1.00 35.31 378 PRO A O 1
ATOM 2969 N N . THR A 1 379 ? 16.288 -32.216 46.231 1.00 36.06 379 THR A N 1
ATOM 2970 C CA . THR A 1 379 ? 16.731 -31.192 47.165 1.00 36.06 379 THR A CA 1
ATOM 2971 C C . THR A 1 379 ? 16.747 -31.854 48.528 1.00 36.06 379 THR A C 1
ATOM 2973 O O . THR A 1 379 ? 15.762 -32.459 48.952 1.00 36.06 379 THR A O 1
ATOM 2976 N N . VAL A 1 380 ? 17.905 -31.778 49.179 1.00 34.78 380 VAL A N 1
ATOM 2977 C CA . VAL A 1 380 ? 18.115 -32.168 50.571 1.00 34.78 380 VAL A CA 1
ATOM 2978 C C . VAL A 1 380 ? 16.921 -31.708 51.411 1.00 34.78 380 VAL A C 1
ATOM 2980 O O . VAL A 1 380 ? 16.563 -30.532 51.417 1.00 34.78 380 VAL A O 1
ATOM 2983 N N . ALA A 1 381 ? 16.297 -32.677 52.076 1.00 37.22 381 ALA A N 1
ATOM 2984 C CA . ALA A 1 381 ? 15.053 -32.551 52.814 1.00 37.22 381 ALA A CA 1
ATOM 2985 C C . ALA A 1 381 ? 14.984 -31.317 53.728 1.00 37.22 381 ALA A C 1
ATOM 2987 O O . ALA A 1 381 ? 15.842 -31.141 54.593 1.00 37.22 381 ALA A O 1
ATOM 2988 N N . ARG A 1 382 ? 13.883 -30.559 53.632 1.00 30.64 382 ARG A N 1
ATOM 2989 C CA . ARG A 1 382 ? 13.253 -29.866 54.766 1.00 30.64 382 ARG A CA 1
ATOM 2990 C C . ARG A 1 382 ? 11.750 -29.721 54.533 1.00 30.64 382 ARG A C 1
ATOM 2992 O O . ARG A 1 382 ? 11.343 -29.054 53.595 1.00 30.64 382 ARG A O 1
ATOM 2999 N N . GLY A 1 383 ? 10.977 -30.287 55.461 1.00 32.62 383 GLY A N 1
ATOM 3000 C CA . GLY A 1 383 ? 9.608 -29.874 55.777 1.00 32.62 383 GLY A CA 1
ATOM 3001 C C . GLY A 1 383 ? 8.526 -30.382 54.831 1.00 32.62 383 GLY A C 1
ATOM 3002 O O . GLY A 1 383 ? 8.202 -29.740 53.846 1.00 32.62 383 GLY A O 1
ATOM 3003 N N . SER A 1 384 ? 7.931 -31.513 55.189 1.00 37.03 384 SER A N 1
ATOM 3004 C CA . SER A 1 384 ? 6.676 -32.033 54.649 1.00 37.03 384 SER A CA 1
ATOM 3005 C C . SER A 1 384 ? 5.515 -31.058 54.870 1.00 37.03 384 SER A C 1
ATOM 3007 O O . SER A 1 384 ? 5.157 -30.783 56.016 1.00 37.03 384 SER A O 1
ATOM 3009 N N . GLN A 1 385 ? 4.898 -30.604 53.782 1.00 36.00 385 GLN A N 1
ATOM 3010 C CA . GLN A 1 385 ? 3.556 -30.034 53.778 1.00 36.00 385 GLN A CA 1
ATOM 3011 C C . GLN A 1 385 ? 2.850 -30.580 52.532 1.00 36.00 385 GLN A C 1
ATOM 3013 O O . GLN A 1 385 ? 3.335 -30.401 51.420 1.00 36.00 385 GLN A O 1
ATOM 3018 N N . GLU A 1 386 ? 1.794 -31.365 52.742 1.00 32.22 386 GLU A N 1
ATOM 3019 C CA . GLU A 1 386 ? 1.005 -31.985 51.674 1.00 32.22 386 GLU A CA 1
ATOM 3020 C C . GLU A 1 386 ? 0.261 -30.906 50.872 1.00 32.22 386 GLU A C 1
ATOM 3022 O O . GLU A 1 386 ? -0.350 -30.008 51.458 1.00 32.22 386 GLU A O 1
ATOM 3027 N N . ASP A 1 387 ? 0.312 -30.997 49.541 1.00 32.72 387 ASP A N 1
ATOM 3028 C CA . ASP A 1 387 ? -0.459 -30.138 48.638 1.00 32.72 387 ASP A CA 1
ATOM 3029 C C . ASP A 1 387 ? -1.970 -30.417 48.783 1.00 32.72 387 ASP A C 1
ATOM 3031 O O . ASP A 1 387 ? -2.380 -31.584 48.802 1.00 32.72 387 ASP A O 1
ATOM 3035 N N . PRO A 1 388 ? -2.836 -29.387 48.848 1.00 32.47 388 PRO A N 1
ATOM 3036 C CA . PRO A 1 388 ? -4.278 -29.591 48.846 1.00 32.47 388 PRO A CA 1
ATOM 3037 C C . PRO A 1 388 ? -4.774 -29.961 47.433 1.00 32.47 388 PRO A C 1
ATOM 3039 O O . PRO A 1 388 ? -4.130 -29.632 46.432 1.00 32.47 388 PRO A O 1
ATOM 3042 N N . PRO A 1 389 ? -5.934 -30.631 47.310 1.00 33.41 389 PRO A N 1
ATOM 3043 C CA . PRO A 1 389 ? -6.452 -31.045 46.014 1.00 33.41 389 PRO A CA 1
ATOM 3044 C C . PRO A 1 389 ? -6.914 -29.854 45.159 1.00 33.41 389 PRO A C 1
ATOM 3046 O O . PRO A 1 389 ? -7.343 -28.817 45.659 1.00 33.41 389 PRO A O 1
ATOM 3049 N N . PHE A 1 390 ? -6.838 -30.062 43.844 1.00 34.09 390 PHE A N 1
ATOM 3050 C CA . PHE A 1 390 ? -7.194 -29.149 42.756 1.00 34.09 390 PHE A CA 1
ATOM 3051 C C . PHE A 1 390 ? -8.585 -28.498 42.906 1.00 34.09 390 PHE A C 1
ATOM 3053 O O . PHE A 1 390 ? -9.596 -29.200 42.979 1.00 34.09 390 PHE A O 1
ATOM 3060 N N . THR A 1 391 ? -8.639 -27.161 42.835 1.00 29.72 391 THR A N 1
ATOM 3061 C CA . THR A 1 391 ? -9.887 -26.374 42.789 1.00 29.72 391 THR A CA 1
ATOM 3062 C C . THR A 1 391 ? -10.128 -25.811 41.373 1.00 29.72 391 THR A C 1
ATOM 3064 O O . THR A 1 391 ? -9.238 -25.155 40.825 1.00 29.72 391 THR A O 1
ATOM 3067 N N . PRO A 1 392 ? -11.308 -26.020 40.755 1.00 32.72 392 PRO A N 1
ATOM 3068 C CA . PRO A 1 392 ? -11.651 -25.471 39.438 1.00 32.72 392 PRO A CA 1
ATOM 3069 C C . PRO A 1 392 ? -11.704 -23.929 39.368 1.00 32.72 392 PRO A C 1
ATOM 3071 O O . PRO A 1 392 ? -12.056 -23.245 40.326 1.00 32.72 392 PRO A O 1
ATOM 3074 N N . LEU A 1 393 ? -11.407 -23.388 38.178 1.00 41.28 393 LEU A N 1
ATOM 3075 C CA . LEU A 1 393 ? -11.080 -21.979 37.873 1.00 41.28 393 LEU A CA 1
ATOM 3076 C C . LEU A 1 393 ? -12.161 -20.904 38.131 1.00 41.28 393 LEU A C 1
ATOM 3078 O O . LEU A 1 393 ? -11.869 -19.723 37.978 1.00 41.28 393 LEU A O 1
ATOM 3082 N N . HIS A 1 394 ? -13.378 -21.251 38.548 1.00 35.00 394 HIS A N 1
ATOM 3083 C CA . HIS A 1 394 ? -14.473 -20.280 38.743 1.00 35.00 394 HIS A CA 1
ATOM 3084 C C . HIS A 1 394 ? -14.430 -19.529 40.093 1.00 35.00 394 HIS A C 1
ATOM 3086 O O . HIS A 1 394 ? -15.314 -18.722 40.366 1.00 35.00 394 HIS A O 1
ATOM 3092 N N . GLN A 1 395 ? -13.420 -19.774 40.938 1.00 30.53 395 GLN A N 1
ATOM 3093 C CA . GLN A 1 395 ? -13.301 -19.182 42.282 1.00 30.53 395 GLN A CA 1
ATOM 3094 C C . GLN A 1 395 ? -12.135 -18.196 42.476 1.00 30.53 395 GLN A C 1
ATOM 3096 O O . GLN A 1 395 ? -11.903 -17.765 43.602 1.00 30.53 395 GLN A O 1
ATOM 3101 N N . TRP A 1 396 ? -11.426 -17.772 41.424 1.00 37.56 396 TRP A N 1
ATOM 3102 C CA . TRP A 1 396 ? -10.352 -16.775 41.563 1.00 37.56 396 TRP A CA 1
ATOM 3103 C C . TRP A 1 396 ? -10.923 -15.355 41.732 1.00 37.56 396 TRP A C 1
ATOM 3105 O O . TRP A 1 396 ? -10.921 -14.553 40.802 1.00 37.56 396 TRP A O 1
ATOM 3115 N N . ARG A 1 397 ? -11.438 -15.050 42.930 1.00 32.25 397 ARG A N 1
ATOM 3116 C CA . ARG A 1 397 ? -11.667 -13.681 43.412 1.00 32.25 397 ARG A CA 1
ATOM 3117 C C . ARG A 1 397 ? -10.488 -13.283 44.302 1.00 32.25 397 ARG A C 1
ATOM 3119 O O . ARG A 1 397 ? -10.150 -14.031 45.209 1.00 32.25 397 ARG A O 1
ATOM 3126 N N . GLU A 1 398 ? -9.894 -12.136 43.975 1.00 39.94 398 GLU A N 1
ATOM 3127 C CA . GLU A 1 398 ? -8.860 -11.370 44.690 1.00 39.94 398 GLU A CA 1
ATOM 3128 C C . GLU A 1 398 ? -8.402 -11.909 46.056 1.00 39.94 398 GLU A C 1
ATOM 3130 O O . GLU A 1 398 ? -9.125 -11.786 47.042 1.00 39.94 398 GLU A O 1
ATOM 3135 N N . ASP A 1 399 ? -7.133 -12.315 46.145 1.00 29.11 399 ASP A N 1
ATOM 3136 C CA . ASP A 1 399 ? -6.353 -12.056 47.356 1.00 29.11 399 ASP A CA 1
ATOM 3137 C C . ASP A 1 399 ? -5.535 -10.781 47.107 1.00 29.11 399 ASP A C 1
ATOM 3139 O O . ASP A 1 399 ? -4.496 -10.780 46.439 1.00 29.11 399 ASP A O 1
ATOM 3143 N N . ARG A 1 400 ? -6.060 -9.650 47.596 1.00 36.81 400 ARG A N 1
ATOM 3144 C CA . ARG A 1 400 ? -5.319 -8.388 47.712 1.00 36.81 400 ARG A CA 1
ATOM 3145 C C . ARG A 1 400 ? -4.314 -8.534 48.859 1.00 36.81 400 ARG A C 1
ATOM 3147 O O . ARG A 1 400 ? -4.571 -8.093 49.974 1.00 36.81 400 ARG A O 1
ATOM 3154 N N . GLY A 1 401 ? -3.172 -9.156 48.586 1.00 26.83 401 GLY A N 1
ATOM 3155 C CA . GLY A 1 401 ? -2.060 -9.282 49.526 1.00 26.83 401 GLY A CA 1
ATOM 3156 C C . GLY A 1 401 ? -0.731 -9.020 48.828 1.00 26.83 401 GLY A C 1
ATOM 3157 O O . GLY A 1 401 ? -0.338 -9.788 47.961 1.00 26.83 401 GLY A O 1
ATOM 3158 N N . GLU A 1 402 ? -0.091 -7.901 49.181 1.00 30.67 402 GLU A N 1
ATOM 3159 C CA . GLU A 1 402 ? 1.306 -7.526 48.898 1.00 30.67 402 GLU A CA 1
ATOM 3160 C C . GLU A 1 402 ? 1.929 -8.089 47.605 1.00 30.67 402 GLU A C 1
ATOM 3162 O O . GLU A 1 402 ? 2.643 -9.092 47.591 1.00 30.67 402 GLU A O 1
ATOM 3167 N N . VAL A 1 403 ? 1.741 -7.365 46.498 1.00 29.59 403 VAL A N 1
ATOM 3168 C CA . VAL A 1 403 ? 2.499 -7.615 45.267 1.00 29.59 403 VAL A CA 1
ATOM 3169 C C . VAL A 1 403 ? 3.949 -7.187 45.493 1.00 29.59 403 VAL A C 1
ATOM 3171 O O . VAL A 1 403 ? 4.293 -6.007 45.410 1.00 29.59 403 VAL A O 1
ATOM 3174 N N . SER A 1 404 ? 4.807 -8.165 45.780 1.00 27.81 404 SER A N 1
ATOM 3175 C CA . SER A 1 404 ? 6.259 -8.021 45.692 1.00 27.81 404 SER A CA 1
ATOM 3176 C C . SER A 1 404 ? 6.633 -7.417 44.332 1.00 27.81 404 SER A C 1
ATOM 3178 O O . SER A 1 404 ? 6.323 -7.971 43.278 1.00 27.81 404 SER A O 1
ATOM 3180 N N . LEU A 1 405 ? 7.315 -6.270 44.360 1.00 29.30 405 LEU A N 1
ATOM 3181 C CA . LEU A 1 405 ? 7.748 -5.481 43.196 1.00 29.30 405 LEU A CA 1
ATOM 3182 C C . LEU A 1 405 ? 8.829 -6.162 42.328 1.00 29.30 405 LEU A C 1
ATOM 3184 O O . LEU A 1 405 ? 9.369 -5.541 41.414 1.00 29.30 405 LEU A O 1
ATOM 3188 N N . PHE A 1 406 ? 9.129 -7.439 42.568 1.00 28.12 406 PHE A N 1
ATOM 3189 C CA . PHE A 1 406 ? 10.043 -8.244 41.763 1.00 28.12 406 PHE A CA 1
ATOM 3190 C C . PHE A 1 406 ? 9.267 -9.388 41.106 1.00 28.12 406 PHE A C 1
ATOM 3192 O O . PHE A 1 406 ? 9.151 -10.490 41.638 1.00 28.12 406 PHE A O 1
ATOM 3199 N N . GLY A 1 407 ? 8.690 -9.078 39.944 1.00 34.66 407 GLY A N 1
ATOM 3200 C CA . GLY A 1 407 ? 7.889 -9.992 39.140 1.00 34.66 407 GLY A CA 1
ATOM 3201 C C . GLY A 1 407 ? 8.715 -11.128 38.547 1.00 34.66 407 GLY A C 1
ATOM 3202 O O . GLY A 1 407 ? 9.197 -11.029 37.424 1.00 34.66 407 GLY A O 1
ATOM 3203 N N . ASN A 1 408 ? 8.806 -12.241 39.268 1.00 37.78 408 ASN A N 1
ATOM 3204 C CA . ASN A 1 408 ? 8.945 -13.543 38.635 1.00 37.78 408 ASN A CA 1
ATOM 3205 C C . ASN A 1 408 ? 7.532 -14.035 38.321 1.00 37.78 408 ASN A C 1
ATOM 3207 O O . ASN A 1 408 ? 6.863 -14.591 39.191 1.00 37.78 408 ASN A O 1
ATOM 3211 N N . SER A 1 409 ? 7.055 -13.841 37.088 1.00 43.50 409 SER A N 1
ATOM 3212 C CA . SER A 1 409 ? 5.962 -14.683 36.595 1.00 43.50 409 SER A CA 1
ATOM 3213 C C . SER A 1 409 ? 6.436 -16.138 36.743 1.00 43.50 409 SER A C 1
ATOM 3215 O O . SER A 1 409 ? 7.507 -16.455 36.213 1.00 43.50 409 SER A O 1
ATOM 3217 N N . PRO A 1 410 ? 5.723 -17.009 37.483 1.00 52.16 410 PRO A N 1
ATOM 3218 C CA . PRO A 1 410 ? 6.184 -18.369 37.725 1.00 52.16 410 PRO A CA 1
ATOM 3219 C C . PRO A 1 410 ? 6.471 -19.042 36.383 1.00 52.16 410 PRO A C 1
ATOM 3221 O O . PRO A 1 410 ? 5.645 -18.884 35.476 1.00 52.16 410 PRO A O 1
ATOM 3224 N N . PRO A 1 411 ? 7.585 -19.786 36.233 1.00 51.00 411 PRO A N 1
ATOM 3225 C CA . PRO A 1 411 ? 7.874 -20.538 35.019 1.00 51.00 411 PRO A CA 1
ATOM 3226 C C . PRO A 1 411 ? 6.619 -21.274 34.546 1.00 51.00 411 PRO A C 1
ATOM 3228 O O . PRO A 1 411 ? 6.152 -21.041 33.444 1.00 51.00 411 PRO A O 1
ATOM 3231 N N . GLU A 1 412 ? 5.924 -21.971 35.441 1.00 55.47 412 GLU A N 1
ATOM 3232 C CA . GLU A 1 412 ? 4.680 -22.697 35.161 1.00 55.47 412 GLU A CA 1
ATOM 3233 C C . GLU A 1 412 ? 3.594 -21.925 34.386 1.00 55.47 412 GLU A C 1
ATOM 3235 O O . GLU A 1 412 ? 2.834 -22.539 33.634 1.00 55.47 412 GLU A O 1
ATOM 3240 N N . LEU A 1 413 ? 3.514 -20.595 34.515 1.00 55.91 413 LEU A N 1
ATOM 3241 C CA . LEU A 1 413 ? 2.532 -19.784 33.794 1.00 55.91 413 LEU A CA 1
ATOM 3242 C C . LEU A 1 413 ? 2.754 -19.841 32.276 1.00 55.91 413 LEU A C 1
ATOM 3244 O O . LEU A 1 413 ? 1.802 -20.000 31.514 1.00 55.91 413 LEU A O 1
ATOM 3248 N N . TRP A 1 414 ? 4.009 -19.782 31.821 1.00 56.12 414 TRP A N 1
ATOM 3249 C CA . TRP A 1 414 ? 4.322 -19.898 30.394 1.00 56.12 414 TRP A CA 1
ATOM 3250 C C . TRP A 1 414 ? 3.997 -21.298 29.852 1.00 56.12 414 TRP A C 1
ATOM 3252 O O . TRP A 1 414 ? 3.576 -21.436 28.708 1.00 56.12 414 TRP A O 1
ATOM 3262 N N . TRP A 1 415 ? 4.097 -22.341 30.677 1.00 59.75 415 TRP A N 1
ATOM 3263 C CA . TRP A 1 415 ? 3.856 -23.719 30.260 1.00 59.75 415 TRP A CA 1
ATOM 3264 C C . TRP A 1 415 ? 2.354 -23.944 30.053 1.00 59.75 415 TRP A C 1
ATOM 3266 O O . TRP A 1 415 ? 1.969 -24.702 29.168 1.00 59.75 415 TRP A O 1
ATOM 3276 N N . LYS A 1 416 ? 1.512 -23.211 30.796 1.00 63.62 416 LYS A N 1
ATOM 3277 C CA . LYS A 1 416 ? 0.054 -23.159 30.610 1.00 63.62 416 LYS A CA 1
ATOM 3278 C C . LYS A 1 416 ? -0.360 -22.297 29.410 1.00 63.62 416 LYS A C 1
ATOM 3280 O O . LYS A 1 416 ? -1.306 -22.647 28.713 1.00 63.62 416 LYS A O 1
ATOM 3285 N N . LEU A 1 417 ? 0.355 -21.204 29.133 1.00 64.50 417 LEU A N 1
ATOM 3286 C CA . LEU A 1 417 ? 0.053 -20.295 28.015 1.00 64.50 417 LEU A CA 1
ATOM 3287 C C . LEU A 1 417 ? 0.610 -20.773 26.662 1.00 64.50 417 LEU A C 1
ATOM 3289 O O . LEU A 1 417 ? 0.084 -20.404 25.615 1.00 64.50 417 LEU A O 1
ATOM 3293 N N . LYS A 1 418 ? 1.655 -21.605 26.643 1.00 69.75 418 LYS A N 1
ATOM 3294 C CA . LYS A 1 418 ? 2.297 -22.090 25.408 1.00 69.75 418 LYS A CA 1
ATOM 3295 C C . LYS A 1 418 ? 1.357 -22.910 24.502 1.00 69.75 418 LYS A C 1
ATOM 3297 O O . LYS A 1 418 ? 1.366 -22.652 23.296 1.00 69.75 418 LYS A O 1
ATOM 3302 N N . PRO A 1 419 ? 0.536 -23.855 25.009 1.00 70.94 419 PRO A N 1
ATOM 3303 C CA . PRO A 1 419 ? -0.475 -24.540 24.199 1.00 70.94 419 PRO A CA 1
ATOM 3304 C C . PRO A 1 419 ? -1.500 -23.570 23.603 1.00 70.94 419 PRO A C 1
ATOM 3306 O O . PRO A 1 419 ? -1.813 -23.663 22.420 1.00 70.94 419 PRO A O 1
ATOM 3309 N N . LEU A 1 420 ? -1.939 -22.590 24.397 1.00 67.56 420 LEU A N 1
ATOM 3310 C CA . LEU A 1 420 ? -2.885 -21.546 23.998 1.00 67.56 420 LEU A CA 1
ATOM 3311 C C . LEU A 1 420 ? -2.325 -20.696 22.849 1.00 67.56 420 LEU A C 1
ATOM 3313 O O . LEU A 1 420 ? -2.951 -20.560 21.803 1.00 67.56 420 LEU A O 1
ATOM 3317 N N . ALA A 1 421 ? -1.080 -20.229 22.984 1.00 67.69 421 ALA A N 1
ATOM 3318 C CA . ALA A 1 421 ? -0.376 -19.494 21.936 1.00 67.69 421 ALA A CA 1
ATOM 3319 C C . ALA A 1 421 ? -0.143 -20.338 20.665 1.00 67.69 421 ALA A C 1
ATOM 3321 O O . ALA A 1 421 ? -0.087 -19.800 19.559 1.00 67.69 421 ALA A O 1
ATOM 3322 N N . ARG A 1 422 ? 0.011 -21.667 20.792 1.00 71.75 422 ARG A N 1
ATOM 3323 C CA . ARG A 1 422 ? 0.092 -22.582 19.639 1.00 71.75 422 ARG A CA 1
ATOM 3324 C C . ARG A 1 422 ? -1.261 -22.702 18.939 1.00 71.75 422 ARG A C 1
ATOM 3326 O O . ARG A 1 422 ? -1.293 -22.607 17.720 1.00 71.75 422 ARG A O 1
ATOM 3333 N N . GLN A 1 423 ? -2.352 -22.845 19.688 1.00 69.31 423 GLN A N 1
ATOM 3334 C CA . GLN A 1 423 ? -3.706 -22.886 19.136 1.00 69.31 423 GLN A CA 1
ATOM 3335 C C . GLN A 1 423 ? -4.058 -21.579 18.409 1.00 69.31 423 GLN A C 1
ATOM 3337 O O . GLN A 1 423 ? -4.541 -21.614 17.284 1.00 69.31 423 GLN A O 1
ATOM 3342 N N . MET A 1 424 ? -3.699 -20.431 18.987 1.00 68.31 424 MET A N 1
ATOM 3343 C CA . MET A 1 424 ? -3.940 -19.107 18.400 1.00 68.31 424 MET A CA 1
ATOM 3344 C C . MET A 1 424 ? -3.184 -18.840 17.093 1.00 68.31 424 MET A C 1
ATOM 3346 O O . MET A 1 424 ? -3.581 -17.968 16.338 1.00 68.31 424 MET A O 1
ATOM 3350 N N . ARG A 1 425 ? -2.120 -19.585 16.769 1.00 67.38 425 ARG A N 1
ATOM 3351 C CA . ARG A 1 425 ? -1.493 -19.481 15.435 1.00 67.38 425 ARG A CA 1
ATOM 3352 C C . ARG A 1 425 ? -2.370 -20.031 14.314 1.00 67.38 425 ARG A C 1
ATOM 3354 O O . ARG A 1 425 ? -2.134 -19.716 13.154 1.00 67.38 425 ARG A O 1
ATOM 3361 N N . HIS A 1 426 ? -3.341 -20.868 14.660 1.00 69.56 426 HIS A N 1
ATOM 3362 C CA . HIS A 1 426 ? -4.276 -21.476 13.721 1.00 69.56 426 HIS A CA 1
ATOM 3363 C C . HIS A 1 426 ? -5.685 -20.877 13.826 1.00 69.56 426 HIS A C 1
ATOM 3365 O O . HIS A 1 426 ? -6.529 -21.188 12.990 1.00 69.56 426 HIS A O 1
ATOM 3371 N N . THR A 1 427 ? -5.929 -20.016 14.819 1.00 66.69 427 THR A N 1
ATOM 3372 C CA . THR A 1 427 ? -7.204 -19.331 15.032 1.00 66.69 427 THR A CA 1
ATOM 3373 C C . THR A 1 427 ? -6.974 -17.824 14.908 1.00 66.69 427 THR A C 1
ATOM 3375 O O . THR A 1 427 ? -6.330 -17.264 15.799 1.00 66.69 427 THR A O 1
ATOM 3378 N N . PRO A 1 428 ? -7.464 -17.167 13.840 1.00 67.50 428 PRO A N 1
ATOM 3379 C CA . PRO A 1 428 ? -7.335 -15.721 13.700 1.00 67.50 428 PRO A CA 1
ATOM 3380 C C . PRO A 1 428 ? -7.955 -15.001 14.902 1.00 67.50 428 PRO A C 1
ATOM 3382 O O . PRO A 1 428 ? -8.872 -15.500 15.560 1.00 67.50 428 PRO A O 1
ATOM 3385 N N . THR A 1 429 ? -7.421 -13.829 15.228 1.00 71.38 429 THR A N 1
ATOM 3386 C CA . THR A 1 429 ? -8.019 -12.959 16.241 1.00 71.38 429 THR A CA 1
ATOM 3387 C C . THR A 1 429 ? -9.424 -12.525 15.798 1.00 71.38 429 THR A C 1
ATOM 3389 O O . THR A 1 429 ? -9.677 -12.412 14.599 1.00 71.38 429 THR A O 1
ATOM 3392 N N . PRO A 1 430 ? -10.339 -12.190 16.725 1.00 78.56 430 PRO A N 1
ATOM 3393 C CA . PRO A 1 430 ? -11.646 -11.643 16.345 1.00 78.56 430 PRO A CA 1
ATOM 3394 C C . PRO A 1 430 ? -11.551 -10.398 15.446 1.00 78.56 430 PRO A C 1
ATOM 3396 O O . PRO A 1 430 ? -12.430 -10.141 14.625 1.00 78.56 430 PRO A O 1
ATOM 3399 N N . ALA A 1 431 ? -10.470 -9.621 15.590 1.00 74.19 431 ALA A N 1
ATOM 3400 C CA . ALA A 1 431 ? -10.161 -8.499 14.715 1.00 74.19 431 ALA A CA 1
ATOM 3401 C C . ALA A 1 431 ? -9.662 -8.924 13.323 1.00 74.19 431 ALA A C 1
ATOM 3403 O O . ALA A 1 431 ? -9.845 -8.178 12.366 1.00 74.19 431 ALA A O 1
ATOM 3404 N N . GLU A 1 432 ? -9.021 -10.085 13.199 1.00 72.31 432 GLU A N 1
ATOM 3405 C CA . GLU A 1 432 ? -8.556 -10.650 11.930 1.00 72.31 432 GLU A CA 1
ATOM 3406 C C . GLU A 1 432 ? -9.694 -11.256 11.105 1.00 72.31 432 GLU A C 1
ATOM 3408 O O . GLU A 1 432 ? -9.596 -11.203 9.890 1.00 72.31 432 GLU A O 1
ATOM 3413 N N . ASP A 1 433 ? -10.802 -11.704 11.712 1.00 70.00 433 ASP A N 1
ATOM 3414 C CA . ASP A 1 433 ? -11.996 -12.200 10.988 1.00 70.00 433 ASP A CA 1
ATOM 3415 C C . ASP A 1 433 ? -12.589 -11.187 9.984 1.00 70.00 433 ASP A C 1
ATOM 3417 O O . ASP A 1 433 ? -13.415 -11.536 9.139 1.00 70.00 433 ASP A O 1
ATOM 3421 N N . TYR A 1 434 ? -12.223 -9.908 10.099 1.00 62.25 434 TYR A N 1
ATOM 3422 C CA . TYR A 1 434 ? -12.616 -8.861 9.157 1.00 62.25 434 TYR A CA 1
ATOM 3423 C C . TYR A 1 434 ? -11.825 -8.878 7.835 1.00 62.25 434 TYR A C 1
ATOM 3425 O O . TYR A 1 434 ? -12.199 -8.140 6.915 1.00 62.25 434 TYR A O 1
ATOM 3433 N N . PHE A 1 435 ? -10.739 -9.651 7.745 1.00 57.16 435 PHE A N 1
ATOM 3434 C CA . PHE A 1 435 ? -9.772 -9.672 6.641 1.00 57.16 435 PHE A CA 1
ATOM 3435 C C . PHE A 1 435 ? -9.644 -11.068 6.043 1.00 57.16 435 PHE A C 1
ATOM 3437 O O . PHE A 1 435 ? -9.437 -11.125 4.809 1.00 57.16 435 PHE A O 1
#

Sequence (435 aa):
MYAEIALNVPVRGTFHYHIPDDLAGQVEIGHLVQVAFRTAQQHGIVIDLPTESDIPQTKPVLAVLDPRPVVTPEQIAIARWISQHNLMALGSCLWLFLPPGLTGRRDVQVTLLTEDVDHLTELETQVLALLQRRGPLTGHQLNLALPGKDWRSAVDGLAKAAIVHKANILTAPRARPKLVKTAALAIHPHQIDHVARHLGRSSKQADLLEVIAAAGEDGLPVERALRIAETTRDTLKKLEAGGSVATNQDERDVDEPLRVWLILPREAVDENLIALRKGERLHHILRVLARENEALDLSWLYAQTDAKLADLKRLEDEGLVLLGESESWRDSLAQREFVPSLAPPLTPEQQLVWDVLEARLKVWDWENEAPHPPTPSPTVARGSQEDPPFTPLHQWREDRGEVSLFGNSPPELWWKLKPLARQMRHTPTPAEDYF

pLDDT: mean 81.55, std 18.21, range [26.83, 97.69]

Secondary structure (DSSP, 8-state):
-EEEEEESSS-SS-EEEEPPGGGTTT--TT-EEEEEETTEEEEEEEEE--SS-S-SS-EEEEEESSSS-SS-HHHHHHHHHHHHHHT--HHHHHHTTS-TTTTS-EEEEEEE--S--SS--HHHHHHHHHHHHH-SEEHHHHHHHSTTS-HHHHHHHHHHTTSEEEEEEEPP------EEEEEEE-S-GGGHHHHHTT-SS--HHHHHHHHHHTS-TT-EEHHHHHHHTT--HHHHHHHHHTTSEEESTTT--TTSPPEEEE-S-GGGHHHHHHHHTT-HHHHHHHHHHHHH-S-EEHHHHHHHH---HHHHHHHHHTTSEEEEEEE----TTTT-----PPPPPPPHHHHHHHHHHHHHHHH--TTT---PPPPPP--------PPPPP--GGG---------SS----HHHHHHHHHHHHHHTTS--TTGGG-

Radius of gyration: 39.68 Å; chains: 1; bounding box: 91×54×123 Å